Protein AF-A0A8S1J6D2-F1 (afdb_monomer_lite)

Foldseek 3Di:
DDDDDDDDDPPVVVVVVVVVVVVVVVVVVVVVVVVVVVVVVVVVVVVVVVVPPVVPPPDDDDDDPPPPPVPPVQLQQQKEKEKDFDAPQLAEPDCPQPLCVQPL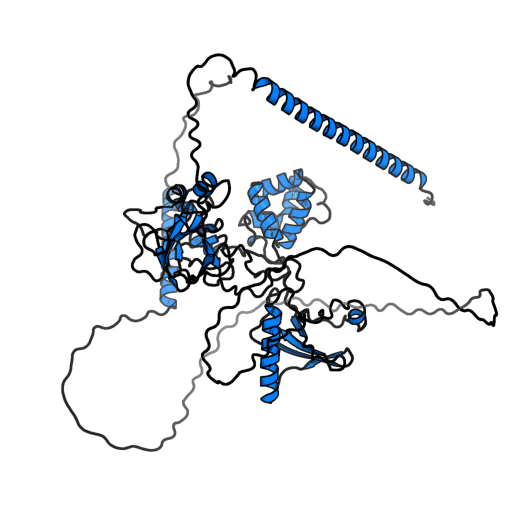RYTCPRQQFDQEDAFFAFTGGPNRTFIKIFIAGPVVRDGQQDKFKKKKFKFQPVQCCVVCVPDARQFDDVSRVVRTPQPLDVPDQAQKDAPPDPCSPSRRIDMDMAHGGMDTDRRIGGRDWPCVRVNDDQRWMKMKMFTDCVTPDHRSNYRIYIHDTHTYHYPVCVVVDADQAAAQFDFLSSFQLDDDPLQVCQQQVLVVCCVVVVDPDDPPQQDNHRTGLNNVQSVVVVCVVPVVVVVVSCVSSVHDPVRSVRRNVSSVSHGHWDFFKKKFWDDDPDPPDWIKIFIFTDGSSRTPLPDTQFIWTQDPNDTDTDGDPDPDPVVVVVRVVVSVVQSVLSVDPSSARMDGDDPDPPDDSVVCVVCVVRVGDPPPPPPPPPPPPDDDDDDDDDDDDDDDDDDDDDDDDDDDDDDDDDDDDDDDDDDDDDDDDDDDDDDDDDDDDDDDDDDDDDDDDDDDDDDDDDDDDDDDDDDDDDDDDDDDDDDDDDDDDDDDDDDDPDPPVVVVVVVVVVVVVVVVVVVVVVVVVVVPDDDDDDDPDDDDDDDPDD

pLDDT: mean 71.76, std 24.39, range [25.31, 97.75]

Organism: NCBI:txid121088

InterPro domains:
  IPR012416 CALMODULIN-BINDING PROTEIN60 [PTHR31713] (44-619)

Structure (mmCIF, N/CA/C/O backbone):
data_AF-A0A8S1J6D2-F1
#
_entry.id   AF-A0A8S1J6D2-F1
#
loop_
_atom_site.group_PDB
_atom_site.id
_atom_site.type_symbol
_atom_site.label_atom_id
_atom_site.label_alt_id
_atom_site.label_comp_id
_atom_site.label_asym_id
_atom_site.label_entity_id
_atom_site.label_seq_id
_atom_site.pdbx_PDB_ins_code
_atom_site.Cartn_x
_atom_site.Cartn_y
_atom_site.Cartn_z
_atom_site.occupancy
_atom_site.B_iso_or_equiv
_atom_site.auth_seq_id
_atom_site.auth_comp_id
_atom_site.auth_asym_id
_atom_site.auth_atom_id
_atom_site.pdbx_PDB_model_num
ATOM 1 N N . MET A 1 1 ? -59.261 -8.607 42.856 1.00 43.88 1 MET A N 1
ATOM 2 C CA . MET A 1 1 ? -59.623 -9.905 42.239 1.00 43.88 1 MET A CA 1
ATOM 3 C C . MET A 1 1 ? -61.067 -9.780 41.762 1.00 43.88 1 MET A C 1
ATOM 5 O O . MET A 1 1 ? -61.829 -9.300 42.595 1.00 43.88 1 MET A O 1
ATOM 9 N N . PRO A 1 2 ? -61.489 -10.176 40.541 1.00 51.34 2 PRO A N 1
ATOM 10 C CA . PRO A 1 2 ? -60.754 -10.839 39.449 1.00 51.34 2 PRO A CA 1
ATOM 11 C C . PRO A 1 2 ? -61.021 -10.285 38.004 1.00 51.34 2 PRO A C 1
ATOM 13 O O . PRO A 1 2 ? -61.931 -9.500 37.785 1.00 51.34 2 PRO A O 1
ATOM 16 N N . ASN A 1 3 ? -60.218 -10.782 37.047 1.00 35.25 3 ASN A N 1
ATOM 17 C CA . ASN A 1 3 ? -60.468 -11.094 35.617 1.00 35.25 3 ASN A CA 1
ATOM 18 C C . ASN A 1 3 ? -60.563 -10.048 34.467 1.00 35.25 3 ASN A C 1
ATOM 20 O O . ASN A 1 3 ? -61.523 -9.298 34.345 1.00 35.25 3 ASN A O 1
ATOM 24 N N . SER A 1 4 ? -59.640 -10.266 33.507 1.00 31.14 4 SER A N 1
ATOM 25 C CA . SER A 1 4 ? -59.713 -10.114 32.033 1.00 31.14 4 SER A CA 1
ATOM 26 C C . SER A 1 4 ? -59.213 -8.815 31.368 1.00 31.14 4 SER A C 1
ATOM 28 O O . SER A 1 4 ? -59.920 -7.810 31.385 1.00 31.14 4 SER A O 1
ATOM 30 N N . PRO A 1 5 ? -58.058 -8.860 30.664 1.00 44.34 5 PRO A N 1
ATOM 31 C CA . PRO A 1 5 ? -57.645 -7.855 29.691 1.00 44.34 5 PRO A CA 1
ATOM 32 C C . PRO A 1 5 ? -57.442 -8.487 28.302 1.00 44.34 5 PRO A C 1
ATOM 34 O O . PRO A 1 5 ? -56.391 -9.053 28.043 1.00 44.34 5 PRO A O 1
ATOM 37 N N . ASP A 1 6 ? -58.419 -8.372 27.406 1.00 45.84 6 ASP A N 1
ATOM 38 C CA . ASP A 1 6 ? -58.191 -8.503 25.960 1.00 45.84 6 ASP A CA 1
ATOM 39 C C . ASP A 1 6 ? -59.289 -7.734 25.220 1.00 45.84 6 ASP A C 1
ATOM 41 O O . ASP A 1 6 ? -60.459 -8.110 25.215 1.00 45.84 6 ASP A O 1
ATOM 45 N N . GLY A 1 7 ? -58.906 -6.587 24.661 1.00 47.25 7 GLY A N 1
ATOM 46 C CA . GLY A 1 7 ? -59.813 -5.655 23.989 1.00 47.25 7 GLY A CA 1
ATOM 47 C C . GLY A 1 7 ? -59.194 -4.271 23.796 1.00 47.25 7 GLY A C 1
ATOM 48 O O . GLY A 1 7 ? -59.834 -3.265 24.079 1.00 47.25 7 GLY A O 1
ATOM 49 N N . GLY A 1 8 ? -57.921 -4.215 23.393 1.00 41.09 8 GLY A N 1
ATOM 50 C CA . GLY A 1 8 ? -57.160 -2.977 23.209 1.00 41.09 8 GLY A CA 1
ATOM 51 C C . GLY A 1 8 ? -57.005 -2.585 21.740 1.00 41.09 8 GLY A C 1
ATOM 52 O O . GLY A 1 8 ? -56.025 -2.940 21.102 1.00 41.09 8 GLY A O 1
ATOM 53 N N . ASP A 1 9 ? -57.994 -1.856 21.234 1.00 54.16 9 ASP A N 1
ATOM 54 C CA . ASP A 1 9 ? -57.834 -0.618 20.457 1.00 54.16 9 ASP A CA 1
ATOM 55 C C . ASP A 1 9 ? -56.859 -0.578 19.248 1.00 54.16 9 ASP A C 1
ATOM 57 O O . ASP A 1 9 ? -55.914 0.211 19.185 1.00 54.16 9 ASP A O 1
ATOM 61 N N . TRP A 1 10 ? -57.145 -1.362 18.202 1.00 47.59 10 TRP A N 1
ATOM 62 C CA . TRP A 1 10 ? -56.501 -1.208 16.882 1.00 47.59 10 TRP A CA 1
ATOM 63 C C . TRP A 1 10 ? -56.843 0.127 16.183 1.00 47.59 10 TRP A C 1
ATOM 65 O O . TRP A 1 10 ? -56.130 0.549 15.269 1.00 47.59 10 TRP A O 1
ATOM 75 N N . ALA A 1 11 ? -57.894 0.830 16.621 1.00 51.34 11 ALA A N 1
ATOM 76 C CA . ALA A 1 11 ? -58.309 2.108 16.042 1.00 51.34 11 ALA A CA 1
ATOM 77 C C . ALA A 1 11 ? -57.354 3.262 16.408 1.00 51.34 11 ALA A C 1
ATOM 79 O O . ALA A 1 11 ? -57.131 4.158 15.590 1.00 51.34 11 ALA A O 1
ATOM 80 N N . GLN A 1 12 ? -56.712 3.214 17.582 1.00 51.47 12 GLN A N 1
ATOM 81 C CA . GLN A 1 12 ? -55.720 4.220 17.984 1.00 51.47 12 GLN A CA 1
ATOM 82 C C . GLN A 1 12 ? -54.410 4.140 17.181 1.00 51.47 12 GLN A C 1
ATOM 84 O O . GLN A 1 12 ? -53.816 5.175 16.867 1.00 51.47 12 GLN A O 1
ATOM 89 N N . MET A 1 13 ? -53.980 2.940 16.773 1.00 48.25 13 MET A N 1
ATOM 90 C CA . MET A 1 13 ? -52.749 2.759 15.987 1.00 48.25 13 MET A CA 1
ATOM 91 C C . MET A 1 13 ? -52.887 3.269 14.544 1.00 48.25 13 MET A C 1
ATOM 93 O O . MET A 1 13 ? -51.962 3.897 14.025 1.00 48.25 13 MET A O 1
ATOM 97 N N . ALA A 1 14 ? -54.060 3.104 13.921 1.00 59.22 14 ALA A N 1
ATOM 98 C CA . ALA A 1 14 ? -54.334 3.657 12.591 1.00 59.22 14 ALA A CA 1
ATOM 99 C C . ALA A 1 14 ? -54.358 5.202 12.589 1.00 59.22 14 ALA A C 1
ATOM 101 O O . ALA A 1 14 ? -53.912 5.842 11.632 1.00 59.22 14 ALA A O 1
ATOM 102 N N . GLY A 1 15 ? -54.826 5.818 13.682 1.00 69.25 15 GLY A N 1
ATOM 103 C CA . GLY A 1 15 ? -54.770 7.271 13.872 1.00 69.25 15 GLY A CA 1
ATOM 104 C C . GLY A 1 15 ? -53.336 7.798 14.001 1.00 69.25 15 GLY A C 1
ATOM 105 O O . GLY A 1 15 ? -52.990 8.817 13.401 1.00 69.25 15 GLY A O 1
ATOM 106 N N . LEU A 1 16 ? -52.480 7.068 14.720 1.00 62.94 16 LEU A N 1
ATOM 107 C CA . LEU A 1 16 ? -51.064 7.398 14.899 1.00 62.94 16 LEU A CA 1
ATOM 108 C C . LEU A 1 16 ? -50.276 7.318 13.588 1.00 62.94 16 LEU A C 1
ATOM 110 O O . LEU A 1 16 ? -49.514 8.236 13.286 1.00 62.94 16 LEU A O 1
ATOM 114 N N . GLU A 1 17 ? -50.505 6.294 12.763 1.00 65.94 17 GLU A N 1
ATOM 115 C CA . GLU A 1 17 ? -49.849 6.184 11.455 1.00 65.94 17 GLU A CA 1
ATOM 116 C C . GLU A 1 17 ? -50.244 7.342 10.521 1.00 65.94 17 GLU A C 1
ATOM 118 O O . GLU A 1 17 ? -49.392 7.936 9.853 1.00 65.94 17 GLU A O 1
ATOM 123 N N . LYS A 1 18 ? -51.523 7.738 10.529 1.00 70.38 18 LYS A N 1
ATOM 124 C CA . LYS A 1 18 ? -52.018 8.872 9.735 1.00 70.38 18 LYS A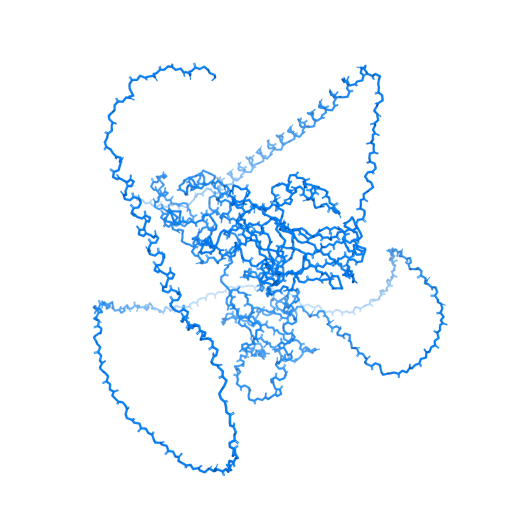 CA 1
ATOM 125 C C . LYS A 1 18 ? -51.421 10.204 10.205 1.00 70.38 18 LYS A C 1
ATOM 127 O O . LYS A 1 18 ? -51.033 11.024 9.373 1.00 70.38 18 LYS A O 1
ATOM 132 N N . CYS A 1 19 ? -51.277 10.399 11.517 1.00 66.06 19 CYS A N 1
ATOM 133 C CA . CYS A 1 19 ? -50.617 11.572 12.095 1.00 66.06 19 CYS A CA 1
ATOM 134 C C . CYS A 1 19 ? -49.117 11.628 11.766 1.00 66.06 19 CYS A C 1
ATOM 136 O O . CYS A 1 19 ? -48.613 12.696 11.421 1.00 66.06 19 CYS A O 1
ATOM 138 N N . VAL A 1 20 ? -48.407 10.496 11.807 1.00 69.50 20 VAL A N 1
ATOM 139 C CA . VAL A 1 20 ? -46.977 10.431 11.457 1.00 69.50 20 VAL A CA 1
ATOM 140 C C . VAL A 1 20 ? -46.761 10.720 9.971 1.00 69.50 20 VAL A C 1
ATOM 142 O O . VAL A 1 20 ? -45.874 11.504 9.634 1.00 69.50 20 VAL A O 1
ATOM 145 N N . ARG A 1 21 ? -47.602 10.180 9.077 1.00 70.25 21 ARG A N 1
ATOM 146 C CA . ARG A 1 21 ? -47.532 10.488 7.637 1.00 70.25 21 ARG A CA 1
ATOM 147 C C . ARG A 1 21 ? -47.815 11.966 7.343 1.00 70.25 21 ARG A C 1
ATOM 149 O O . ARG A 1 21 ? -47.113 12.564 6.533 1.00 70.25 21 ARG A O 1
ATOM 156 N N . LEU A 1 22 ? -48.780 12.579 8.034 1.00 73.38 22 LEU A N 1
ATOM 157 C CA . LEU A 1 22 ? -49.081 14.011 7.893 1.00 73.38 22 LEU A CA 1
ATOM 158 C C . LEU A 1 22 ? -47.950 14.910 8.415 1.00 73.38 22 LEU A C 1
ATOM 160 O O . LEU A 1 22 ? -47.656 15.938 7.803 1.00 73.38 22 LEU A O 1
ATOM 164 N N . LEU A 1 23 ? -47.294 14.523 9.512 1.00 71.25 23 LEU A N 1
ATOM 165 C CA . LEU A 1 23 ? -46.128 15.236 10.041 1.00 71.25 23 LEU A CA 1
ATOM 166 C C . LEU A 1 23 ? -44.922 15.124 9.102 1.00 71.25 23 LEU A C 1
ATOM 168 O O . LEU A 1 23 ? -44.266 16.131 8.845 1.00 71.25 23 LEU A O 1
ATOM 172 N N . PHE A 1 24 ? -44.668 13.940 8.535 1.00 69.00 24 PHE A N 1
ATOM 173 C CA . PHE A 1 24 ? -43.601 13.752 7.549 1.00 69.00 24 PHE A CA 1
ATOM 174 C C . PHE A 1 24 ? -43.855 14.539 6.262 1.00 69.00 24 PHE A C 1
ATOM 176 O O . PHE A 1 24 ? -42.934 15.193 5.780 1.00 69.00 24 PHE A O 1
ATOM 183 N N . SER A 1 25 ? -45.091 14.550 5.752 1.00 75.12 25 SER A N 1
ATOM 184 C CA . SER A 1 25 ? -45.455 15.347 4.573 1.00 75.12 25 SER A CA 1
ATOM 185 C C . SER A 1 25 ? -45.245 16.840 4.828 1.00 75.12 25 SER A C 1
ATOM 187 O O . SER A 1 25 ? -44.551 17.498 4.065 1.00 75.12 25 SER A O 1
ATOM 189 N N . ARG A 1 26 ? -45.732 17.374 5.958 1.00 73.56 26 ARG A N 1
ATOM 190 C CA . ARG A 1 26 ? -45.551 18.798 6.290 1.00 73.56 26 ARG A CA 1
ATOM 191 C C . ARG A 1 26 ? -44.090 19.187 6.516 1.00 73.56 26 ARG A C 1
ATOM 193 O O . ARG A 1 26 ? -43.697 20.289 6.144 1.00 73.56 26 ARG A O 1
ATOM 200 N N . CYS A 1 27 ? -43.282 18.312 7.117 1.00 70.25 27 CYS A N 1
ATOM 201 C CA . CYS A 1 27 ? -41.844 18.549 7.250 1.00 70.25 27 CYS A CA 1
ATOM 202 C C . CYS A 1 27 ? -41.125 18.497 5.899 1.00 70.25 27 CYS A C 1
ATOM 204 O O . CYS A 1 27 ? -40.236 19.315 5.673 1.00 70.25 27 CYS A O 1
ATOM 206 N N . HIS A 1 28 ? -41.508 17.577 5.012 1.00 77.56 28 HIS A N 1
ATOM 207 C CA . HIS A 1 28 ? -40.970 17.499 3.657 1.00 77.56 28 HIS A CA 1
ATOM 208 C C . HIS A 1 28 ? -41.287 18.779 2.876 1.00 77.56 28 HIS A C 1
ATOM 210 O O . HIS A 1 28 ? -40.372 19.414 2.360 1.00 77.56 28 HIS A O 1
ATOM 216 N N . ASP A 1 29 ? -42.546 19.213 2.859 1.00 75.25 29 ASP A N 1
ATOM 217 C CA . ASP A 1 29 ? -42.977 20.404 2.117 1.00 75.25 29 ASP A CA 1
ATOM 218 C C . ASP A 1 29 ? -42.297 21.679 2.642 1.00 75.25 29 ASP A C 1
ATOM 220 O O . ASP A 1 29 ? -41.824 22.509 1.870 1.00 75.25 29 ASP A O 1
ATOM 224 N N . HIS A 1 30 ? -42.139 21.802 3.965 1.00 73.81 30 HIS A N 1
ATOM 225 C CA . HIS A 1 30 ? -41.428 22.928 4.576 1.00 73.81 30 HIS A CA 1
ATOM 226 C C . HIS A 1 30 ? -39.908 22.897 4.305 1.00 73.81 30 HIS A C 1
ATOM 228 O O . HIS A 1 30 ? -39.254 23.945 4.271 1.00 73.81 30 HIS A O 1
ATOM 234 N N . LEU A 1 31 ? -39.304 21.714 4.145 1.00 63.69 31 LEU A N 1
ATOM 235 C CA . LEU A 1 31 ? -37.894 21.590 3.764 1.00 63.69 31 LEU A CA 1
ATOM 236 C C . LEU A 1 31 ? -37.687 21.931 2.288 1.00 63.69 31 LEU A C 1
ATOM 238 O O . LEU A 1 31 ? -36.746 22.661 1.981 1.00 63.69 31 LEU A O 1
ATOM 242 N N . VAL A 1 32 ? -38.578 21.475 1.405 1.00 77.75 32 VAL A N 1
ATOM 243 C CA . VAL A 1 32 ? -38.555 21.814 -0.026 1.00 77.75 32 VAL A CA 1
ATOM 244 C C . VAL A 1 32 ? -38.717 23.322 -0.228 1.00 77.75 32 VAL A C 1
ATOM 246 O O . VAL A 1 32 ? -37.867 23.924 -0.875 1.00 77.75 32 VAL A O 1
ATOM 249 N N . ASP A 1 33 ? -39.688 23.964 0.432 1.00 80.56 33 ASP A N 1
ATOM 250 C CA . ASP A 1 33 ? -39.895 25.421 0.353 1.00 80.56 33 ASP A CA 1
ATOM 251 C C . ASP A 1 33 ? -38.670 26.220 0.850 1.00 80.56 33 ASP A C 1
ATOM 253 O O . ASP A 1 33 ? -38.291 27.241 0.271 1.00 80.56 33 ASP A O 1
ATOM 257 N N . ARG A 1 34 ? -37.968 25.739 1.889 1.00 71.12 34 ARG A N 1
ATOM 258 C CA . ARG A 1 34 ? -36.709 26.365 2.338 1.00 71.12 34 ARG A CA 1
ATOM 259 C C . ARG A 1 34 ? -35.560 26.177 1.350 1.00 71.12 34 ARG A C 1
ATOM 261 O O . ARG A 1 34 ? -34.753 27.096 1.202 1.00 71.12 34 ARG A O 1
ATOM 268 N N . PHE A 1 35 ? -35.469 25.019 0.701 1.00 64.81 35 PHE A N 1
ATOM 269 C CA . PHE A 1 35 ? -34.453 24.759 -0.317 1.00 64.81 35 PHE A CA 1
ATOM 270 C C . PHE A 1 35 ? -34.696 25.589 -1.579 1.00 64.81 35 PHE A C 1
ATOM 272 O O . PHE A 1 35 ? -33.756 26.210 -2.073 1.00 64.81 35 PHE A O 1
ATOM 279 N N . GLU A 1 36 ? -35.939 25.683 -2.048 1.00 77.12 36 GLU A N 1
ATOM 280 C CA . GLU A 1 36 ? -36.301 26.531 -3.186 1.00 77.12 36 GLU A CA 1
ATOM 281 C C . GLU A 1 36 ? -36.001 28.001 -2.892 1.00 77.12 36 GLU A C 1
ATOM 283 O O . GLU A 1 36 ? -35.276 28.636 -3.659 1.00 77.12 36 GLU A O 1
ATOM 288 N N . LYS A 1 37 ? -36.407 28.511 -1.718 1.00 77.69 37 LYS A N 1
ATOM 289 C CA . LYS A 1 37 ? -36.080 29.881 -1.287 1.00 77.69 37 LYS A CA 1
ATOM 290 C C . LYS A 1 37 ? -34.574 30.135 -1.251 1.00 77.69 37 LYS A C 1
ATOM 292 O O . LYS A 1 37 ? -34.125 31.180 -1.730 1.00 77.69 37 LYS A O 1
ATOM 297 N N . ALA A 1 38 ? -33.778 29.190 -0.748 1.00 67.94 38 ALA A N 1
ATOM 298 C CA . ALA A 1 38 ? -32.320 29.308 -0.715 1.00 67.94 38 ALA A CA 1
ATOM 299 C C . ALA A 1 38 ? -31.694 29.343 -2.123 1.00 67.94 38 ALA A C 1
ATOM 301 O O . ALA A 1 38 ? -30.772 30.128 -2.360 1.00 67.94 38 ALA A O 1
ATOM 302 N N . ILE A 1 39 ? -32.217 28.557 -3.070 1.00 71.69 39 ILE A N 1
ATOM 303 C CA . ILE A 1 39 ? -31.763 28.547 -4.469 1.00 71.69 39 ILE A CA 1
ATOM 304 C C . ILE A 1 39 ? -32.097 29.876 -5.154 1.00 71.69 39 ILE A C 1
ATOM 306 O O . ILE A 1 39 ? -31.200 30.488 -5.738 1.00 71.69 39 ILE A O 1
ATOM 310 N N . THR A 1 40 ? -33.323 30.389 -5.005 1.00 77.31 40 THR A N 1
ATOM 311 C CA . THR A 1 40 ? -33.693 31.714 -5.538 1.00 77.31 40 THR A CA 1
ATOM 312 C C . THR A 1 40 ? -32.880 32.842 -4.911 1.00 77.31 40 THR A C 1
ATOM 314 O O . THR A 1 40 ? -32.484 33.767 -5.612 1.00 77.31 40 THR A O 1
ATOM 317 N N . THR A 1 41 ? -32.545 32.755 -3.618 1.00 71.69 41 THR A N 1
ATOM 318 C CA . THR A 1 41 ? -31.707 33.767 -2.947 1.00 71.69 41 THR A CA 1
ATOM 319 C C . THR A 1 41 ? -30.270 33.734 -3.478 1.00 71.69 41 THR A C 1
ATOM 321 O O . THR A 1 41 ? -29.666 34.781 -3.700 1.00 71.69 41 THR A O 1
ATOM 324 N N . LYS A 1 42 ? -29.727 32.540 -3.758 1.00 67.06 42 LYS A N 1
ATOM 325 C CA . LYS A 1 42 ? -28.399 32.372 -4.370 1.00 67.06 42 LYS A CA 1
ATOM 326 C C . LYS A 1 42 ? -28.366 32.865 -5.822 1.00 67.06 42 LYS A C 1
ATOM 328 O O . LYS A 1 42 ? -27.387 33.488 -6.224 1.00 67.06 42 LYS A O 1
ATOM 333 N N . GLN A 1 43 ? -29.427 32.633 -6.594 1.00 67.25 43 GLN A N 1
ATOM 334 C CA . GLN A 1 43 ? -29.560 33.162 -7.956 1.00 67.25 43 GLN A CA 1
ATOM 335 C C . GLN A 1 43 ? -29.725 34.689 -7.955 1.00 67.25 43 GLN A C 1
ATOM 337 O O . GLN A 1 43 ? -29.040 35.367 -8.717 1.00 67.25 43 GLN A O 1
ATOM 342 N N . ALA A 1 44 ? -30.522 35.251 -7.043 1.00 65.50 44 ALA A N 1
ATOM 343 C CA . ALA A 1 44 ? -30.652 36.699 -6.872 1.00 65.50 44 ALA A CA 1
ATOM 344 C C . ALA A 1 44 ? -29.317 37.355 -6.476 1.00 65.50 44 ALA A C 1
ATOM 346 O O . ALA A 1 44 ? -28.925 38.351 -7.080 1.00 65.50 44 ALA A O 1
ATOM 347 N N . LEU A 1 45 ? -28.561 36.753 -5.547 1.00 58.53 45 LEU A N 1
ATOM 348 C CA . LEU A 1 45 ? -27.214 37.208 -5.175 1.00 58.53 45 LEU A CA 1
ATOM 349 C C . LEU A 1 45 ? -26.218 37.104 -6.336 1.00 58.53 45 LEU A C 1
ATOM 351 O O . LEU A 1 45 ? -25.431 38.021 -6.543 1.00 58.53 45 LEU A O 1
ATOM 355 N N . SER A 1 46 ? -26.279 36.036 -7.137 1.00 58.03 46 SER A N 1
ATOM 356 C CA . SER A 1 46 ? -25.445 35.899 -8.338 1.00 58.03 46 SER A CA 1
ATOM 357 C C . SER A 1 46 ? -25.781 36.931 -9.418 1.00 58.03 46 SER A C 1
ATOM 359 O O . SER A 1 46 ? -24.915 37.241 -10.233 1.00 58.03 46 SER A O 1
ATOM 361 N N . THR A 1 47 ? -27.015 37.432 -9.451 1.00 60.78 47 THR A N 1
ATOM 362 C CA . THR A 1 47 ? -27.457 38.438 -10.428 1.00 60.78 47 THR A CA 1
ATOM 363 C C . THR A 1 47 ? -27.096 39.848 -9.947 1.00 60.78 47 THR A C 1
ATOM 365 O O . THR A 1 47 ? -26.593 40.650 -10.727 1.00 60.78 47 THR A O 1
ATOM 368 N N . LEU A 1 48 ? -27.225 40.111 -8.640 1.00 52.94 48 LEU A N 1
ATOM 369 C CA . LEU A 1 48 ? -26.762 41.344 -7.987 1.00 52.94 48 LEU A CA 1
ATOM 370 C C . LEU A 1 48 ? -25.239 41.520 -8.064 1.00 52.94 48 LEU A C 1
ATOM 372 O O . LEU A 1 48 ? -24.772 42.623 -8.323 1.00 52.94 48 LEU A O 1
ATOM 376 N N . LEU A 1 49 ? -24.468 40.440 -7.899 1.00 53.03 49 LEU A N 1
ATOM 377 C CA . LEU A 1 49 ? -23.002 40.483 -7.983 1.00 53.03 49 LEU A CA 1
ATOM 378 C C . LEU A 1 49 ? -22.473 40.612 -9.418 1.00 53.03 49 LEU A C 1
ATOM 380 O O . LEU A 1 49 ? -21.363 41.099 -9.605 1.00 53.03 49 LEU A O 1
ATOM 384 N N . LYS A 1 50 ? -23.251 40.203 -10.430 1.00 50.16 50 LYS A N 1
ATOM 385 C CA . LYS A 1 50 ? -22.895 40.412 -11.843 1.00 50.16 50 LYS A CA 1
ATOM 386 C C . LYS A 1 50 ? -23.256 41.814 -12.335 1.00 50.16 50 LYS A C 1
ATOM 388 O O . LYS A 1 50 ? -22.512 42.373 -13.126 1.00 50.16 50 LYS A O 1
ATOM 393 N N . GLY A 1 51 ? -24.343 42.402 -11.830 1.00 43.03 51 GLY A N 1
ATOM 394 C CA . GLY A 1 51 ? -24.785 43.737 -12.246 1.00 43.03 51 GLY A CA 1
ATOM 395 C C . GLY A 1 51 ? -23.922 44.895 -11.731 1.00 43.03 51 GLY A C 1
ATOM 396 O O . GLY A 1 51 ? -23.889 45.940 -12.363 1.00 43.03 51 GLY A O 1
ATOM 397 N N . SER A 1 52 ? -23.198 44.735 -10.616 1.00 48.03 52 SER A N 1
ATOM 398 C CA . SER A 1 52 ? -22.473 45.853 -9.985 1.00 48.03 52 SER A CA 1
ATOM 399 C C . SER A 1 52 ? -20.984 45.955 -10.335 1.00 48.03 52 SER A C 1
ATOM 401 O O . SER A 1 52 ? -20.313 46.837 -9.803 1.00 48.03 52 SER A O 1
ATOM 403 N N . PHE A 1 53 ? -20.440 45.055 -11.162 1.00 43.12 53 PHE A N 1
ATOM 404 C CA . PHE A 1 53 ? -19.004 45.046 -11.489 1.00 43.12 53 PHE A CA 1
ATOM 405 C C . PHE A 1 53 ? -18.694 45.576 -12.900 1.00 43.12 53 PHE A C 1
ATOM 407 O O . PHE A 1 53 ? -17.610 46.107 -13.116 1.00 43.12 53 PHE A O 1
ATOM 414 N N . GLU A 1 54 ? -19.642 45.515 -13.842 1.00 45.12 54 GLU A N 1
ATOM 415 C CA . GLU A 1 54 ? -19.427 46.003 -15.217 1.00 45.12 54 GLU A CA 1
ATOM 416 C C . GLU A 1 54 ? -19.682 47.514 -15.392 1.00 45.12 54 GLU A C 1
ATOM 418 O O . GLU A 1 54 ? -19.075 48.132 -16.265 1.00 45.12 54 GLU A O 1
ATOM 423 N N . GLU A 1 55 ? -20.490 48.154 -14.538 1.00 44.97 55 GLU A N 1
ATOM 424 C CA . GLU A 1 55 ? -20.827 49.587 -14.680 1.00 44.97 55 GLU A CA 1
ATOM 425 C C . GLU A 1 55 ? -19.845 50.563 -14.000 1.00 44.97 55 GLU A C 1
ATOM 427 O O . GLU A 1 55 ? -19.947 51.771 -14.203 1.00 44.97 55 GLU A O 1
ATOM 432 N N . VAL A 1 56 ? -18.858 50.084 -13.230 1.00 45.94 56 VAL A N 1
ATOM 433 C CA . VAL A 1 56 ? -17.912 50.962 -12.498 1.00 45.94 56 VAL A CA 1
ATOM 434 C C . VAL A 1 56 ? -16.533 51.068 -13.175 1.00 45.94 56 VAL A C 1
ATOM 436 O O . VAL A 1 56 ? -15.735 51.931 -12.817 1.00 45.94 56 VAL A O 1
ATOM 439 N N . CYS A 1 57 ? -16.245 50.273 -14.211 1.00 40.78 57 CYS A N 1
ATOM 440 C CA . CYS A 1 57 ? -14.909 50.229 -14.828 1.00 40.78 57 CYS A CA 1
ATOM 441 C C . CYS A 1 57 ? -14.777 50.906 -16.207 1.00 40.78 57 CYS A C 1
ATOM 443 O O . CYS A 1 57 ? -13.719 50.807 -16.823 1.00 40.78 57 CYS A O 1
ATOM 445 N N . THR A 1 58 ? -15.783 51.638 -16.695 1.00 40.62 58 THR A N 1
ATOM 446 C CA . THR A 1 58 ? -15.776 52.243 -18.049 1.00 40.62 58 THR A CA 1
ATOM 447 C C . THR A 1 58 ? -15.642 53.767 -18.089 1.00 40.62 58 THR A C 1
ATOM 449 O O . THR A 1 58 ? -15.974 54.391 -19.096 1.00 40.62 58 THR A O 1
ATOM 452 N N . ALA A 1 59 ? -15.075 54.393 -17.055 1.00 44.31 59 ALA A N 1
ATOM 453 C CA . ALA A 1 59 ? -14.750 55.817 -17.104 1.00 44.31 59 ALA A CA 1
ATOM 454 C C . ALA A 1 59 ? -13.287 56.101 -16.724 1.00 44.31 59 ALA A C 1
ATOM 456 O O . ALA A 1 59 ? -12.925 56.160 -15.553 1.00 44.31 59 ALA A O 1
ATOM 457 N N . THR A 1 60 ? -12.508 56.456 -17.751 1.00 47.19 60 THR A N 1
ATOM 458 C CA . THR A 1 60 ? -11.314 57.325 -17.689 1.00 47.19 60 THR A CA 1
ATOM 459 C C . THR A 1 60 ? -9.955 56.676 -17.389 1.00 47.19 60 THR A C 1
ATOM 461 O O . THR A 1 60 ? -9.336 56.984 -16.382 1.00 47.19 60 THR A O 1
ATOM 464 N N . PHE A 1 61 ? -9.407 55.905 -18.335 1.00 37.78 61 PHE A N 1
ATOM 465 C CA . PHE A 1 61 ? -7.950 55.808 -18.539 1.00 37.78 61 PHE A CA 1
ATOM 466 C C . PHE A 1 61 ? -7.631 55.582 -20.029 1.00 37.78 61 PHE A C 1
ATOM 468 O O . PHE A 1 61 ? -8.098 54.597 -20.597 1.00 37.78 61 PHE A O 1
ATOM 475 N N . PRO A 1 62 ? -6.839 56.449 -20.689 1.00 48.81 62 PRO A N 1
ATOM 476 C CA . PRO A 1 62 ? -6.268 56.158 -21.993 1.00 48.81 62 PRO A CA 1
ATOM 477 C C . PRO A 1 62 ? -4.850 55.605 -21.803 1.00 48.81 62 PRO A C 1
ATOM 479 O O . PRO A 1 62 ? -3.916 56.372 -21.599 1.00 48.81 62 PRO A O 1
ATOM 482 N N . ALA A 1 63 ? -4.679 54.286 -21.855 1.00 40.56 63 ALA A N 1
ATOM 483 C CA . ALA A 1 63 ? -3.400 53.646 -22.173 1.00 40.56 63 ALA A CA 1
ATOM 484 C C . ALA A 1 63 ? -3.631 52.153 -22.422 1.00 40.56 63 ALA A C 1
ATOM 486 O O . ALA A 1 63 ? -4.282 51.480 -21.629 1.00 40.56 63 ALA A O 1
ATOM 487 N N . SER A 1 64 ? -3.104 51.667 -23.543 1.00 46.22 64 SER A N 1
ATOM 488 C CA . SER A 1 64 ? -3.149 50.284 -24.011 1.00 46.22 64 SER A CA 1
ATOM 489 C C . SER A 1 64 ? -2.988 49.233 -22.909 1.00 46.22 64 SER A C 1
ATOM 491 O O . SER A 1 64 ? -1.990 49.271 -22.186 1.00 46.22 64 SER A O 1
ATOM 493 N N . PRO A 1 65 ? -3.834 48.192 -22.871 1.00 42.12 65 PRO A N 1
ATOM 494 C CA . PRO A 1 65 ? -3.382 46.909 -22.385 1.00 42.12 65 PRO A CA 1
ATOM 495 C C . PRO A 1 65 ? -2.558 46.267 -23.507 1.00 42.12 65 PRO A C 1
ATOM 497 O O . PRO A 1 65 ? -3.092 45.778 -24.498 1.00 42.12 65 PRO A O 1
ATOM 500 N N . MET A 1 66 ? -1.232 46.267 -23.358 1.00 39.50 66 MET A N 1
ATOM 501 C CA . MET A 1 66 ? -0.442 45.148 -23.864 1.00 39.50 66 MET A CA 1
ATOM 502 C C . MET A 1 66 ? -0.895 43.923 -23.063 1.00 39.50 66 MET A C 1
ATOM 504 O O . MET A 1 66 ? -0.319 43.595 -22.029 1.00 39.50 66 MET A O 1
ATOM 508 N N . THR A 1 67 ? -1.967 43.266 -23.498 1.00 38.53 67 THR A N 1
ATOM 509 C CA . THR A 1 67 ? -2.139 41.852 -23.187 1.00 38.53 67 THR A CA 1
ATOM 510 C C . THR A 1 67 ? -1.037 41.144 -23.952 1.00 38.53 67 THR A C 1
ATOM 512 O O . THR A 1 67 ? -1.172 40.847 -25.135 1.00 38.53 67 THR A O 1
ATOM 515 N N . MET A 1 68 ? 0.097 40.935 -23.284 1.00 38.19 68 MET A N 1
ATOM 516 C CA . MET A 1 68 ? 0.923 39.776 -23.577 1.00 38.19 68 MET A CA 1
ATOM 517 C C . MET A 1 68 ? 0.041 38.560 -23.286 1.00 38.19 68 MET A C 1
ATOM 519 O O . MET A 1 68 ? 0.052 38.022 -22.181 1.00 38.19 68 MET A O 1
ATOM 523 N N . GLU A 1 69 ? -0.765 38.162 -24.270 1.00 40.53 69 GLU A N 1
ATOM 524 C CA . GLU A 1 69 ? -1.027 36.749 -24.496 1.00 40.53 69 GLU A CA 1
ATOM 525 C C . GLU A 1 69 ? 0.360 36.145 -24.718 1.00 40.53 69 GLU A C 1
ATOM 527 O O . GLU A 1 69 ? 0.923 36.168 -25.807 1.00 40.53 69 GLU A O 1
ATOM 532 N N . LEU A 1 70 ? 0.998 35.754 -23.614 1.00 41.59 70 LEU A N 1
ATOM 533 C CA . LEU A 1 70 ? 2.033 34.749 -23.672 1.00 41.59 70 LEU A CA 1
ATOM 534 C C . LEU A 1 70 ? 1.301 33.531 -24.206 1.00 41.59 70 LEU A C 1
ATOM 536 O O . LEU A 1 70 ? 0.592 32.861 -23.453 1.00 41.59 70 LEU A O 1
ATOM 540 N N . ASP A 1 71 ? 1.431 33.316 -25.510 1.00 39.41 71 ASP A N 1
ATOM 541 C CA . ASP A 1 71 ? 1.260 32.022 -26.137 1.00 39.41 71 ASP A CA 1
ATOM 542 C C . ASP A 1 71 ? 2.195 31.068 -25.385 1.00 39.41 71 ASP A C 1
ATOM 544 O O . ASP A 1 71 ? 3.349 30.852 -25.751 1.00 39.41 71 ASP A O 1
ATOM 548 N N . TYR A 1 72 ? 1.725 30.555 -24.245 1.00 48.03 72 TYR A N 1
ATOM 549 C CA . TYR A 1 72 ? 2.234 29.333 -23.664 1.00 48.03 72 TYR A CA 1
ATOM 550 C C . TYR A 1 72 ? 1.890 28.277 -24.705 1.00 48.03 72 TYR A C 1
ATOM 552 O O . TYR A 1 72 ? 0.818 27.673 -24.649 1.00 48.03 72 TYR A O 1
ATOM 560 N N . GLU A 1 73 ? 2.764 28.121 -25.703 1.00 53.28 73 GLU A N 1
ATOM 561 C CA . GLU A 1 73 ? 2.815 26.927 -26.530 1.00 53.28 73 GLU A CA 1
ATOM 562 C C . GLU A 1 73 ? 2.824 25.772 -25.538 1.00 53.28 73 GLU A C 1
ATOM 564 O O . GLU A 1 73 ? 3.800 25.555 -24.813 1.00 53.28 73 GLU A O 1
ATOM 569 N N . ALA A 1 74 ? 1.667 25.126 -25.390 1.00 57.75 74 ALA A N 1
ATOM 570 C CA . ALA A 1 74 ? 1.507 24.033 -24.461 1.00 57.75 74 ALA A CA 1
ATOM 571 C C . ALA A 1 74 ? 2.582 23.020 -24.833 1.00 57.75 74 ALA A C 1
ATOM 573 O O . ALA A 1 74 ? 2.599 22.523 -25.956 1.00 57.75 74 ALA A O 1
ATOM 574 N N . CYS A 1 75 ? 3.526 22.788 -23.924 1.00 58.03 75 CYS A N 1
ATOM 575 C CA . CYS A 1 75 ? 4.605 21.854 -24.167 1.00 58.03 75 CYS A CA 1
ATOM 576 C C . CYS A 1 75 ? 3.964 20.472 -24.358 1.00 58.03 75 CYS A C 1
ATOM 578 O O . CYS A 1 75 ? 3.522 19.843 -23.393 1.00 58.03 75 CYS A O 1
ATOM 580 N N . GLU A 1 76 ? 3.809 20.045 -25.612 1.00 74.75 76 GLU A N 1
ATOM 581 C CA . GLU A 1 76 ? 3.233 18.749 -25.948 1.00 74.75 76 GLU A CA 1
ATOM 582 C C . GLU A 1 76 ? 4.291 17.686 -25.657 1.00 74.75 76 GLU A C 1
ATOM 584 O O . GLU A 1 76 ? 5.109 17.317 -26.502 1.00 74.75 76 GLU A O 1
ATOM 589 N N . ALA A 1 77 ? 4.318 17.226 -24.407 1.00 76.50 77 ALA A N 1
ATOM 590 C CA . ALA A 1 77 ? 5.141 16.094 -24.027 1.00 76.50 77 ALA A CA 1
ATOM 591 C C . ALA A 1 77 ? 4.731 14.872 -24.861 1.00 76.50 77 ALA A C 1
ATOM 593 O O . ALA A 1 77 ? 3.576 14.446 -24.861 1.00 76.50 77 ALA A O 1
ATOM 594 N N . ASN A 1 78 ? 5.699 14.302 -25.576 1.00 92.06 78 ASN A N 1
ATOM 595 C CA . ASN A 1 78 ? 5.498 13.108 -26.400 1.00 92.06 78 ASN A CA 1
ATOM 596 C C . ASN A 1 78 ? 5.653 11.820 -25.581 1.00 92.06 78 ASN A C 1
ATOM 598 O O . ASN A 1 78 ? 5.183 10.753 -25.976 1.00 92.06 78 ASN A O 1
ATOM 602 N N . TYR A 1 79 ? 6.315 11.916 -24.429 1.00 95.44 79 TYR A N 1
ATOM 603 C CA . TYR A 1 79 ? 6.600 10.792 -23.552 1.00 95.44 79 TYR A CA 1
ATOM 604 C C . TYR A 1 79 ? 6.232 11.121 -22.110 1.00 95.44 79 TYR A C 1
ATOM 606 O O . TYR A 1 79 ? 6.218 12.280 -21.703 1.00 95.44 79 TYR A O 1
ATOM 614 N N . ARG A 1 80 ? 6.025 10.087 -21.298 1.00 96.19 80 ARG A N 1
ATOM 615 C CA . ARG A 1 80 ? 5.911 10.217 -19.844 1.00 96.19 80 ARG A CA 1
ATOM 616 C C . ARG A 1 80 ? 6.686 9.132 -19.121 1.00 96.19 80 ARG A C 1
ATOM 618 O O . ARG A 1 80 ? 6.777 7.998 -19.590 1.00 96.19 80 ARG A O 1
ATOM 625 N N . LEU A 1 81 ? 7.242 9.472 -17.969 1.00 97.12 81 LEU A N 1
ATOM 626 C CA . LEU A 1 81 ? 7.821 8.502 -17.053 1.00 97.12 81 LEU A CA 1
ATOM 627 C C . LEU A 1 81 ? 6.729 7.969 -16.120 1.00 97.12 81 LEU A C 1
ATOM 629 O O . LEU A 1 81 ? 5.932 8.726 -15.572 1.00 97.12 81 LEU A O 1
ATOM 633 N N . GLU A 1 82 ? 6.723 6.660 -15.893 1.00 96.75 82 GLU A N 1
ATOM 634 C CA . GLU A 1 82 ? 5.797 5.995 -14.980 1.00 96.75 82 GLU A CA 1
ATOM 635 C C . GLU A 1 82 ? 6.531 5.099 -13.989 1.00 96.75 82 GLU A C 1
ATOM 637 O O . GLU A 1 82 ? 7.460 4.361 -14.336 1.00 96.75 82 GLU A O 1
ATOM 642 N N . PHE A 1 83 ? 6.057 5.108 -12.745 1.00 97.62 83 PHE A N 1
ATOM 643 C CA . PHE A 1 83 ? 6.465 4.132 -11.749 1.00 97.62 83 PHE A CA 1
ATOM 644 C C . PHE A 1 83 ? 5.696 2.824 -11.936 1.00 97.62 83 PHE A C 1
ATOM 646 O O . PHE A 1 83 ? 4.470 2.790 -11.872 1.00 97.62 83 PHE A O 1
ATOM 653 N N . THR A 1 84 ? 6.422 1.724 -12.105 1.00 96.56 84 THR A N 1
ATOM 654 C CA . THR A 1 84 ? 5.857 0.379 -12.281 1.00 96.56 84 THR A CA 1
ATOM 655 C C . THR A 1 84 ? 6.542 -0.612 -11.343 1.00 96.56 84 THR A C 1
ATOM 657 O O . THR A 1 84 ? 7.598 -0.329 -10.783 1.00 96.56 84 THR A O 1
ATOM 660 N N . HIS A 1 85 ? 5.941 -1.777 -11.110 1.00 96.50 85 HIS A N 1
ATOM 661 C CA . HIS A 1 85 ? 6.585 -2.861 -10.366 1.00 96.50 85 HIS A CA 1
ATOM 662 C C . HIS A 1 85 ? 5.961 -4.211 -10.726 1.00 96.50 85 HIS A C 1
ATOM 664 O O . HIS A 1 85 ? 4.785 -4.291 -11.088 1.00 96.50 85 HIS A O 1
ATOM 670 N N . ASP A 1 86 ? 6.730 -5.283 -10.548 1.00 94.31 86 ASP A N 1
ATOM 671 C CA . ASP A 1 86 ? 6.214 -6.646 -10.654 1.00 94.31 86 ASP A CA 1
ATOM 672 C C . ASP A 1 86 ? 5.508 -6.998 -9.338 1.00 94.31 86 ASP A C 1
ATOM 674 O O . ASP A 1 86 ? 6.133 -7.409 -8.360 1.00 94.31 86 ASP A O 1
ATOM 678 N N . CYS A 1 87 ? 4.197 -6.751 -9.278 1.00 92.62 87 CYS A N 1
ATOM 679 C CA . CYS A 1 87 ? 3.416 -6.915 -8.054 1.00 92.62 87 CYS A CA 1
ATOM 680 C C . CYS A 1 87 ? 3.497 -8.347 -7.504 1.00 92.62 87 CYS A C 1
ATOM 682 O O . CYS A 1 87 ? 3.070 -9.294 -8.162 1.00 92.62 87 CYS A O 1
ATOM 684 N N . VAL A 1 88 ? 3.988 -8.488 -6.268 1.00 91.88 88 VAL A N 1
ATOM 685 C CA . VAL A 1 88 ? 4.082 -9.781 -5.559 1.00 91.88 88 VAL A CA 1
ATOM 686 C C . VAL A 1 88 ? 2.835 -10.103 -4.730 1.00 91.88 88 VAL A C 1
ATOM 688 O O . VAL A 1 88 ? 2.758 -11.155 -4.101 1.00 91.88 88 VAL A O 1
ATOM 691 N N . ALA A 1 89 ? 1.854 -9.198 -4.703 1.00 90.19 89 ALA A N 1
ATOM 692 C CA . ALA A 1 89 ? 0.588 -9.430 -4.024 1.00 90.19 89 ALA A CA 1
ATOM 693 C C . ALA A 1 89 ? -0.213 -10.528 -4.736 1.00 90.19 89 ALA A C 1
ATOM 695 O O . ALA A 1 89 ? -0.416 -10.491 -5.953 1.00 90.19 89 ALA A O 1
ATOM 696 N N . THR A 1 90 ? -0.697 -11.494 -3.962 1.00 86.81 90 THR A N 1
ATOM 697 C CA . THR A 1 90 ? -1.441 -12.639 -4.489 1.00 86.81 90 THR A CA 1
ATOM 698 C C . THR A 1 90 ? -2.906 -12.304 -4.744 1.00 86.81 90 THR A C 1
ATOM 700 O O . THR A 1 90 ? -3.477 -12.829 -5.694 1.00 86.81 90 THR A O 1
ATOM 703 N N . ALA A 1 91 ? -3.526 -11.419 -3.959 1.00 90.25 91 ALA A N 1
ATOM 704 C CA . ALA A 1 91 ? -4.929 -11.061 -4.156 1.00 90.25 91 ALA A CA 1
ATOM 705 C C . ALA A 1 91 ? -5.153 -10.196 -5.403 1.00 90.25 91 ALA A C 1
ATOM 707 O O . ALA A 1 91 ? -4.329 -9.348 -5.747 1.00 90.25 91 ALA A O 1
ATOM 708 N N . CYS A 1 92 ? -6.296 -10.368 -6.073 1.00 89.69 92 CYS A N 1
ATOM 709 C CA . CYS A 1 92 ? -6.662 -9.499 -7.191 1.00 89.69 92 CYS A CA 1
ATOM 710 C C . CYS A 1 92 ? -6.974 -8.059 -6.738 1.00 89.69 92 CYS A C 1
ATOM 712 O O . CYS A 1 92 ? -7.135 -7.763 -5.551 1.00 89.69 92 CYS A O 1
ATOM 714 N N . ALA A 1 93 ? -7.052 -7.151 -7.714 1.00 86.50 93 ALA A N 1
ATOM 715 C CA . ALA A 1 93 ? -7.389 -5.747 -7.486 1.00 86.50 93 ALA A CA 1
ATOM 716 C C . ALA A 1 93 ? -8.902 -5.499 -7.290 1.00 86.50 93 ALA A C 1
ATOM 718 O O . ALA A 1 93 ? -9.286 -4.402 -6.904 1.00 86.50 93 ALA A O 1
ATOM 719 N N . GLU A 1 94 ? -9.768 -6.487 -7.548 1.00 88.19 94 GLU A N 1
ATOM 720 C CA . GLU A 1 94 ? -11.225 -6.315 -7.463 1.00 88.19 94 GLU A CA 1
ATOM 721 C C . GLU A 1 94 ? -11.684 -6.309 -5.994 1.00 88.19 94 GLU A C 1
ATOM 723 O O . GLU A 1 94 ? -11.505 -7.279 -5.251 1.00 88.19 94 GLU A O 1
ATOM 728 N N . GLU A 1 95 ? -12.278 -5.196 -5.556 1.00 84.19 95 GLU A N 1
ATOM 729 C CA . GLU A 1 95 ? -12.672 -4.983 -4.156 1.00 84.19 95 GLU A CA 1
ATOM 730 C C . GLU A 1 95 ? -13.678 -6.033 -3.670 1.00 84.19 95 GLU A C 1
ATOM 732 O O . GLU A 1 95 ? -13.532 -6.565 -2.568 1.00 84.19 95 GLU A O 1
ATOM 737 N N . LYS A 1 96 ? -14.637 -6.382 -4.538 1.00 89.06 96 LYS A N 1
ATOM 738 C CA . LYS A 1 96 ? -15.750 -7.307 -4.271 1.00 89.06 96 LYS A CA 1
ATOM 739 C C . LYS A 1 96 ? -15.442 -8.774 -4.592 1.00 89.06 96 LYS A C 1
ATOM 741 O O . LYS A 1 96 ? -16.356 -9.592 -4.634 1.00 89.06 96 LYS A O 1
ATOM 746 N N . CYS A 1 97 ? -14.184 -9.125 -4.855 1.00 93.12 97 CYS A N 1
ATOM 747 C CA . CYS A 1 97 ? -13.819 -10.518 -5.090 1.00 93.12 97 CYS A CA 1
ATOM 748 C C . CYS A 1 97 ? -13.978 -11.336 -3.800 1.00 93.12 97 CYS A C 1
ATOM 750 O O . CYS A 1 97 ? -13.211 -11.161 -2.856 1.00 93.12 97 CYS A O 1
ATOM 752 N N . ASN A 1 98 ? -14.927 -12.273 -3.782 1.00 93.00 98 ASN A N 1
ATOM 753 C CA . ASN A 1 98 ? -15.209 -13.163 -2.648 1.00 93.00 98 ASN A CA 1
ATOM 754 C C . ASN A 1 98 ? -14.009 -14.035 -2.221 1.00 93.00 98 ASN A C 1
ATOM 756 O O . ASN A 1 98 ? -13.921 -14.454 -1.070 1.00 93.00 98 ASN A O 1
ATOM 760 N N . LEU A 1 99 ? -13.062 -14.311 -3.122 1.00 94.88 99 LEU A N 1
ATOM 761 C CA . LEU A 1 99 ? -11.857 -15.081 -2.800 1.00 94.88 99 LEU A CA 1
ATOM 762 C C . LEU A 1 99 ? -10.806 -14.241 -2.070 1.00 94.88 99 LEU A C 1
ATOM 764 O O . LEU A 1 99 ? -10.044 -14.795 -1.275 1.00 94.88 99 LEU A O 1
ATOM 768 N N . CYS A 1 100 ? -10.772 -12.931 -2.336 1.00 93.88 100 CYS A N 1
ATOM 769 C CA . CYS A 1 100 ? -9.752 -11.990 -1.868 1.00 93.88 100 CYS A CA 1
ATOM 770 C C . CYS A 1 100 ? -10.278 -10.919 -0.907 1.00 93.88 100 CYS A C 1
ATOM 772 O O . CYS A 1 100 ? -9.480 -10.112 -0.435 1.00 93.88 100 CYS A O 1
ATOM 774 N N . GLU A 1 101 ? -11.581 -10.896 -0.608 1.00 91.88 101 GLU A N 1
ATOM 775 C CA . GLU A 1 101 ? -12.218 -9.868 0.228 1.00 91.88 101 GLU A CA 1
ATOM 776 C C . GLU A 1 101 ? -11.504 -9.676 1.572 1.00 91.88 101 GLU A C 1
ATOM 778 O O . GLU A 1 101 ? -11.296 -8.544 2.008 1.00 91.88 101 GLU A O 1
ATOM 783 N N . ASN A 1 102 ? -11.034 -10.787 2.146 1.00 93.12 102 ASN A N 1
ATOM 784 C CA . ASN A 1 102 ? -10.388 -10.858 3.451 1.00 93.12 102 ASN A CA 1
ATOM 785 C C . ASN A 1 102 ? -8.853 -10.857 3.373 1.00 93.12 102 ASN A C 1
ATOM 787 O O . ASN A 1 102 ? -8.200 -11.015 4.401 1.00 93.12 102 ASN A O 1
ATOM 791 N N . ASN A 1 103 ? -8.267 -10.712 2.178 1.00 9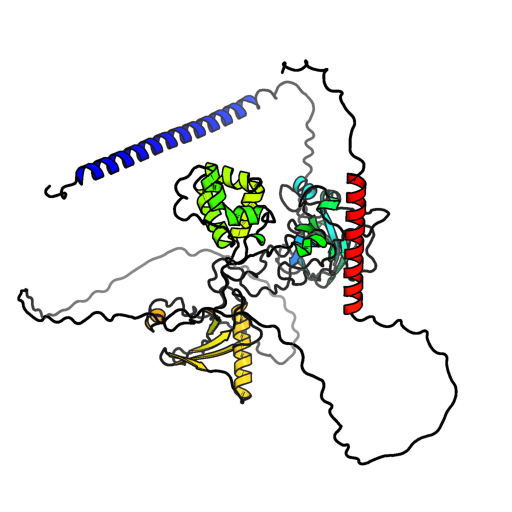2.56 103 ASN A N 1
ATOM 792 C CA . ASN A 1 103 ? -6.818 -10.701 2.007 1.00 92.56 103 ASN A CA 1
ATOM 793 C C . ASN A 1 103 ? -6.256 -9.283 2.213 1.00 92.56 103 ASN A C 1
ATOM 795 O O . ASN A 1 103 ? -6.550 -8.392 1.410 1.00 92.56 103 ASN A O 1
ATOM 799 N N . PRO A 1 104 ? -5.418 -9.050 3.243 1.00 87.88 104 PRO A N 1
ATOM 800 C CA . PRO A 1 104 ? -4.856 -7.728 3.512 1.00 87.88 104 PRO A CA 1
ATOM 801 C C . PRO A 1 104 ? -3.806 -7.294 2.474 1.00 87.88 104 PRO A C 1
ATOM 803 O O . PRO A 1 104 ? -3.525 -6.104 2.341 1.00 87.88 104 PRO A O 1
ATOM 806 N N . LYS A 1 105 ? -3.223 -8.234 1.721 1.00 88.56 105 LYS A N 1
ATOM 807 C CA . LYS A 1 105 ? -2.197 -7.997 0.696 1.00 88.56 105 LYS A CA 1
ATOM 808 C C . LYS A 1 105 ? -2.812 -7.969 -0.701 1.00 88.56 105 LYS A C 1
ATOM 810 O O . LYS A 1 105 ? -2.562 -8.842 -1.533 1.00 88.56 105 LYS A O 1
ATOM 815 N N . ARG A 1 106 ? -3.622 -6.948 -0.967 1.00 88.38 106 ARG A N 1
ATOM 816 C CA . ARG A 1 106 ? -4.180 -6.706 -2.304 1.00 88.38 106 ARG A CA 1
ATOM 817 C C . ARG A 1 106 ? -3.119 -6.187 -3.269 1.00 88.38 106 ARG A C 1
ATOM 819 O O . ARG A 1 106 ? -2.135 -5.567 -2.857 1.00 88.38 106 ARG A O 1
ATOM 826 N N . ARG A 1 107 ? -3.335 -6.423 -4.566 1.00 90.69 107 ARG A N 1
ATOM 827 C CA . ARG A 1 107 ? -2.549 -5.786 -5.632 1.00 90.69 107 ARG A CA 1
ATOM 828 C C . ARG A 1 107 ? -2.539 -4.273 -5.451 1.00 90.69 107 ARG A C 1
ATOM 830 O O . ARG A 1 107 ? -3.565 -3.677 -5.143 1.00 90.69 107 ARG A O 1
ATOM 837 N N . CYS A 1 108 ? -1.373 -3.668 -5.657 1.00 89.94 108 CYS A N 1
ATOM 838 C CA . CYS A 1 108 ? -1.150 -2.254 -5.356 1.00 89.94 108 CYS A CA 1
ATOM 839 C C . CYS A 1 108 ? -1.975 -1.292 -6.236 1.00 89.94 108 CYS A C 1
ATOM 841 O O . CYS A 1 108 ? -2.147 -0.137 -5.863 1.00 89.94 108 CYS A O 1
ATOM 843 N N . GLY A 1 109 ? -2.523 -1.756 -7.367 1.00 86.75 109 GLY A N 1
ATOM 844 C CA . GLY A 1 109 ? -3.259 -0.900 -8.301 1.00 86.75 109 GLY A CA 1
ATOM 845 C C . GLY A 1 109 ? -2.395 0.279 -8.752 1.00 86.75 109 GLY A C 1
ATOM 846 O O . GLY A 1 109 ? -1.196 0.110 -8.969 1.00 86.75 109 GLY A O 1
ATOM 847 N N . ASN A 1 110 ? -2.990 1.470 -8.825 1.00 85.94 110 ASN A N 1
ATOM 848 C CA . ASN A 1 110 ? -2.267 2.701 -9.165 1.00 85.94 110 ASN A CA 1
ATOM 849 C C . ASN A 1 110 ? -1.392 3.209 -8.000 1.00 85.94 110 ASN A C 1
ATOM 851 O O . ASN A 1 110 ? -0.392 3.885 -8.223 1.00 85.94 110 ASN A O 1
ATOM 855 N N . GLN A 1 111 ? -1.714 2.839 -6.756 1.00 88.00 111 GLN A N 1
ATOM 856 C CA . GLN A 1 111 ? -0.974 3.250 -5.558 1.00 88.00 111 GLN A CA 1
ATOM 857 C C . GLN A 1 111 ? 0.166 2.268 -5.270 1.00 88.00 111 GLN A C 1
ATOM 859 O O . GLN A 1 111 ? 0.087 1.395 -4.401 1.00 88.00 111 GLN A O 1
ATOM 864 N N . CYS A 1 112 ? 1.248 2.397 -6.038 1.00 92.50 112 CYS A N 1
ATOM 865 C CA . CYS A 1 112 ? 2.386 1.482 -5.955 1.00 92.50 112 CYS A CA 1
ATOM 866 C C . CYS A 1 112 ? 3.228 1.662 -4.683 1.00 92.50 112 CYS A C 1
ATOM 868 O O . CYS A 1 112 ? 3.825 0.692 -4.219 1.00 92.50 112 CYS A O 1
ATOM 870 N N . PHE A 1 113 ? 3.282 2.863 -4.104 1.00 95.88 113 PHE A N 1
ATOM 871 C CA . PHE A 1 113 ? 4.158 3.195 -2.973 1.00 95.88 113 PHE A CA 1
ATOM 872 C C . PHE A 1 113 ? 3.465 3.032 -1.614 1.00 95.88 113 PHE A C 1
ATOM 874 O O . PHE A 1 113 ? 2.241 3.060 -1.498 1.00 95.88 113 PHE A O 1
ATOM 881 N N . LYS A 1 114 ? 4.262 2.862 -0.553 1.00 94.81 114 LYS A N 1
ATOM 882 C CA . LYS A 1 114 ? 3.762 2.904 0.827 1.00 94.81 114 LYS A CA 1
ATOM 883 C C . LYS A 1 114 ? 3.497 4.357 1.215 1.00 94.81 114 LYS A C 1
ATOM 885 O O . LYS A 1 114 ? 4.318 5.226 0.951 1.00 94.81 114 LYS A O 1
ATOM 890 N N . LYS A 1 115 ? 2.444 4.597 1.996 1.00 93.50 115 LYS A N 1
ATOM 891 C CA . LYS A 1 115 ? 2.204 5.911 2.627 1.00 93.50 115 LYS A CA 1
ATOM 892 C C . LYS A 1 115 ? 3.264 6.285 3.668 1.00 93.50 115 LYS A C 1
ATOM 894 O O . LYS A 1 115 ? 3.361 7.439 4.075 1.00 93.50 115 LYS A O 1
ATOM 899 N N . LYS A 1 116 ? 4.027 5.301 4.157 1.00 95.06 116 LYS A N 1
ATOM 900 C CA . LYS A 1 116 ? 5.035 5.487 5.198 1.00 95.06 116 LYS A CA 1
ATOM 901 C C . LYS A 1 116 ? 6.265 4.619 4.952 1.00 95.06 116 LYS A C 1
ATOM 903 O O . LYS A 1 116 ? 6.142 3.403 4.814 1.00 95.06 116 LYS A O 1
ATOM 908 N N . TYR A 1 117 ? 7.429 5.251 5.009 1.00 96.62 117 TYR A N 1
ATOM 909 C CA . TYR A 1 117 ? 8.746 4.617 5.022 1.00 96.62 117 TYR A CA 1
ATOM 910 C C . TYR A 1 117 ? 9.503 5.012 6.296 1.00 96.62 117 TYR A C 1
ATOM 912 O O . TYR A 1 117 ? 9.146 5.978 6.979 1.00 96.62 117 TYR A O 1
ATOM 920 N N . PHE A 1 118 ? 10.556 4.276 6.637 1.00 96.00 118 PHE A N 1
ATOM 921 C CA . PHE A 1 118 ? 11.478 4.650 7.711 1.00 96.00 118 PHE A CA 1
ATOM 922 C C . PHE A 1 118 ? 12.797 5.185 7.156 1.00 96.00 118 PHE A C 1
ATOM 924 O O . PHE A 1 118 ? 13.224 4.803 6.071 1.00 96.00 118 PHE A O 1
ATOM 931 N N . MET A 1 119 ? 13.472 6.053 7.912 1.00 95.19 119 MET A N 1
ATOM 932 C CA . MET A 1 119 ? 14.792 6.571 7.524 1.00 95.19 119 MET A CA 1
ATOM 933 C C . MET A 1 119 ? 15.744 5.422 7.172 1.00 95.19 119 MET A C 1
ATOM 935 O O . MET A 1 119 ? 15.857 4.484 7.951 1.00 95.19 119 MET A O 1
ATOM 939 N N . GLN A 1 120 ? 16.460 5.497 6.054 1.00 94.56 120 GLN A N 1
ATOM 940 C CA . GLN A 1 120 ? 17.364 4.454 5.544 1.00 94.56 120 GLN A CA 1
ATOM 941 C C . GLN A 1 120 ? 16.677 3.145 5.096 1.00 94.56 120 GLN A C 1
ATOM 943 O O . GLN A 1 120 ? 17.366 2.200 4.698 1.00 94.56 120 GLN A O 1
ATOM 948 N N . GLU A 1 121 ? 15.341 3.062 5.136 1.00 96.19 121 GLU A N 1
ATOM 949 C CA . GLU A 1 121 ? 14.594 1.988 4.477 1.00 96.19 121 GLU A CA 1
ATOM 950 C C . GLU A 1 121 ? 14.678 2.168 2.960 1.00 96.19 121 GLU A C 1
ATOM 952 O O . GLU A 1 121 ? 14.646 3.288 2.451 1.00 96.19 121 GLU A O 1
ATOM 957 N N . ILE A 1 122 ? 14.793 1.051 2.242 1.00 97.12 122 ILE A N 1
ATOM 958 C CA . ILE A 1 122 ? 14.751 1.064 0.783 1.00 97.12 122 ILE A CA 1
ATOM 959 C C . ILE A 1 122 ? 13.317 1.370 0.344 1.00 97.12 122 ILE A C 1
ATOM 961 O O . ILE A 1 122 ? 12.376 0.702 0.780 1.00 97.12 122 ILE A O 1
ATOM 965 N N . ILE A 1 123 ? 13.162 2.345 -0.547 1.00 97.31 123 ILE A N 1
ATOM 966 C CA . ILE A 1 123 ? 11.893 2.650 -1.199 1.00 97.31 123 ILE A CA 1
ATOM 967 C C . ILE A 1 123 ? 11.545 1.481 -2.124 1.00 97.31 123 ILE A C 1
ATOM 969 O O . ILE A 1 123 ? 12.144 1.281 -3.180 1.00 97.31 123 ILE A O 1
ATOM 973 N N . VAL A 1 124 ? 10.574 0.688 -1.688 1.00 97.44 124 VAL A N 1
ATOM 974 C CA . VAL A 1 124 ? 9.983 -0.438 -2.418 1.00 97.44 124 VAL A CA 1
ATOM 975 C C . VAL A 1 124 ? 8.483 -0.223 -2.562 1.00 97.44 124 VAL A C 1
ATOM 977 O O . VAL A 1 124 ? 7.903 0.593 -1.837 1.00 97.44 124 VAL A O 1
ATOM 980 N N . ALA A 1 125 ? 7.845 -0.982 -3.449 1.00 96.88 125 ALA A N 1
ATOM 981 C CA . ALA A 1 125 ? 6.397 -0.981 -3.587 1.00 96.88 125 ALA A CA 1
ATOM 982 C C . ALA A 1 125 ? 5.703 -1.351 -2.262 1.00 96.88 125 ALA A C 1
ATOM 984 O O . ALA A 1 125 ? 6.295 -1.970 -1.370 1.00 96.88 125 ALA A O 1
ATOM 985 N N . ARG A 1 126 ? 4.405 -1.061 -2.146 1.00 94.38 126 ARG A N 1
ATOM 986 C CA . ARG A 1 126 ? 3.570 -1.463 -1.004 1.00 94.38 126 ARG A CA 1
ATOM 987 C C . ARG A 1 126 ? 3.598 -2.975 -0.769 1.00 94.38 126 ARG A C 1
ATOM 989 O O . ARG A 1 126 ? 3.701 -3.413 0.373 1.00 94.38 126 ARG A O 1
ATOM 996 N N . CYS A 1 127 ? 3.593 -3.765 -1.842 1.00 93.31 127 CYS A N 1
ATOM 997 C CA . CYS A 1 127 ? 3.726 -5.222 -1.775 1.00 93.31 127 CYS A CA 1
ATOM 998 C C . CYS A 1 127 ? 5.155 -5.709 -1.451 1.00 93.31 127 CYS A C 1
ATOM 1000 O O . CYS A 1 127 ? 5.353 -6.899 -1.236 1.00 93.31 127 CYS A O 1
ATOM 1002 N N . GLY A 1 128 ? 6.149 -4.815 -1.400 1.00 94.88 128 GLY A N 1
ATOM 1003 C CA . GLY A 1 128 ? 7.558 -5.137 -1.151 1.00 94.88 128 GLY A CA 1
ATOM 1004 C C . GLY A 1 128 ? 8.390 -5.404 -2.408 1.00 94.88 128 GLY A C 1
ATOM 1005 O O . GLY A 1 128 ? 9.600 -5.587 -2.294 1.00 94.88 128 GLY A O 1
ATOM 1006 N N . ALA A 1 129 ? 7.775 -5.400 -3.594 1.00 96.75 129 ALA A N 1
ATOM 1007 C CA . ALA A 1 129 ? 8.487 -5.555 -4.859 1.00 96.75 129 ALA A CA 1
ATOM 1008 C C . ALA A 1 129 ? 9.426 -4.363 -5.148 1.00 96.75 129 ALA A C 1
ATOM 1010 O O . ALA A 1 129 ? 9.115 -3.229 -4.758 1.00 96.75 129 ALA A O 1
ATOM 1011 N N . PRO A 1 130 ? 10.543 -4.581 -5.864 1.00 97.06 130 PRO A N 1
ATOM 1012 C CA . PRO A 1 130 ? 11.361 -3.492 -6.383 1.00 97.06 130 PRO A CA 1
ATOM 1013 C C . PRO A 1 130 ? 10.560 -2.603 -7.339 1.00 97.06 130 PRO A C 1
ATOM 1015 O O . PRO A 1 130 ? 9.816 -3.096 -8.188 1.00 97.06 130 PRO A O 1
ATOM 1018 N N . MET A 1 131 ? 10.725 -1.290 -7.200 1.00 97.44 131 MET A N 1
ATOM 1019 C CA . MET A 1 131 ? 10.115 -0.310 -8.096 1.00 97.44 131 MET A CA 1
ATOM 1020 C C . MET A 1 131 ? 10.962 -0.138 -9.357 1.00 97.44 131 MET A C 1
ATOM 1022 O O . MET A 1 131 ? 12.192 -0.160 -9.302 1.00 97.44 131 MET A O 1
ATOM 1026 N N . ARG A 1 132 ? 10.296 0.086 -10.483 1.00 97.38 132 ARG A N 1
ATOM 1027 C CA . ARG A 1 132 ? 10.882 0.400 -11.783 1.00 97.38 132 ARG A CA 1
ATOM 1028 C C . ARG A 1 132 ? 10.342 1.724 -12.296 1.00 97.38 132 ARG A C 1
ATOM 1030 O O . ARG A 1 132 ? 9.251 2.150 -11.924 1.00 97.38 132 ARG A O 1
ATOM 1037 N N . VAL A 1 133 ? 11.114 2.343 -13.172 1.00 97.62 133 VAL A N 1
ATOM 1038 C CA . VAL A 1 133 ? 10.709 3.495 -13.968 1.00 97.62 133 VAL A CA 1
ATOM 1039 C C . VAL A 1 133 ? 10.652 3.047 -15.416 1.00 97.62 133 VAL A C 1
ATOM 1041 O O . VAL A 1 133 ? 11.584 2.400 -15.901 1.00 97.62 133 VAL A O 1
ATOM 1044 N N . ARG A 1 134 ? 9.547 3.371 -16.080 1.00 97.56 134 ARG A N 1
ATOM 1045 C CA . ARG A 1 134 ? 9.287 3.064 -17.483 1.00 97.56 134 ARG A CA 1
ATOM 1046 C C . ARG A 1 134 ? 9.018 4.360 -18.237 1.00 97.56 134 ARG A C 1
ATOM 1048 O O . ARG A 1 134 ? 8.234 5.179 -17.773 1.00 97.56 134 ARG A O 1
ATOM 1055 N N . LEU A 1 135 ? 9.643 4.520 -19.395 1.00 97.50 135 LEU A N 1
ATOM 1056 C CA . LEU A 1 135 ? 9.335 5.566 -20.361 1.00 97.50 135 LEU A CA 1
ATOM 1057 C C . LEU A 1 135 ? 8.211 5.071 -21.277 1.00 97.50 135 LEU A C 1
ATOM 1059 O O . LEU A 1 135 ? 8.362 4.050 -21.951 1.00 97.50 135 LEU A O 1
ATOM 1063 N N . VAL A 1 136 ? 7.086 5.774 -21.278 1.00 97.44 136 VAL A N 1
ATOM 1064 C CA . VAL A 1 136 ? 5.891 5.454 -22.062 1.00 97.44 136 VAL A CA 1
ATOM 1065 C C . VAL A 1 136 ? 5.718 6.514 -23.139 1.00 97.44 136 VAL A C 1
ATOM 1067 O O . VAL A 1 136 ? 5.753 7.707 -22.846 1.00 97.44 136 VAL A O 1
ATOM 1070 N N . ASP A 1 137 ? 5.547 6.081 -24.381 1.00 96.50 137 ASP A N 1
ATOM 1071 C CA . ASP A 1 137 ? 5.138 6.948 -25.485 1.00 96.50 137 ASP A CA 1
ATOM 1072 C C . ASP A 1 137 ? 3.645 7.265 -25.334 1.00 96.50 137 ASP A C 1
ATOM 1074 O O . ASP A 1 137 ? 2.817 6.361 -25.215 1.00 96.50 137 ASP A O 1
ATOM 1078 N N . MET A 1 138 ? 3.296 8.550 -25.292 1.00 95.06 138 MET A N 1
ATOM 1079 C CA . MET A 1 138 ? 1.923 8.983 -25.032 1.00 95.06 138 MET A CA 1
ATOM 1080 C C . MET A 1 138 ? 0.972 8.713 -26.203 1.00 95.06 138 MET A C 1
ATOM 1082 O O . MET A 1 138 ? -0.231 8.593 -25.970 1.00 95.06 138 MET A O 1
ATOM 1086 N N . GLN A 1 139 ? 1.478 8.568 -27.433 1.00 95.00 139 GLN A N 1
ATOM 1087 C CA . GLN A 1 139 ? 0.654 8.274 -28.609 1.00 95.00 139 GLN A CA 1
ATOM 1088 C C . GLN A 1 139 ? 0.272 6.794 -28.676 1.00 95.00 139 GLN A C 1
ATOM 1090 O O . GLN A 1 139 ? -0.876 6.451 -28.958 1.00 95.00 139 GLN A O 1
ATOM 1095 N N . THR A 1 140 ? 1.234 5.908 -28.411 1.00 96.12 140 THR A N 1
ATOM 1096 C CA . THR A 1 140 ? 1.041 4.450 -28.498 1.00 96.12 140 THR A CA 1
ATOM 1097 C C . THR A 1 140 ? 0.643 3.818 -27.165 1.00 96.12 140 THR A C 1
ATOM 1099 O O . THR A 1 140 ? 0.087 2.721 -27.143 1.00 96.12 140 THR A O 1
ATOM 1102 N N . ASN A 1 141 ? 0.901 4.508 -26.050 1.00 95.94 141 ASN A N 1
ATOM 1103 C CA . ASN A 1 141 ? 0.797 3.990 -24.685 1.00 95.94 141 ASN A CA 1
ATOM 1104 C C . ASN A 1 141 ? 1.637 2.712 -24.464 1.00 95.94 141 ASN A C 1
ATOM 1106 O O . ASN A 1 141 ? 1.330 1.888 -23.598 1.00 95.94 141 ASN A O 1
ATOM 1110 N N . GLU A 1 142 ? 2.702 2.544 -25.253 1.00 96.12 142 GLU A N 1
ATOM 1111 C CA . GLU A 1 142 ? 3.672 1.457 -25.147 1.00 96.12 142 GLU A CA 1
ATOM 1112 C C . GLU A 1 142 ? 5.001 1.955 -24.564 1.00 96.12 142 GLU A C 1
ATOM 1114 O O . GLU A 1 142 ? 5.297 3.150 -24.515 1.00 96.12 142 GLU A O 1
ATOM 1119 N N . THR A 1 143 ? 5.837 1.021 -24.107 1.00 96.69 143 THR A N 1
ATOM 1120 C CA . THR A 1 143 ? 7.179 1.344 -23.616 1.00 96.69 143 THR A CA 1
ATOM 1121 C C . THR A 1 143 ? 8.067 1.840 -24.756 1.00 96.69 143 THR A C 1
ATOM 1123 O O . THR A 1 143 ? 8.428 1.071 -25.653 1.00 96.69 143 THR A O 1
ATOM 1126 N N . ALA A 1 144 ? 8.492 3.099 -24.680 1.00 95.75 144 ALA A N 1
ATOM 1127 C CA . ALA A 1 144 ? 9.426 3.688 -25.628 1.00 95.75 144 ALA A CA 1
ATOM 1128 C C . ALA A 1 144 ? 10.822 3.087 -25.420 1.00 95.75 144 ALA A C 1
ATOM 1130 O O . ALA A 1 144 ? 11.440 3.279 -24.376 1.00 95.75 144 ALA A O 1
ATOM 1131 N N . ARG A 1 145 ? 11.352 2.365 -26.414 1.00 95.00 145 ARG A N 1
ATOM 1132 C CA . ARG A 1 145 ? 12.646 1.657 -26.324 1.00 95.00 145 ARG A CA 1
ATOM 1133 C C . ARG A 1 145 ? 13.853 2.587 -26.494 1.00 95.00 145 ARG A C 1
ATOM 1135 O O . ARG A 1 145 ? 14.714 2.340 -27.335 1.00 95.00 145 ARG A O 1
ATOM 1142 N N . LEU A 1 146 ? 13.907 3.653 -25.704 1.00 93.88 146 LEU A N 1
ATOM 1143 C CA . LEU A 1 146 ? 14.965 4.659 -25.735 1.00 93.88 146 LEU A CA 1
ATOM 1144 C C . LEU A 1 146 ? 15.867 4.536 -24.506 1.00 93.88 146 LEU A C 1
ATOM 1146 O O . LEU A 1 146 ? 15.408 4.359 -23.376 1.00 93.88 146 LEU A O 1
ATOM 1150 N N . ASP A 1 147 ? 17.169 4.648 -24.735 1.00 94.69 147 ASP A N 1
ATOM 1151 C CA . ASP A 1 147 ? 18.155 4.758 -23.670 1.00 94.69 147 ASP A CA 1
ATOM 1152 C C . ASP A 1 147 ? 18.296 6.225 -23.271 1.00 94.69 147 ASP A C 1
ATOM 1154 O O . ASP A 1 147 ? 18.732 7.049 -24.072 1.00 94.69 147 ASP A O 1
ATOM 1158 N N . THR A 1 148 ? 17.986 6.558 -22.022 1.00 95.06 148 THR A N 1
ATOM 1159 C CA . THR A 1 148 ? 18.168 7.920 -21.510 1.00 95.06 148 THR A CA 1
ATOM 1160 C C . THR A 1 148 ? 18.613 7.910 -20.053 1.00 95.06 148 THR A C 1
ATOM 1162 O O . THR A 1 148 ? 18.493 6.901 -19.351 1.00 95.06 148 THR A O 1
ATOM 1165 N N . LYS A 1 149 ? 19.186 9.023 -19.606 1.00 95.25 149 LYS A N 1
ATOM 1166 C CA . LYS A 1 149 ? 19.546 9.240 -18.207 1.00 95.25 149 LYS A CA 1
ATOM 1167 C C . LYS A 1 149 ? 18.393 9.931 -17.496 1.00 95.25 149 LYS A C 1
ATOM 1169 O O . LYS A 1 149 ? 17.801 10.872 -18.018 1.00 95.25 149 LYS A O 1
ATOM 1174 N N . VAL A 1 150 ? 18.100 9.443 -16.305 1.00 95.56 150 VAL A N 1
ATOM 1175 C CA . VAL A 1 150 ? 17.074 9.987 -15.427 1.00 95.56 150 VAL A CA 1
ATOM 1176 C C . VAL A 1 150 ? 17.680 10.293 -14.070 1.00 95.56 150 VAL A C 1
ATOM 1178 O O . VAL A 1 150 ? 18.632 9.642 -13.636 1.00 95.56 150 VAL A O 1
ATOM 1181 N N . GLU A 1 151 ? 17.111 11.278 -13.399 1.00 94.75 151 GLU A N 1
ATOM 1182 C CA . GLU A 1 151 ? 17.468 11.667 -12.045 1.00 94.75 151 GLU A CA 1
ATOM 1183 C C . GLU A 1 151 ? 16.273 11.492 -11.119 1.00 94.75 151 GLU A C 1
ATOM 1185 O O . GLU A 1 151 ? 15.135 11.754 -11.499 1.00 94.75 151 GLU A O 1
ATOM 1190 N N . ALA A 1 152 ? 16.540 11.020 -9.903 1.00 95.31 152 ALA A N 1
ATOM 1191 C CA . ALA A 1 152 ? 15.566 10.948 -8.828 1.00 95.31 152 ALA A CA 1
ATOM 1192 C C . ALA A 1 152 ? 15.891 11.960 -7.730 1.00 95.31 152 ALA A C 1
ATOM 1194 O O . ALA A 1 152 ? 17.052 12.079 -7.326 1.00 95.31 152 ALA A O 1
ATOM 1195 N N . CYS A 1 153 ? 14.864 12.608 -7.185 1.00 94.81 153 CYS A N 1
ATOM 1196 C CA . CYS A 1 153 ? 14.993 13.502 -6.037 1.00 94.81 153 CYS A CA 1
ATOM 1197 C C . CYS A 1 153 ? 13.730 13.502 -5.164 1.00 94.81 153 CYS A C 1
ATOM 1199 O O . CYS A 1 153 ? 12.681 12.974 -5.543 1.00 94.81 153 CYS A O 1
ATOM 1201 N N . ILE A 1 154 ? 13.848 14.054 -3.955 1.00 95.62 154 ILE A N 1
ATOM 1202 C CA . ILE A 1 154 ? 12.724 14.212 -3.028 1.00 95.62 154 ILE A CA 1
ATOM 1203 C C . ILE A 1 154 ? 12.171 15.630 -3.147 1.00 95.62 154 ILE A C 1
ATOM 1205 O O . ILE A 1 154 ? 12.927 16.598 -3.103 1.00 95.62 154 ILE A O 1
ATOM 1209 N N . LEU A 1 155 ? 10.850 15.732 -3.262 1.00 94.88 155 LEU A N 1
ATOM 1210 C CA . LEU A 1 155 ? 10.120 16.993 -3.239 1.00 94.88 155 LEU A CA 1
ATOM 1211 C C . LEU A 1 155 ? 9.480 17.226 -1.869 1.00 94.88 155 LEU A C 1
ATOM 1213 O O . LEU A 1 155 ? 9.010 16.280 -1.220 1.00 94.88 155 LEU A O 1
ATOM 1217 N N . ASN A 1 156 ? 9.400 18.496 -1.478 1.00 94.06 156 ASN A N 1
ATOM 1218 C CA . ASN A 1 156 ? 8.572 18.961 -0.376 1.00 94.06 156 ASN A CA 1
ATOM 1219 C C . ASN A 1 156 ? 7.089 18.888 -0.794 1.00 94.06 156 ASN A C 1
ATOM 1221 O O . ASN A 1 156 ? 6.646 19.606 -1.689 1.00 94.06 156 ASN A O 1
ATOM 1225 N N . GLY A 1 157 ? 6.323 17.980 -0.179 1.00 93.75 157 GLY A N 1
ATOM 1226 C CA . GLY A 1 157 ? 4.922 17.733 -0.533 1.00 93.75 157 GLY A CA 1
ATOM 1227 C C . GLY A 1 157 ? 4.012 18.960 -0.367 1.00 93.75 157 GLY A C 1
ATOM 1228 O O . GLY A 1 157 ? 3.263 19.257 -1.295 1.00 93.75 157 GLY A O 1
ATOM 1229 N N . PRO A 1 158 ? 4.055 19.684 0.769 1.00 92.62 158 PRO A N 1
ATOM 1230 C CA . PRO A 1 158 ? 3.342 20.951 0.946 1.00 92.62 158 PRO A CA 1
ATOM 1231 C C . PRO A 1 158 ? 3.617 21.997 -0.135 1.00 92.62 158 PRO A C 1
ATOM 1233 O O . PRO A 1 158 ? 2.663 22.528 -0.701 1.00 92.62 158 PRO A O 1
ATOM 1236 N N . ASP A 1 159 ? 4.889 22.256 -0.442 1.00 92.50 159 ASP A N 1
ATOM 1237 C CA . ASP A 1 159 ? 5.263 23.241 -1.461 1.00 92.50 159 ASP A CA 1
ATOM 1238 C C . ASP A 1 159 ? 4.742 22.783 -2.825 1.00 92.50 159 ASP A C 1
ATOM 1240 O O . ASP A 1 159 ? 4.065 23.536 -3.523 1.00 92.50 159 ASP A O 1
ATOM 1244 N N . PHE A 1 160 ? 4.932 21.502 -3.155 1.00 93.25 160 PHE A N 1
ATOM 1245 C CA . PHE A 1 160 ? 4.386 20.912 -4.374 1.00 93.25 160 PHE A CA 1
ATOM 1246 C C . PHE A 1 160 ? 2.865 21.091 -4.471 1.00 93.25 160 PHE A C 1
ATOM 1248 O O . PHE A 1 160 ? 2.358 21.512 -5.505 1.00 93.25 160 PHE A O 1
ATOM 1255 N N . ALA A 1 161 ? 2.118 20.818 -3.399 1.00 92.19 161 ALA A N 1
ATOM 1256 C CA . ALA A 1 161 ? 0.667 20.992 -3.381 1.00 92.19 161 ALA A CA 1
ATOM 1257 C C . ALA A 1 161 ? 0.240 22.464 -3.539 1.00 92.19 161 ALA A C 1
ATOM 1259 O O . ALA A 1 161 ? -0.837 22.731 -4.072 1.00 92.19 161 ALA A O 1
ATOM 1260 N N . GLN A 1 162 ? 1.071 23.410 -3.091 1.00 92.06 162 GLN A N 1
ATOM 1261 C CA . GLN A 1 162 ? 0.837 24.841 -3.256 1.00 92.06 162 GLN A CA 1
ATOM 1262 C C . GLN A 1 162 ? 1.071 25.297 -4.702 1.00 92.06 162 GLN A C 1
ATOM 1264 O O . GLN A 1 162 ? 0.249 26.041 -5.237 1.00 92.06 162 GLN A O 1
ATOM 1269 N N . PHE A 1 163 ? 2.158 24.852 -5.336 1.00 90.62 163 PHE A N 1
ATOM 1270 C CA . PHE A 1 163 ? 2.483 25.221 -6.717 1.00 90.62 163 PHE A CA 1
ATOM 1271 C C . PHE A 1 163 ? 1.593 24.505 -7.743 1.00 90.62 163 PHE A C 1
ATOM 1273 O O . PHE A 1 163 ? 1.178 25.104 -8.731 1.00 90.62 163 PHE A O 1
ATOM 1280 N N . PHE A 1 164 ? 1.231 23.247 -7.485 1.00 90.25 164 PHE A N 1
ATOM 1281 C CA . PHE A 1 164 ? 0.587 22.359 -8.455 1.00 90.25 164 PHE A CA 1
ATOM 1282 C C . PHE A 1 164 ? -0.829 21.948 -8.033 1.00 90.25 164 PHE A C 1
ATOM 1284 O O . PHE A 1 164 ? -1.180 20.769 -7.962 1.00 90.25 164 PHE A O 1
ATOM 1291 N N . THR A 1 165 ? -1.684 22.940 -7.778 1.00 87.12 165 THR A N 1
ATOM 1292 C CA . THR A 1 165 ? -3.096 22.716 -7.406 1.00 87.12 165 THR A CA 1
ATOM 1293 C C . THR A 1 165 ? -3.919 22.037 -8.509 1.00 87.12 165 THR A C 1
ATOM 1295 O O . THR A 1 165 ? -4.880 21.329 -8.207 1.00 87.12 165 THR A O 1
ATOM 1298 N N . ASN A 1 166 ? -3.516 22.200 -9.774 1.00 83.69 166 ASN A N 1
ATOM 1299 C CA . ASN A 1 166 ? -4.201 21.654 -10.951 1.00 83.69 166 ASN A CA 1
ATOM 1300 C C . ASN A 1 166 ? -3.663 20.285 -11.413 1.00 83.69 166 ASN A C 1
ATOM 1302 O O . ASN A 1 166 ? -4.092 19.782 -12.449 1.00 83.69 166 ASN A O 1
ATOM 1306 N N . GLY A 1 167 ? -2.755 19.665 -10.652 1.00 81.31 167 GLY A N 1
ATOM 1307 C CA . GLY A 1 167 ? -2.162 18.367 -10.984 1.00 81.31 167 GLY A CA 1
ATOM 1308 C C . GLY A 1 167 ? -0.704 18.452 -11.431 1.00 81.31 167 GLY A C 1
ATOM 1309 O O . GLY A 1 167 ? -0.060 19.489 -11.320 1.00 81.31 167 GLY A O 1
ATOM 1310 N N . ILE A 1 168 ? -0.169 17.316 -11.882 1.00 78.75 168 ILE A N 1
ATOM 1311 C CA . ILE A 1 168 ? 1.241 17.169 -12.271 1.00 78.75 168 ILE A CA 1
ATOM 1312 C C . ILE A 1 168 ? 1.493 17.964 -13.565 1.00 78.75 168 ILE A C 1
ATOM 1314 O O . ILE A 1 168 ? 0.700 17.826 -14.498 1.00 78.75 168 ILE A O 1
ATOM 1318 N N . PRO A 1 169 ? 2.568 18.770 -13.646 1.00 80.62 169 PRO A N 1
ATOM 1319 C CA . PRO A 1 169 ? 2.903 19.490 -14.871 1.00 80.62 169 PRO A CA 1
ATOM 1320 C C . PRO A 1 169 ? 3.220 18.507 -16.004 1.00 80.62 169 PRO A C 1
ATOM 1322 O O . PRO A 1 169 ? 3.833 17.462 -15.782 1.00 80.62 169 PRO A O 1
ATOM 1325 N N . ASN A 1 170 ? 2.815 18.847 -17.229 1.00 77.44 170 ASN A N 1
ATOM 1326 C CA . ASN A 1 170 ? 2.990 17.973 -18.395 1.00 77.44 170 ASN A CA 1
ATOM 1327 C C . ASN A 1 170 ? 4.459 17.821 -18.825 1.00 77.44 170 ASN A C 1
ATOM 1329 O O . ASN A 1 170 ? 4.786 16.866 -19.522 1.00 77.44 170 ASN A O 1
ATOM 1333 N N . CYS A 1 171 ? 5.350 18.713 -18.401 1.00 74.81 171 CYS A N 1
ATOM 1334 C CA . CYS A 1 171 ? 6.772 18.703 -18.736 1.00 74.81 171 CYS A CA 1
ATOM 1335 C C . CYS A 1 171 ? 7.618 19.147 -17.534 1.00 74.81 171 CYS A C 1
ATOM 1337 O O . CYS A 1 171 ? 7.083 19.468 -16.469 1.00 74.81 171 CYS A O 1
ATOM 1339 N N . ALA A 1 172 ? 8.944 19.161 -17.702 1.00 71.88 172 ALA A N 1
ATOM 1340 C CA . ALA A 1 172 ? 9.840 19.816 -16.754 1.00 71.88 172 ALA A CA 1
ATOM 1341 C C . ALA A 1 172 ? 9.409 21.284 -16.552 1.00 71.88 172 ALA A C 1
ATOM 1343 O O . ALA A 1 172 ? 9.302 22.039 -17.515 1.00 71.88 172 ALA A O 1
ATOM 1344 N N . ASP A 1 173 ? 9.128 21.652 -15.304 1.00 79.69 173 ASP A N 1
ATOM 1345 C CA . ASP A 1 173 ? 8.657 22.974 -14.884 1.00 79.69 173 ASP A CA 1
ATOM 1346 C C . ASP A 1 173 ? 9.661 23.528 -13.865 1.00 79.69 173 ASP A C 1
ATOM 1348 O O . ASP A 1 173 ? 10.076 22.805 -12.955 1.00 79.69 173 ASP A O 1
ATOM 1352 N N . GLU A 1 174 ? 10.059 24.793 -14.000 1.00 80.00 174 GLU A N 1
ATOM 1353 C CA . GLU A 1 174 ? 10.997 25.455 -13.081 1.00 80.00 174 GLU A CA 1
ATOM 1354 C C . GLU A 1 174 ? 10.496 25.422 -11.624 1.00 80.00 174 GLU A C 1
ATOM 1356 O O . GLU A 1 174 ? 11.282 25.311 -10.680 1.00 80.00 174 GLU A O 1
ATOM 1361 N N . ASN A 1 175 ? 9.176 25.417 -11.414 1.00 84.94 175 ASN A N 1
ATOM 1362 C CA . ASN A 1 175 ? 8.570 25.301 -10.089 1.00 84.94 175 ASN A CA 1
ATOM 1363 C C . ASN A 1 175 ? 8.831 23.932 -9.440 1.00 84.94 175 ASN A C 1
ATOM 1365 O O . ASN A 1 175 ? 8.819 23.825 -8.211 1.00 84.94 175 ASN A O 1
ATOM 1369 N N . LEU A 1 176 ? 9.113 22.878 -10.223 1.00 86.56 176 LEU A N 1
ATOM 1370 C CA . LEU A 1 176 ? 9.536 21.593 -9.658 1.00 86.56 176 LEU A CA 1
ATOM 1371 C C . LEU A 1 176 ? 10.883 21.730 -8.959 1.00 86.56 176 LEU A C 1
ATOM 1373 O O . LEU A 1 176 ? 11.051 21.145 -7.893 1.00 86.56 176 LEU A O 1
ATOM 1377 N N . GLU A 1 177 ? 11.813 22.518 -9.507 1.00 86.81 177 GLU A N 1
ATOM 1378 C CA . GLU A 1 177 ? 13.109 22.774 -8.872 1.00 86.81 177 GLU A CA 1
ATOM 1379 C C . GLU A 1 177 ? 12.966 23.542 -7.558 1.00 86.81 177 GLU A C 1
ATOM 1381 O O . GLU A 1 177 ? 13.708 23.273 -6.611 1.00 86.81 177 GLU A O 1
ATOM 1386 N N . ALA A 1 178 ? 11.995 24.456 -7.477 1.00 86.81 178 ALA A N 1
ATOM 1387 C CA . ALA A 1 178 ? 11.667 25.169 -6.245 1.00 86.81 178 ALA A CA 1
ATOM 1388 C C . ALA A 1 178 ? 11.106 24.234 -5.160 1.00 86.81 178 ALA A C 1
ATOM 1390 O O . ALA A 1 178 ? 11.348 24.456 -3.977 1.00 86.81 178 ALA A O 1
ATOM 1391 N N . CYS A 1 179 ? 10.412 23.161 -5.556 1.00 87.62 179 CYS A N 1
ATOM 1392 C CA . CYS A 1 179 ? 9.904 22.135 -4.641 1.00 87.62 179 CYS A CA 1
ATOM 1393 C C . CYS A 1 179 ? 10.967 21.112 -4.214 1.00 87.62 179 CYS A C 1
ATOM 1395 O O . CYS A 1 179 ? 10.687 20.273 -3.352 1.00 87.62 179 CYS A O 1
ATOM 1397 N N . GLN A 1 180 ? 12.145 21.095 -4.849 1.00 88.62 180 GLN A N 1
ATOM 1398 C CA . GLN A 1 180 ? 13.179 20.114 -4.531 1.00 88.62 180 GLN A CA 1
ATOM 1399 C C . GLN A 1 180 ? 13.747 20.377 -3.142 1.00 88.62 180 GLN A C 1
ATOM 1401 O O . GLN A 1 180 ? 14.314 21.435 -2.865 1.00 88.62 180 GLN A O 1
ATOM 1406 N N . GLU A 1 181 ? 13.672 19.360 -2.288 1.00 82.88 181 GLU A N 1
ATOM 1407 C CA . GLU A 1 181 ? 14.216 19.440 -0.942 1.00 82.88 181 GLU A CA 1
ATOM 1408 C C . GLU A 1 181 ? 15.741 19.289 -1.003 1.00 82.88 181 GLU A C 1
ATOM 1410 O O . GLU A 1 181 ? 16.305 18.189 -0.948 1.00 82.88 181 GLU A O 1
ATOM 1415 N N . LYS A 1 182 ? 16.429 20.425 -1.139 1.00 72.75 182 LYS A N 1
ATOM 1416 C CA . LYS A 1 182 ? 17.892 20.505 -1.176 1.00 72.75 182 LYS A CA 1
ATOM 1417 C C . LYS A 1 182 ? 18.446 20.447 0.246 1.00 72.75 182 LYS A C 1
ATOM 1419 O O . LYS A 1 182 ? 18.930 21.436 0.789 1.00 72.75 182 LYS A O 1
ATOM 1424 N N . TRP A 1 183 ? 18.429 19.262 0.859 1.00 67.69 183 TRP A N 1
ATOM 1425 C CA . TRP A 1 183 ? 19.186 19.023 2.092 1.00 67.69 183 TRP A CA 1
ATOM 1426 C C . TRP A 1 183 ? 20.674 18.854 1.766 1.00 67.69 183 TRP A C 1
ATOM 1428 O O . TRP A 1 183 ? 21.218 17.748 1.723 1.00 67.69 183 TRP A O 1
ATOM 1438 N N . ALA A 1 184 ? 21.326 19.984 1.527 1.00 58.28 184 ALA A N 1
ATOM 1439 C CA . ALA A 1 184 ? 22.771 20.107 1.442 1.00 58.28 184 ALA A CA 1
ATOM 1440 C C . ALA A 1 184 ? 23.275 20.751 2.738 1.00 58.28 184 ALA A C 1
ATOM 1442 O O . ALA A 1 184 ? 23.835 21.841 2.738 1.00 58.28 184 ALA A O 1
ATOM 1443 N N . GLY A 1 185 ? 23.025 20.109 3.881 1.00 56.47 185 GLY A N 1
ATOM 1444 C CA . GLY A 1 185 ? 23.703 20.532 5.099 1.00 56.47 185 GLY A CA 1
ATOM 1445 C C . GLY A 1 185 ? 25.210 20.341 4.915 1.00 56.47 185 GLY A C 1
ATOM 1446 O O . GLY A 1 185 ? 25.640 19.233 4.597 1.00 56.47 185 GLY A O 1
ATOM 1447 N N . ASP A 1 186 ? 26.018 21.373 5.182 1.00 57.00 186 ASP A N 1
ATOM 1448 C CA . ASP A 1 186 ? 27.495 21.323 5.131 1.00 57.00 186 ASP A CA 1
ATOM 1449 C C . ASP A 1 186 ? 28.121 20.193 5.983 1.00 57.00 186 ASP A C 1
ATOM 1451 O O . ASP A 1 186 ? 29.309 19.895 5.872 1.00 57.00 186 ASP A O 1
ATOM 1455 N N . GLN A 1 187 ? 27.326 19.539 6.837 1.00 61.53 187 GLN A N 1
ATOM 1456 C CA . GLN A 1 187 ? 27.743 18.555 7.837 1.00 61.53 187 GLN A CA 1
ATOM 1457 C C . GLN A 1 187 ? 27.055 17.177 7.684 1.00 61.53 187 GLN A C 1
ATOM 1459 O O . GLN A 1 187 ? 27.282 16.300 8.517 1.00 61.53 187 GLN A O 1
ATOM 1464 N N . GLY A 1 188 ? 26.193 16.962 6.675 1.00 74.38 188 GLY A N 1
ATOM 1465 C CA . GLY A 1 188 ? 25.298 15.793 6.626 1.00 74.38 188 GLY A CA 1
ATOM 1466 C C . GLY A 1 188 ? 25.305 14.984 5.319 1.00 74.38 188 GLY A C 1
ATOM 1467 O O . GLY A 1 188 ? 25.727 15.480 4.275 1.00 74.38 188 GLY A O 1
ATOM 1468 N N . PRO A 1 189 ? 24.834 13.720 5.355 1.00 81.56 189 PRO A N 1
ATOM 1469 C CA . PRO A 1 189 ? 24.549 12.951 4.148 1.00 81.56 189 PRO A CA 1
ATOM 1470 C C . PRO A 1 189 ? 23.401 13.583 3.348 1.00 81.56 189 PRO A C 1
ATOM 1472 O O . PRO A 1 189 ? 22.463 14.126 3.928 1.00 81.56 189 PRO A O 1
ATOM 1475 N N . ALA A 1 190 ? 23.442 13.442 2.022 1.00 88.69 190 ALA A N 1
ATOM 1476 C CA . ALA A 1 190 ? 22.346 13.848 1.143 1.00 88.69 190 ALA A CA 1
ATOM 1477 C C . ALA A 1 190 ? 21.012 13.172 1.531 1.00 88.69 190 ALA A C 1
ATOM 1479 O O . ALA A 1 190 ? 21.016 12.021 1.981 1.00 88.69 190 ALA A O 1
ATOM 1480 N N . LEU A 1 191 ? 19.879 13.866 1.345 1.00 91.69 191 LEU A N 1
ATOM 1481 C CA . LEU A 1 191 ? 18.553 13.370 1.749 1.00 91.69 191 LEU A CA 1
ATOM 1482 C C . LEU A 1 191 ? 18.181 12.049 1.074 1.00 91.69 191 LEU A C 1
ATOM 1484 O O . LEU A 1 191 ? 17.729 11.128 1.753 1.00 91.69 191 LEU A O 1
ATOM 1488 N N . LEU A 1 192 ? 18.374 11.958 -0.239 1.00 93.31 192 LEU A N 1
ATOM 1489 C CA . LEU A 1 192 ? 18.152 10.748 -1.019 1.00 93.31 192 LEU A CA 1
ATOM 1490 C C . LEU A 1 192 ? 19.497 10.100 -1.345 1.00 93.31 192 LEU A C 1
ATOM 1492 O O . LEU A 1 192 ? 20.420 10.764 -1.813 1.00 93.31 192 LEU A O 1
ATOM 1496 N N . GLN A 1 193 ? 19.606 8.798 -1.103 1.00 93.06 193 GLN A N 1
ATOM 1497 C CA . GLN A 1 193 ? 20.808 8.023 -1.402 1.00 93.06 193 GLN A CA 1
ATOM 1498 C C . GLN A 1 193 ? 20.465 6.738 -2.136 1.00 93.06 193 GLN A C 1
ATOM 1500 O O . GLN A 1 193 ? 19.444 6.109 -1.865 1.00 93.06 193 GLN A O 1
ATOM 1505 N N . SER A 1 194 ? 21.358 6.307 -3.020 1.00 92.69 194 SER A N 1
ATOM 1506 C CA . SER A 1 194 ? 21.312 4.969 -3.608 1.00 92.69 194 SER A CA 1
ATOM 1507 C C . SER A 1 194 ? 22.127 4.000 -2.756 1.00 92.69 194 SER A C 1
ATOM 1509 O O . SER A 1 194 ? 23.210 4.333 -2.276 1.00 92.69 194 SER A O 1
ATOM 1511 N N . ALA A 1 195 ? 21.638 2.769 -2.584 1.00 86.81 195 ALA A N 1
ATOM 1512 C CA . ALA A 1 195 ? 22.410 1.732 -1.895 1.00 86.81 195 ALA A CA 1
ATOM 1513 C C . ALA A 1 195 ? 23.642 1.268 -2.695 1.00 86.81 195 ALA A C 1
ATOM 1515 O O . ALA A 1 195 ? 24.522 0.624 -2.128 1.00 86.81 195 ALA A O 1
ATOM 1516 N N . TYR A 1 196 ? 23.679 1.553 -4.001 1.00 81.44 196 TYR A N 1
ATOM 1517 C CA . TYR A 1 196 ? 24.707 1.077 -4.926 1.00 81.44 196 TYR A CA 1
ATOM 1518 C C . TYR A 1 196 ? 25.680 2.165 -5.379 1.00 81.44 196 TYR A C 1
ATOM 1520 O O . TYR A 1 196 ? 26.791 1.846 -5.799 1.00 81.44 196 TYR A O 1
ATOM 1528 N N . ALA A 1 197 ? 25.281 3.436 -5.330 1.00 67.56 197 ALA A N 1
ATOM 1529 C CA . ALA A 1 197 ? 26.123 4.525 -5.799 1.00 67.56 197 ALA A CA 1
ATOM 1530 C C . ALA A 1 197 ? 27.039 5.017 -4.671 1.00 67.56 197 ALA A C 1
ATOM 1532 O O . ALA A 1 197 ? 26.583 5.590 -3.685 1.00 67.56 197 ALA A O 1
ATOM 1533 N N . ALA A 1 198 ? 28.351 4.845 -4.851 1.00 56.78 198 ALA A N 1
ATOM 1534 C CA . ALA A 1 198 ? 29.351 5.573 -4.067 1.00 56.78 198 ALA A CA 1
ATOM 1535 C C . ALA A 1 198 ? 29.305 7.088 -4.364 1.00 56.78 198 ALA A C 1
ATOM 1537 O O . ALA A 1 198 ? 29.646 7.902 -3.510 1.00 56.78 198 ALA A O 1
ATOM 1538 N N . ASN A 1 199 ? 28.808 7.459 -5.551 1.00 52.78 199 ASN A N 1
ATOM 1539 C CA . ASN A 1 199 ? 28.607 8.836 -5.993 1.00 52.78 199 ASN A CA 1
ATOM 1540 C C . ASN A 1 199 ? 27.244 9.369 -5.529 1.00 52.78 199 ASN A C 1
ATOM 1542 O O . ASN A 1 199 ? 26.431 9.801 -6.342 1.00 52.78 199 ASN A O 1
ATOM 1546 N N . ASN A 1 200 ? 26.975 9.321 -4.222 1.00 61.12 200 ASN A N 1
ATOM 1547 C CA . ASN A 1 200 ? 25.888 10.113 -3.655 1.00 61.12 200 ASN A CA 1
ATOM 1548 C C . ASN A 1 200 ? 26.317 11.578 -3.755 1.00 61.12 200 ASN A C 1
ATOM 1550 O O . ASN A 1 200 ? 27.058 12.077 -2.903 1.00 61.12 200 ASN A O 1
ATOM 1554 N N . ALA A 1 201 ? 25.920 12.243 -4.839 1.00 63.59 201 ALA A N 1
ATOM 1555 C CA . ALA A 1 201 ? 26.132 13.669 -4.979 1.00 63.59 201 ALA A CA 1
ATOM 1556 C C . ALA A 1 201 ? 25.523 14.358 -3.749 1.00 63.59 201 ALA A C 1
ATOM 1558 O O . ALA A 1 201 ? 24.400 14.054 -3.340 1.00 63.59 201 ALA A O 1
ATOM 1559 N N . LYS A 1 202 ? 26.270 15.285 -3.136 1.00 68.62 202 LYS A N 1
ATOM 1560 C CA . LYS A 1 202 ? 25.790 16.065 -1.980 1.00 68.62 202 LYS A CA 1
ATOM 1561 C C . LYS A 1 202 ? 24.478 16.813 -2.273 1.00 68.62 202 LYS A C 1
ATOM 1563 O O . LYS A 1 202 ? 23.814 17.237 -1.338 1.00 68.62 202 LYS A O 1
ATOM 1568 N N . SER A 1 203 ? 24.112 16.947 -3.549 1.00 79.31 203 SER A N 1
ATOM 1569 C CA . SER A 1 203 ? 22.872 17.555 -4.026 1.00 79.31 203 SER A CA 1
ATOM 1570 C C . SER A 1 203 ? 21.602 16.790 -3.638 1.00 79.31 203 SER A C 1
ATOM 1572 O O . SER A 1 203 ? 20.533 17.383 -3.670 1.00 79.31 203 SER A O 1
ATOM 1574 N N . GLY A 1 204 ? 21.680 15.497 -3.291 1.00 84.62 204 GLY A N 1
ATOM 1575 C CA . GLY A 1 204 ? 20.478 14.671 -3.085 1.00 84.62 204 GLY A CA 1
ATOM 1576 C C . GLY A 1 204 ? 19.792 14.234 -4.379 1.00 84.62 204 GLY A C 1
ATOM 1577 O O . GLY A 1 204 ? 18.699 13.673 -4.323 1.00 84.62 204 GLY A O 1
ATOM 1578 N N . LEU A 1 205 ? 20.450 14.448 -5.519 1.00 90.88 205 LEU A N 1
ATOM 1579 C CA . LEU A 1 205 ? 20.046 13.919 -6.815 1.00 90.88 205 LEU A CA 1
ATOM 1580 C C . LEU A 1 205 ? 20.707 12.558 -7.033 1.00 90.88 205 LEU A C 1
ATOM 1582 O O . LEU A 1 205 ? 21.916 12.400 -6.837 1.00 90.88 205 LEU A O 1
ATOM 1586 N N . VAL A 1 206 ? 19.915 11.570 -7.439 1.00 92.75 206 VAL A N 1
ATOM 1587 C CA . VAL A 1 206 ? 20.404 10.227 -7.760 1.00 92.75 206 VAL A CA 1
ATOM 1588 C C . VAL A 1 206 ? 20.173 9.950 -9.237 1.00 92.75 206 VAL A C 1
ATOM 1590 O O . VAL A 1 206 ? 19.048 9.690 -9.655 1.00 92.75 206 VAL A O 1
ATOM 1593 N N . GLU A 1 207 ? 21.248 9.962 -10.019 1.00 93.62 207 GLU A N 1
ATOM 1594 C CA . GLU A 1 207 ? 21.204 9.645 -11.446 1.00 93.62 207 GLU A CA 1
ATOM 1595 C C . GLU A 1 207 ? 21.279 8.135 -11.706 1.00 93.62 207 GLU A C 1
ATOM 1597 O O . GLU A 1 207 ? 22.048 7.398 -11.079 1.00 93.62 207 GLU A O 1
ATOM 1602 N N . PHE A 1 208 ? 20.506 7.665 -12.681 1.00 94.50 208 PHE A N 1
ATOM 1603 C CA . PHE A 1 208 ? 20.585 6.311 -13.223 1.00 94.50 208 PHE A CA 1
ATOM 1604 C C . PHE A 1 208 ? 20.127 6.292 -14.687 1.00 94.50 208 PHE A C 1
ATOM 1606 O O . PHE A 1 208 ? 19.655 7.286 -15.232 1.00 94.50 208 PHE A O 1
ATOM 1613 N N . ARG A 1 209 ? 20.335 5.169 -15.379 1.00 95.31 209 ARG A N 1
ATOM 1614 C CA . ARG A 1 209 ? 20.100 5.063 -16.825 1.00 95.31 209 ARG A CA 1
ATOM 1615 C C . ARG A 1 209 ? 18.987 4.072 -17.135 1.00 95.31 209 ARG A C 1
ATOM 1617 O O . ARG A 1 209 ? 19.071 2.921 -16.710 1.00 95.31 209 ARG A O 1
ATOM 1624 N N . LEU A 1 210 ? 18.016 4.512 -17.933 1.00 96.38 210 LEU A N 1
ATOM 1625 C CA . LEU A 1 210 ? 17.033 3.652 -18.584 1.00 96.38 210 LEU A CA 1
ATOM 1626 C C . LEU A 1 210 ? 17.712 2.876 -19.714 1.00 96.38 210 LEU A C 1
ATOM 1628 O O . LEU A 1 210 ? 18.455 3.453 -20.512 1.00 96.38 210 LEU A O 1
ATOM 1632 N N . LYS A 1 211 ? 17.469 1.566 -19.767 1.00 96.31 211 LYS A N 1
ATOM 1633 C CA . LYS A 1 211 ? 17.920 0.682 -20.844 1.00 96.31 211 LYS A CA 1
ATOM 1634 C C . LYS A 1 211 ? 16.698 0.148 -21.571 1.00 96.31 211 LYS A C 1
ATOM 1636 O O . LYS A 1 211 ? 15.871 -0.523 -20.961 1.00 96.31 211 LYS A O 1
ATOM 1641 N N . GLY A 1 212 ? 16.572 0.463 -22.856 1.00 95.31 212 GLY A N 1
ATOM 1642 C CA . GLY A 1 212 ? 15.387 0.114 -23.639 1.00 95.31 212 GLY A CA 1
ATOM 1643 C C . GLY A 1 212 ? 14.089 0.677 -23.049 1.00 95.31 212 GLY A C 1
ATOM 1644 O O . GLY A 1 212 ? 13.063 0.007 -23.117 1.00 95.31 212 GLY A O 1
ATOM 1645 N N . GLY A 1 213 ? 14.143 1.872 -22.454 1.00 96.06 213 GLY A N 1
ATOM 1646 C CA . GLY A 1 213 ? 12.986 2.537 -21.852 1.00 96.06 213 GLY A CA 1
ATOM 1647 C C . GLY A 1 213 ? 12.700 2.197 -20.395 1.00 96.06 213 GLY A C 1
ATOM 1648 O O . GLY A 1 213 ? 11.774 2.768 -19.829 1.00 96.06 213 GLY A O 1
ATOM 1649 N N . GLU A 1 214 ? 13.452 1.294 -19.761 1.00 97.50 214 GLU A N 1
ATOM 1650 C CA . GLU A 1 214 ? 13.160 0.852 -18.392 1.00 97.50 214 GLU A CA 1
ATOM 1651 C C . GLU A 1 214 ? 14.405 0.790 -17.503 1.00 97.50 214 GLU A C 1
ATOM 1653 O O . GLU A 1 214 ? 15.514 0.504 -17.960 1.00 97.50 214 GLU A O 1
ATOM 1658 N N . ALA A 1 215 ? 14.222 1.024 -16.204 1.00 97.19 215 ALA A N 1
ATOM 1659 C CA . ALA A 1 215 ? 15.218 0.715 -15.181 1.00 97.19 215 ALA A CA 1
ATOM 1660 C C . ALA A 1 215 ? 14.566 0.394 -13.836 1.00 97.19 215 ALA A C 1
ATOM 1662 O O . ALA A 1 215 ? 13.542 0.967 -13.472 1.00 97.19 215 ALA A O 1
ATOM 1663 N N . GLU A 1 216 ? 15.194 -0.484 -13.058 1.00 97.00 216 GLU A N 1
ATOM 1664 C CA . GLU A 1 216 ? 14.890 -0.632 -11.632 1.00 97.00 216 GLU A CA 1
ATOM 1665 C C . GLU A 1 216 ? 15.452 0.564 -10.851 1.00 97.00 216 GLU A C 1
ATOM 1667 O O . GLU A 1 216 ? 16.568 1.015 -11.120 1.00 97.00 216 GLU A O 1
ATOM 1672 N N . LEU A 1 217 ? 14.696 1.073 -9.872 1.00 96.06 217 LEU A N 1
ATOM 1673 C CA . LEU A 1 217 ? 15.187 2.124 -8.984 1.00 96.06 217 LEU A CA 1
ATOM 1674 C C . LEU A 1 217 ? 16.432 1.627 -8.233 1.00 96.06 217 LEU A C 1
ATOM 1676 O O . LEU A 1 217 ? 16.432 0.501 -7.728 1.00 96.06 217 LEU A O 1
ATOM 1680 N N . PRO A 1 218 ? 17.481 2.455 -8.070 1.00 95.06 218 PRO A N 1
ATOM 1681 C CA . PRO A 1 218 ? 18.764 2.024 -7.514 1.00 95.06 218 PRO A CA 1
ATOM 1682 C C . PRO A 1 218 ? 18.731 1.902 -5.976 1.00 95.06 218 PRO A C 1
ATOM 1684 O O . PRO A 1 218 ? 19.534 2.508 -5.269 1.00 95.06 218 PRO A O 1
ATOM 1687 N N . LYS A 1 219 ? 17.784 1.118 -5.439 1.00 95.38 219 LYS A N 1
ATOM 1688 C CA . LYS A 1 219 ? 17.535 0.901 -4.002 1.00 95.38 219 LYS A CA 1
ATOM 1689 C C . LYS A 1 219 ? 17.630 2.198 -3.194 1.00 95.38 219 LYS A C 1
ATOM 1691 O O . LYS A 1 219 ? 18.428 2.305 -2.259 1.00 95.38 219 LYS A O 1
ATOM 1696 N N . LEU A 1 220 ? 16.816 3.170 -3.596 1.00 95.94 220 LEU A N 1
ATOM 1697 C CA . LEU A 1 220 ? 16.770 4.504 -3.009 1.00 95.94 220 LEU A CA 1
ATOM 1698 C C . LEU A 1 220 ? 16.415 4.451 -1.519 1.00 95.94 220 LEU A C 1
ATOM 1700 O O . LEU A 1 220 ? 15.566 3.660 -1.115 1.00 95.94 220 LEU A O 1
ATOM 1704 N N . LYS A 1 221 ? 17.047 5.301 -0.713 1.00 95.69 221 LYS A N 1
ATOM 1705 C CA . LYS A 1 221 ? 16.838 5.446 0.732 1.00 95.69 221 LYS A CA 1
ATOM 1706 C C . LYS A 1 221 ? 16.721 6.919 1.091 1.00 95.69 221 LYS A C 1
ATOM 1708 O O . LYS A 1 221 ? 17.526 7.719 0.623 1.00 95.69 221 LYS A O 1
ATOM 1713 N N . VAL A 1 222 ? 15.779 7.255 1.970 1.00 94.81 222 VAL A N 1
ATOM 1714 C CA . VAL A 1 222 ? 15.653 8.616 2.517 1.00 94.81 222 VAL A CA 1
ATOM 1715 C C . VAL A 1 222 ? 16.337 8.681 3.877 1.00 94.81 222 VAL A C 1
ATOM 1717 O O . VAL A 1 222 ? 15.999 7.917 4.779 1.00 94.81 222 VAL A O 1
ATOM 1720 N N . MET A 1 223 ? 17.318 9.560 4.035 1.00 93.56 223 MET A N 1
ATOM 1721 C CA . MET A 1 223 ? 18.212 9.578 5.198 1.00 93.56 223 MET A CA 1
ATOM 1722 C C . MET A 1 223 ? 17.616 10.268 6.422 1.00 93.56 223 MET A C 1
ATOM 1724 O O . MET A 1 223 ? 17.977 9.928 7.550 1.00 93.56 223 MET A O 1
ATOM 1728 N N . HIS A 1 224 ? 16.674 11.185 6.213 1.00 92.38 224 HIS A N 1
ATOM 1729 C CA . HIS A 1 224 ? 16.089 12.003 7.267 1.00 92.38 224 HIS A CA 1
ATOM 1730 C C . HIS A 1 224 ? 14.571 11.853 7.343 1.00 92.38 224 HIS A C 1
ATOM 1732 O O . HIS A 1 224 ? 13.892 11.495 6.382 1.00 92.38 224 HIS A O 1
ATOM 1738 N N . SER A 1 225 ? 14.041 12.093 8.540 1.00 93.25 225 SER A N 1
ATOM 1739 C CA . SER A 1 225 ? 12.606 12.072 8.797 1.00 93.25 225 SER A CA 1
ATOM 1740 C C . SER A 1 225 ? 11.975 13.334 8.228 1.00 93.25 225 SER A C 1
ATOM 1742 O O . SER A 1 225 ? 12.443 14.431 8.509 1.00 93.25 225 SER A O 1
ATOM 1744 N N . SER A 1 226 ? 10.864 13.175 7.524 1.00 91.38 226 SER A N 1
ATOM 1745 C CA . SER A 1 226 ? 10.053 14.283 7.007 1.00 91.38 226 SER A CA 1
ATOM 1746 C C . SER A 1 226 ? 9.642 15.289 8.089 1.00 91.38 226 SER A C 1
ATOM 1748 O O . SER A 1 226 ? 9.851 16.482 7.926 1.00 91.38 226 SER A O 1
ATOM 1750 N N . GLU A 1 227 ? 9.194 14.804 9.253 1.00 89.38 227 GLU A N 1
ATOM 1751 C CA . GLU A 1 227 ? 8.884 15.638 10.431 1.00 89.38 227 GLU A CA 1
ATOM 1752 C C . GLU A 1 227 ? 10.083 16.461 10.931 1.00 89.38 227 GLU A C 1
ATOM 1754 O O . GLU A 1 227 ? 9.904 17.566 11.434 1.00 89.38 227 GLU A O 1
ATOM 1759 N N . ALA A 1 228 ? 11.304 15.932 10.807 1.00 87.19 228 ALA A N 1
ATOM 1760 C CA . ALA A 1 228 ? 12.500 16.633 11.266 1.00 87.19 228 ALA A CA 1
ATOM 1761 C C . ALA A 1 228 ? 12.949 17.723 10.284 1.00 87.19 228 ALA A C 1
ATOM 1763 O O . ALA A 1 228 ? 13.597 18.671 10.713 1.00 87.19 228 ALA A O 1
ATOM 1764 N N . LEU A 1 229 ? 12.630 17.566 8.996 1.00 86.25 229 LEU A N 1
ATOM 1765 C CA . LEU A 1 229 ? 13.061 18.470 7.933 1.00 86.25 229 LEU A CA 1
ATOM 1766 C C . LEU A 1 229 ? 12.030 19.551 7.640 1.00 86.25 229 LEU A C 1
ATOM 1768 O O . LEU A 1 229 ? 12.325 20.733 7.754 1.00 86.25 229 LEU A O 1
ATOM 1772 N N . LEU A 1 230 ? 10.807 19.139 7.326 1.00 83.62 230 LEU A N 1
ATOM 1773 C CA . LEU A 1 230 ? 9.754 20.053 6.892 1.00 83.62 230 LEU A CA 1
ATOM 1774 C C . LEU A 1 230 ? 9.038 20.723 8.074 1.00 83.62 230 LEU A C 1
ATOM 1776 O O . LEU A 1 230 ? 8.228 21.629 7.893 1.00 83.62 230 LEU A O 1
ATOM 1780 N N . GLY A 1 231 ? 9.310 20.260 9.298 1.00 78.62 231 GLY A N 1
ATOM 1781 C CA . GLY A 1 231 ? 8.556 20.640 10.484 1.00 78.62 231 GLY A CA 1
ATOM 1782 C C . GLY A 1 231 ? 7.111 20.139 10.431 1.00 78.62 231 GLY A C 1
ATOM 1783 O O . GLY A 1 231 ? 6.592 19.729 9.396 1.00 78.62 231 GLY A O 1
ATOM 1784 N N . GLY A 1 232 ? 6.436 20.139 11.578 1.00 76.75 232 GLY A N 1
ATOM 1785 C CA . GLY A 1 232 ? 5.058 19.658 11.669 1.00 76.75 232 GLY A CA 1
ATOM 1786 C C . GLY A 1 232 ? 4.923 18.129 11.668 1.00 76.75 232 GLY A C 1
ATOM 1787 O O . GLY A 1 232 ? 5.809 17.362 11.293 1.00 76.75 232 GLY A O 1
ATOM 1788 N N . ARG A 1 233 ? 3.780 17.656 12.170 1.00 73.31 233 ARG A N 1
ATOM 1789 C CA . ARG A 1 233 ? 3.520 16.225 12.346 1.00 73.31 233 ARG A CA 1
ATOM 1790 C C . ARG A 1 233 ? 3.027 15.630 11.023 1.00 73.31 233 ARG A C 1
ATOM 1792 O O . ARG A 1 233 ? 1.957 16.015 10.568 1.00 73.31 233 ARG A O 1
ATOM 1799 N N . ARG A 1 234 ? 3.735 14.617 10.497 1.00 78.75 234 ARG A N 1
ATOM 1800 C CA . ARG A 1 234 ? 3.386 13.857 9.268 1.00 78.75 234 ARG A CA 1
ATOM 1801 C C . ARG A 1 234 ? 3.421 14.670 7.963 1.00 78.75 234 ARG A C 1
ATOM 1803 O O . ARG A 1 234 ? 2.652 14.384 7.051 1.00 78.75 234 ARG A O 1
ATOM 1810 N N . THR A 1 235 ? 4.312 15.642 7.857 1.00 86.19 235 THR A N 1
ATOM 1811 C CA . THR A 1 235 ? 4.486 16.397 6.612 1.00 86.19 235 THR A CA 1
ATOM 1812 C C . THR A 1 235 ? 4.998 15.468 5.502 1.00 86.19 235 THR A C 1
ATOM 1814 O O . THR A 1 235 ? 5.947 14.726 5.753 1.00 86.19 235 THR A O 1
ATOM 1817 N N . PRO A 1 236 ? 4.347 15.401 4.329 1.00 94.06 236 PRO A N 1
ATOM 1818 C CA . PRO A 1 236 ? 4.685 14.406 3.318 1.00 94.06 236 PRO A CA 1
ATOM 1819 C C . PRO A 1 236 ? 5.839 14.838 2.408 1.00 94.06 236 PRO A C 1
ATOM 1821 O O . PRO A 1 236 ? 6.035 16.016 2.123 1.00 94.06 236 PRO A O 1
ATOM 1824 N N . PHE A 1 237 ? 6.561 13.842 1.911 1.00 96.19 237 PHE A N 1
ATOM 1825 C CA . PHE A 1 237 ? 7.456 13.930 0.768 1.00 96.19 237 PHE A CA 1
ATOM 1826 C C . PHE A 1 237 ? 6.787 13.358 -0.480 1.00 96.19 237 PHE A C 1
ATOM 1828 O O . PHE A 1 237 ? 5.862 12.546 -0.385 1.00 96.19 237 PHE A O 1
ATOM 1835 N N . ARG A 1 238 ? 7.335 13.712 -1.643 1.00 96.50 238 ARG A N 1
ATOM 1836 C CA . ARG A 1 238 ? 7.108 13.005 -2.910 1.00 96.50 238 ARG A CA 1
ATOM 1837 C C . ARG A 1 238 ? 8.441 12.620 -3.533 1.00 96.50 238 ARG A C 1
ATOM 1839 O O . ARG A 1 238 ? 9.455 13.265 -3.283 1.00 96.50 238 ARG A O 1
ATOM 1846 N N . LEU A 1 239 ? 8.449 11.559 -4.329 1.00 97.06 239 LEU A N 1
ATOM 1847 C CA . LEU A 1 239 ? 9.605 11.148 -5.117 1.00 97.06 239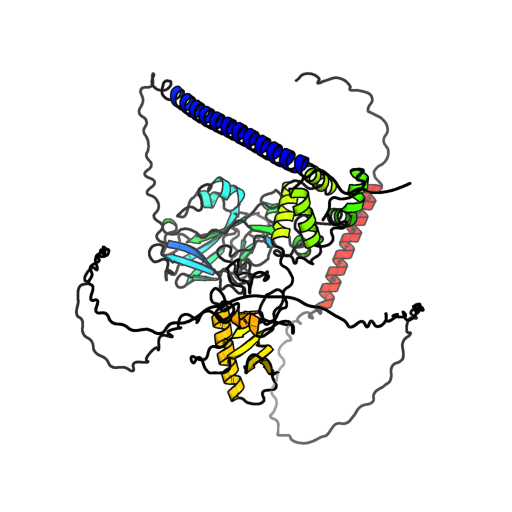 LEU A CA 1
ATOM 1848 C C . LEU A 1 239 ? 9.356 11.565 -6.566 1.00 97.06 239 LEU A C 1
ATOM 1850 O O . LEU A 1 239 ? 8.363 11.155 -7.166 1.00 97.06 239 LEU A O 1
ATOM 1854 N N . LEU A 1 240 ? 10.266 12.372 -7.099 1.00 96.50 240 LEU A N 1
ATOM 1855 C CA . LEU A 1 240 ? 10.305 12.794 -8.493 1.00 96.50 240 LEU A CA 1
ATOM 1856 C C . LEU A 1 240 ? 11.340 11.950 -9.234 1.00 96.50 240 LEU A C 1
ATOM 1858 O O . LEU A 1 240 ? 12.434 11.732 -8.712 1.00 96.50 240 LEU A O 1
ATOM 1862 N N . VAL A 1 241 ? 11.007 11.504 -10.446 1.00 96.56 241 VAL A N 1
ATOM 1863 C CA . VAL A 1 241 ? 11.978 11.037 -11.439 1.00 96.56 241 VAL A CA 1
ATOM 1864 C C . VAL A 1 241 ? 11.772 11.803 -12.740 1.00 96.56 241 VAL A C 1
ATOM 1866 O O . VAL A 1 241 ? 10.698 11.734 -13.338 1.00 96.56 241 VAL A O 1
ATOM 1869 N N . GLY A 1 242 ? 12.809 12.518 -13.171 1.00 95.44 242 GLY A N 1
ATOM 1870 C CA . GLY A 1 242 ? 12.831 13.313 -14.399 1.00 95.44 242 GLY A CA 1
ATOM 1871 C C . GLY A 1 242 ? 13.946 12.872 -15.342 1.00 95.44 242 GLY A C 1
ATOM 1872 O O . GLY A 1 242 ? 14.883 12.184 -14.936 1.00 95.44 242 GLY A O 1
ATOM 1873 N N . VAL A 1 243 ? 13.846 13.243 -16.618 1.00 94.56 243 VAL A N 1
ATOM 1874 C CA . VAL A 1 243 ? 14.943 13.062 -17.579 1.00 94.56 243 VAL A CA 1
ATOM 1875 C C . VAL A 1 243 ? 15.977 14.158 -17.365 1.00 94.56 243 VAL A C 1
ATOM 1877 O O . VAL A 1 243 ? 15.626 15.322 -17.215 1.00 94.56 243 VAL A O 1
ATOM 1880 N N . THR A 1 244 ? 17.256 13.791 -17.370 1.00 90.31 244 THR A N 1
ATOM 1881 C CA . THR A 1 244 ? 18.344 14.774 -17.277 1.00 90.31 244 THR A CA 1
ATOM 1882 C C . THR A 1 244 ? 18.600 15.407 -18.644 1.00 90.31 244 THR A C 1
ATOM 1884 O O . THR A 1 244 ? 18.676 14.677 -19.634 1.00 90.31 244 THR A O 1
ATOM 1887 N N . GLY A 1 245 ? 18.887 16.711 -18.701 1.00 83.12 245 GLY A N 1
ATOM 1888 C CA . GLY A 1 245 ? 19.217 17.429 -19.948 1.00 83.12 245 GLY A CA 1
ATOM 1889 C C . GLY A 1 245 ? 20.522 17.009 -20.649 1.00 83.12 245 GLY A C 1
ATOM 1890 O O . GLY A 1 245 ? 20.944 17.647 -21.602 1.00 83.12 245 GLY A O 1
ATOM 1891 N N . THR A 1 246 ? 21.200 15.951 -20.190 1.00 78.25 246 THR A N 1
ATOM 1892 C CA . THR A 1 246 ? 22.442 15.432 -20.803 1.00 78.25 246 THR A CA 1
ATOM 1893 C C . THR A 1 246 ? 22.220 14.185 -21.673 1.00 78.25 246 THR A C 1
ATOM 1895 O O . THR A 1 246 ? 23.183 13.523 -22.072 1.00 78.25 246 THR A O 1
ATOM 1898 N N . GLY A 1 247 ? 20.960 13.816 -21.925 1.00 81.50 247 GLY A N 1
ATOM 1899 C CA . GLY A 1 247 ? 20.562 12.642 -22.704 1.00 81.50 247 GLY A CA 1
ATOM 1900 C C . GLY A 1 247 ? 20.116 12.961 -24.139 1.00 81.50 247 GLY A C 1
ATOM 1901 O O . GLY A 1 247 ? 20.064 14.119 -24.529 1.00 81.50 247 GLY A O 1
ATOM 1902 N N . PRO A 1 248 ? 19.759 11.934 -24.933 1.00 82.94 248 PRO A N 1
ATOM 1903 C CA . PRO A 1 248 ? 19.190 12.113 -26.275 1.00 82.94 248 PRO A CA 1
ATOM 1904 C C . PRO A 1 248 ? 17.736 12.613 -26.260 1.00 82.94 248 PRO A C 1
ATOM 1906 O O . PRO A 1 248 ? 17.148 12.814 -27.318 1.00 82.94 248 PRO A O 1
ATOM 1909 N N . LEU A 1 249 ? 17.136 12.725 -25.074 1.00 89.50 249 LEU A N 1
ATOM 1910 C CA . LEU A 1 249 ? 15.742 13.080 -24.878 1.00 89.50 249 LEU A CA 1
ATOM 1911 C C . LEU A 1 249 ? 15.695 14.355 -24.039 1.00 89.50 249 LEU A C 1
ATOM 1913 O O . LEU A 1 249 ? 16.203 14.364 -22.918 1.00 89.50 249 LEU A O 1
ATOM 1917 N N . GLU A 1 250 ? 15.106 15.407 -24.597 1.00 90.19 250 GLU A N 1
ATOM 1918 C CA . GLU A 1 250 ? 14.972 16.695 -23.921 1.00 90.19 250 GLU A CA 1
ATOM 1919 C C . GLU A 1 250 ? 13.944 16.607 -22.779 1.00 90.19 250 GLU A C 1
ATOM 1921 O O . GLU A 1 250 ? 12.867 16.037 -22.985 1.00 90.19 250 GLU A O 1
ATOM 1926 N N . PRO A 1 251 ? 14.219 17.184 -21.592 1.00 90.75 251 PRO A N 1
ATOM 1927 C CA . PRO A 1 251 ? 13.291 17.158 -20.457 1.00 90.75 251 PRO A CA 1
ATOM 1928 C C . PRO A 1 251 ? 11.920 17.781 -20.754 1.00 90.75 251 PRO A C 1
ATOM 1930 O O . PRO A 1 251 ? 10.918 17.364 -20.179 1.00 90.75 251 PRO A O 1
ATOM 1933 N N . SER A 1 252 ? 11.854 18.750 -21.672 1.00 90.06 252 SER A N 1
ATOM 1934 C CA . SER A 1 252 ? 10.601 19.386 -22.100 1.00 90.06 252 SER A CA 1
ATOM 1935 C C . SER A 1 252 ? 9.653 18.420 -22.820 1.00 90.06 252 SER A C 1
ATOM 1937 O O . SER A 1 252 ? 8.440 18.567 -22.735 1.00 90.06 252 SER A O 1
ATOM 1939 N N . LEU A 1 253 ? 10.181 17.379 -23.469 1.00 92.62 253 LEU A N 1
ATOM 1940 C CA . LEU A 1 253 ? 9.387 16.396 -24.212 1.00 92.62 253 LEU A CA 1
ATOM 1941 C C . LEU A 1 253 ? 8.848 15.259 -23.334 1.00 92.62 253 LEU A C 1
ATOM 1943 O O . LEU A 1 253 ? 8.208 14.342 -23.860 1.00 92.62 253 LEU A O 1
ATOM 1947 N N . VAL A 1 254 ? 9.147 15.273 -22.031 1.00 93.75 254 VAL A N 1
ATOM 1948 C CA . VAL A 1 254 ? 8.877 14.154 -21.128 1.00 93.75 254 VAL A CA 1
ATOM 1949 C C . VAL A 1 254 ? 8.174 14.620 -19.863 1.00 93.75 254 VAL A C 1
ATOM 1951 O O . VAL A 1 254 ? 8.738 15.357 -19.056 1.00 93.75 254 VAL A O 1
ATOM 1954 N N . THR A 1 255 ? 6.972 14.105 -19.625 1.00 95.12 255 THR A N 1
ATOM 1955 C CA . THR A 1 255 ? 6.293 14.274 -18.340 1.00 95.12 255 THR A CA 1
ATOM 1956 C C . THR A 1 255 ? 7.033 13.485 -17.254 1.00 95.12 255 THR A C 1
ATOM 1958 O O . THR A 1 255 ? 7.238 12.273 -17.416 1.00 95.12 255 THR A O 1
ATOM 1961 N N . PRO A 1 256 ? 7.445 14.115 -16.141 1.00 95.62 256 PRO A N 1
ATOM 1962 C CA . PRO A 1 256 ? 8.151 13.413 -15.078 1.00 95.62 256 PRO A CA 1
ATOM 1963 C C . PRO A 1 256 ? 7.239 12.450 -14.303 1.00 95.62 256 PRO A C 1
ATOM 1965 O O . PRO A 1 256 ? 6.028 12.645 -14.209 1.00 95.62 256 PRO A O 1
ATOM 1968 N N . ALA A 1 257 ? 7.835 11.433 -13.678 1.00 95.94 257 ALA A N 1
ATOM 1969 C CA . ALA A 1 257 ? 7.122 10.539 -12.771 1.00 95.94 257 ALA A CA 1
ATOM 1970 C C . ALA A 1 257 ? 7.140 11.122 -11.357 1.00 95.94 257 ALA A C 1
ATOM 1972 O O . ALA A 1 257 ? 8.213 11.324 -10.786 1.00 95.94 257 ALA A O 1
ATOM 1973 N N . ILE A 1 258 ? 5.967 11.342 -10.761 1.00 96.12 258 ILE A N 1
ATOM 1974 C CA . ILE A 1 258 ? 5.835 11.855 -9.390 1.00 96.12 258 ILE A CA 1
ATOM 1975 C C . ILE A 1 258 ? 4.975 10.896 -8.575 1.00 96.12 258 ILE A C 1
ATOM 1977 O O . ILE A 1 258 ? 3.929 10.442 -9.035 1.00 96.12 258 ILE A O 1
ATOM 1981 N N . THR A 1 259 ? 5.423 10.555 -7.369 1.00 96.19 259 THR A N 1
ATOM 1982 C CA . THR A 1 259 ? 4.642 9.704 -6.464 1.00 96.19 259 THR A CA 1
ATOM 1983 C C . THR A 1 259 ? 3.545 10.478 -5.746 1.00 96.19 259 THR A C 1
ATOM 1985 O O . THR A 1 259 ? 3.625 11.695 -5.570 1.00 96.19 259 THR A O 1
ATOM 1988 N N . ASP A 1 260 ? 2.578 9.735 -5.211 1.00 94.50 260 ASP A N 1
ATOM 1989 C CA . ASP A 1 260 ? 1.717 10.228 -4.140 1.00 94.50 260 ASP A CA 1
ATOM 1990 C C . ASP A 1 260 ? 2.536 10.634 -2.900 1.00 94.50 260 ASP A C 1
ATOM 1992 O O . ASP A 1 260 ? 3.707 10.264 -2.739 1.00 94.50 260 ASP A O 1
ATOM 1996 N N . ASP A 1 261 ? 1.876 11.361 -2.001 1.00 95.19 261 ASP A N 1
ATOM 1997 C CA . ASP A 1 261 ? 2.419 11.765 -0.709 1.00 95.19 261 ASP A CA 1
ATOM 1998 C C . 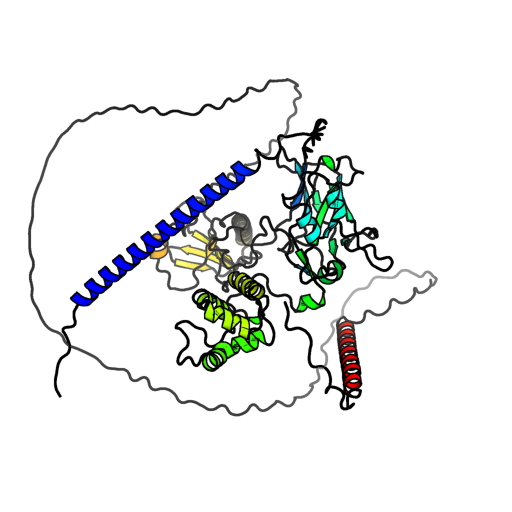ASP A 1 261 ? 2.791 10.556 0.162 1.00 95.19 261 ASP A C 1
ATOM 2000 O O . ASP A 1 261 ? 1.973 9.667 0.428 1.00 95.19 261 ASP A O 1
ATOM 2004 N N . PHE A 1 262 ? 4.017 10.556 0.689 1.00 96.62 262 PHE A N 1
ATOM 2005 C CA . PHE A 1 262 ? 4.454 9.589 1.691 1.00 96.62 262 PHE A CA 1
ATOM 2006 C C . PHE A 1 262 ? 5.262 10.237 2.811 1.00 96.62 262 PHE A C 1
ATOM 2008 O O . PHE A 1 262 ? 5.979 11.214 2.631 1.00 96.62 262 PHE A O 1
ATOM 2015 N N . VAL A 1 263 ? 5.187 9.656 4.004 1.00 95.62 263 VAL A N 1
ATOM 2016 C CA . VAL A 1 263 ? 5.893 10.149 5.190 1.00 95.62 263 VAL A CA 1
ATOM 2017 C C . VAL A 1 263 ? 7.116 9.284 5.455 1.00 95.62 263 VAL A C 1
ATOM 2019 O O . VAL A 1 263 ? 7.015 8.061 5.560 1.00 95.62 263 VAL A O 1
ATOM 2022 N N . VAL A 1 264 ? 8.272 9.911 5.653 1.00 96.06 264 VAL A N 1
ATOM 2023 C CA . VAL A 1 264 ? 9.462 9.219 6.167 1.00 96.06 264 VAL A CA 1
ATOM 2024 C C . VAL A 1 264 ? 9.560 9.472 7.658 1.00 96.06 264 VAL A C 1
ATOM 2026 O O . VAL A 1 264 ? 9.650 10.624 8.080 1.00 96.06 264 VAL A O 1
ATOM 2029 N N . ALA A 1 265 ? 9.527 8.407 8.452 1.00 94.81 265 ALA A N 1
ATOM 2030 C CA . ALA A 1 265 ? 9.572 8.477 9.906 1.00 94.81 265 ALA A CA 1
ATOM 2031 C C . ALA A 1 265 ? 10.881 7.917 10.473 1.00 94.81 265 ALA A C 1
ATOM 2033 O O . ALA A 1 265 ? 11.583 7.120 9.851 1.00 94.81 265 ALA A O 1
ATOM 2034 N N . THR A 1 266 ? 11.201 8.290 11.709 1.00 94.12 266 THR A N 1
ATOM 2035 C CA . THR A 1 266 ? 12.400 7.794 12.396 1.00 94.12 266 THR A CA 1
ATOM 2036 C C . THR A 1 266 ? 12.354 6.280 12.633 1.00 94.12 266 THR A C 1
ATOM 2038 O O . THR A 1 266 ? 11.285 5.706 12.861 1.00 94.12 266 THR A O 1
ATOM 2041 N N . GLN A 1 267 ? 13.522 5.628 12.675 1.00 92.88 267 GLN A N 1
ATOM 2042 C CA . GLN A 1 267 ? 13.642 4.185 12.949 1.00 92.88 267 GLN A CA 1
ATOM 2043 C C . GLN A 1 267 ? 13.022 3.766 14.291 1.00 92.88 267 GLN A C 1
ATOM 2045 O O . GLN A 1 267 ? 12.452 2.685 14.399 1.00 92.88 267 GLN A O 1
ATOM 2050 N N . ARG A 1 268 ? 13.026 4.644 15.306 1.00 90.00 268 ARG A N 1
ATOM 2051 C CA . ARG A 1 268 ? 12.350 4.380 16.590 1.00 90.00 268 ARG A CA 1
ATOM 2052 C C . ARG A 1 268 ? 10.853 4.110 16.404 1.00 90.00 268 ARG A C 1
ATOM 2054 O O . ARG A 1 268 ? 10.289 3.272 17.100 1.00 90.00 268 ARG A O 1
ATOM 2061 N N . SER A 1 269 ? 10.214 4.794 15.455 1.00 89.25 269 SER A N 1
ATOM 2062 C CA . SER A 1 269 ? 8.784 4.626 15.187 1.00 89.25 269 SER A CA 1
ATOM 2063 C C . SER A 1 269 ? 8.443 3.318 14.462 1.00 89.25 269 SER A C 1
ATOM 2065 O O . SER A 1 269 ? 7.265 2.971 14.390 1.00 89.25 269 SER A O 1
ATOM 2067 N N . LYS A 1 270 ? 9.445 2.574 13.968 1.00 89.69 270 LYS A N 1
ATOM 2068 C CA . LYS A 1 270 ? 9.264 1.271 13.312 1.00 89.69 270 LYS A CA 1
ATOM 2069 C C . LYS A 1 270 ? 8.722 0.214 14.268 1.00 89.69 270 LYS A C 1
ATOM 2071 O O . LYS A 1 270 ? 7.849 -0.555 13.895 1.00 89.69 270 LYS A O 1
ATOM 2076 N N . LEU A 1 271 ? 9.163 0.238 15.527 1.00 85.75 271 LEU A N 1
ATOM 2077 C CA . LEU A 1 271 ? 8.651 -0.657 16.574 1.00 85.75 271 LEU A CA 1
ATOM 2078 C C . LEU A 1 271 ? 7.187 -0.368 16.937 1.00 85.75 271 LEU A C 1
ATOM 2080 O O . LEU A 1 271 ? 6.489 -1.240 17.437 1.00 85.75 271 LEU A O 1
ATOM 2084 N N . ALA A 1 272 ? 6.728 0.857 16.677 1.00 86.38 272 ALA A N 1
ATOM 2085 C CA . ALA A 1 272 ? 5.348 1.286 16.872 1.00 86.38 272 ALA A CA 1
ATOM 2086 C C . ALA A 1 272 ? 4.549 1.280 15.557 1.00 86.38 272 ALA A C 1
ATOM 2088 O O . ALA A 1 272 ? 3.481 1.897 15.483 1.00 86.38 272 ALA A O 1
ATOM 2089 N N . GLN A 1 273 ? 5.075 0.649 14.500 1.00 89.44 273 GLN A N 1
ATOM 2090 C CA . GLN A 1 273 ? 4.366 0.549 13.236 1.00 89.44 273 GLN A CA 1
ATOM 2091 C C . GLN A 1 273 ? 3.140 -0.335 13.413 1.00 89.44 273 GLN A C 1
ATOM 2093 O O . GLN A 1 273 ? 3.214 -1.474 13.870 1.00 89.44 273 GLN A O 1
ATOM 2098 N N . LYS A 1 274 ? 2.004 0.223 13.021 1.00 92.12 274 LYS A N 1
ATOM 2099 C CA . LYS A 1 274 ? 0.726 -0.468 13.017 1.00 92.12 274 LYS A CA 1
ATOM 2100 C C . LYS A 1 274 ? 0.544 -1.178 11.687 1.00 92.12 274 LYS A C 1
ATOM 2102 O O . LYS A 1 274 ? 1.071 -0.727 10.667 1.00 92.12 274 LYS A O 1
ATOM 2107 N N . LYS A 1 275 ? -0.161 -2.309 11.717 1.00 91.44 275 LYS A N 1
ATOM 2108 C CA . LYS A 1 275 ? -0.562 -3.014 10.496 1.00 91.44 275 LYS A CA 1
ATOM 2109 C C . LYS A 1 275 ? -1.428 -2.063 9.678 1.00 91.44 275 LYS A C 1
ATOM 2111 O O . LYS A 1 275 ? -2.320 -1.464 10.251 1.00 91.44 275 LYS A O 1
ATOM 2116 N N . GLU A 1 276 ? -1.170 -1.947 8.379 1.00 89.81 276 GLU A N 1
ATOM 2117 C CA . GLU A 1 276 ? -1.960 -1.095 7.473 1.00 89.81 276 GLU A CA 1
ATOM 2118 C C . GLU A 1 276 ? -3.406 -1.593 7.313 1.00 89.81 276 GLU A C 1
ATOM 2120 O O . GLU A 1 276 ? -4.339 -0.811 7.147 1.00 89.81 276 GLU A O 1
ATOM 2125 N N . VAL A 1 277 ? -3.572 -2.915 7.349 1.00 91.56 277 VAL A N 1
ATOM 2126 C CA . VAL A 1 277 ? -4.863 -3.595 7.320 1.00 91.56 277 VAL A CA 1
ATOM 2127 C C . VAL A 1 277 ? -4.916 -4.487 8.562 1.00 91.56 277 VAL A C 1
ATOM 2129 O O . VAL A 1 277 ? -4.290 -5.553 8.570 1.00 91.56 277 VAL A O 1
ATOM 2132 N N . PRO A 1 278 ? -5.553 -4.034 9.654 1.00 95.44 278 PRO A N 1
ATOM 2133 C CA . PRO A 1 278 ? -5.678 -4.825 10.870 1.00 95.44 278 PRO A CA 1
ATOM 2134 C C . PRO A 1 278 ? -6.695 -5.960 10.690 1.00 95.44 278 PRO A C 1
ATOM 2136 O O . PRO A 1 278 ? -7.497 -5.974 9.756 1.00 95.44 278 PRO A O 1
ATOM 2139 N N . LEU A 1 279 ? -6.679 -6.923 11.607 1.00 95.50 279 LEU A N 1
ATOM 2140 C CA . LEU A 1 279 ? -7.706 -7.958 11.682 1.00 95.50 279 LEU A CA 1
ATOM 2141 C C . LEU A 1 279 ? -8.819 -7.526 12.634 1.00 95.50 279 LEU A C 1
ATOM 2143 O O . LEU A 1 279 ? -8.568 -6.853 13.629 1.00 95.50 279 LEU A O 1
ATOM 2147 N N . LYS A 1 280 ? -10.053 -7.967 12.390 1.00 96.19 280 LYS A N 1
ATOM 2148 C CA . LYS A 1 280 ? -11.188 -7.656 13.281 1.00 96.19 280 LYS A CA 1
ATOM 2149 C C . LYS A 1 280 ? -10.970 -8.102 14.734 1.00 96.19 280 LYS A C 1
ATOM 2151 O O . LYS A 1 280 ? -11.416 -7.429 15.657 1.00 96.19 280 LYS A O 1
ATOM 2156 N N . HIS A 1 281 ? -10.257 -9.208 14.933 1.00 96.19 281 HIS A N 1
ATOM 2157 C CA . HIS A 1 281 ? -9.907 -9.739 16.253 1.00 96.19 281 HIS A CA 1
ATOM 2158 C C . HIS A 1 281 ? -8.562 -9.219 16.788 1.00 96.19 281 HIS A C 1
ATOM 2160 O O . HIS A 1 281 ? -8.167 -9.604 17.888 1.00 96.19 281 HIS A O 1
ATOM 2166 N N . ASP A 1 282 ? -7.838 -8.374 16.038 1.00 96.56 282 ASP A N 1
ATOM 2167 C CA . ASP A 1 282 ? -6.649 -7.714 16.577 1.00 96.56 282 ASP A CA 1
ATOM 2168 C C . ASP A 1 282 ? -7.056 -6.801 17.747 1.00 96.56 282 ASP A C 1
ATOM 2170 O O . ASP A 1 282 ? -8.181 -6.296 17.820 1.00 96.56 282 ASP A O 1
ATOM 2174 N N . GLN A 1 283 ? -6.120 -6.556 18.666 1.00 97.12 283 GLN A N 1
ATOM 2175 C CA . GLN A 1 283 ? -6.336 -5.599 19.749 1.00 97.12 283 GLN A CA 1
ATOM 2176 C C . GLN A 1 283 ? -6.527 -4.182 19.199 1.00 97.12 283 GLN A C 1
ATOM 2178 O O . GLN A 1 283 ? -5.848 -3.773 18.254 1.00 97.12 283 GLN A O 1
ATOM 2183 N N . VAL A 1 284 ? -7.362 -3.376 19.854 1.00 97.31 284 VAL A N 1
ATOM 2184 C CA . VAL A 1 284 ? -7.632 -1.977 19.477 1.00 97.31 284 VAL A CA 1
ATOM 2185 C C . VAL A 1 284 ? -6.367 -1.101 19.483 1.00 97.31 284 VAL A C 1
ATOM 2187 O O . VAL A 1 284 ? -6.287 -0.103 18.771 1.00 97.31 284 VAL A O 1
ATOM 2190 N N . SER A 1 285 ? -5.328 -1.501 20.226 1.00 96.12 285 SER A N 1
ATOM 2191 C CA . SER A 1 285 ? -4.000 -0.867 20.235 1.00 96.12 285 SER A CA 1
ATOM 2192 C C . SER A 1 285 ? -3.304 -0.873 18.864 1.00 96.12 285 SER A C 1
ATOM 2194 O O . SER A 1 285 ? -2.440 -0.029 18.607 1.00 96.12 285 SER A O 1
ATOM 2196 N N . THR A 1 286 ? -3.702 -1.781 17.968 1.00 95.88 286 THR A N 1
ATOM 2197 C CA . THR A 1 286 ? -3.197 -1.864 16.592 1.00 95.88 286 THR A CA 1
ATOM 2198 C C . THR A 1 286 ? -3.749 -0.769 15.679 1.00 95.88 286 THR A C 1
ATOM 2200 O O . THR A 1 286 ? -3.166 -0.528 14.626 1.00 95.88 286 THR A O 1
ATOM 2203 N N . LEU A 1 287 ? -4.816 -0.058 16.067 1.00 96.56 287 LEU A N 1
ATOM 2204 C CA . LEU A 1 287 ? -5.423 0.992 15.243 1.00 96.56 287 LEU A CA 1
ATOM 2205 C C . LEU A 1 287 ? -4.661 2.308 15.302 1.00 96.56 287 LEU A C 1
ATOM 2207 O O . LEU A 1 287 ? -4.167 2.681 16.363 1.00 96.56 287 LEU A O 1
ATOM 2211 N N . GLU A 1 288 ? -4.590 3.068 14.207 1.00 94.00 288 GLU A N 1
ATOM 2212 C CA . GLU A 1 288 ? -4.029 4.420 14.217 1.00 94.00 288 GLU A CA 1
ATOM 2213 C C . GLU A 1 288 ? -4.647 5.301 15.315 1.00 94.00 288 GLU A C 1
ATOM 2215 O O . GLU A 1 288 ? -5.790 5.125 15.721 1.00 94.00 288 GLU A O 1
ATOM 2220 N N . GLN A 1 289 ? -3.848 6.216 15.873 1.00 93.81 289 GLN A N 1
ATOM 2221 C CA . GLN A 1 289 ? -4.224 7.081 17.006 1.00 93.81 289 GLN A CA 1
ATOM 2222 C C . GLN A 1 289 ? -4.637 6.366 18.315 1.00 93.81 289 GLN A C 1
ATOM 2224 O O . GLN A 1 289 ? -4.837 7.040 19.326 1.00 93.81 289 GLN A O 1
ATOM 2229 N N . MET A 1 290 ? -4.669 5.032 18.366 1.00 94.31 290 MET A N 1
ATOM 2230 C CA . MET A 1 290 ? -4.933 4.275 19.596 1.00 94.31 290 MET A CA 1
ATOM 2231 C C . MET A 1 290 ? -3.639 3.894 20.316 1.00 94.31 290 MET A C 1
ATOM 2233 O O . MET A 1 290 ? -2.758 3.257 19.749 1.00 94.31 290 MET A O 1
ATOM 2237 N N . GLY A 1 291 ? -3.477 4.290 21.574 1.00 91.25 291 GLY A N 1
ATOM 2238 C CA . GLY A 1 291 ? -2.289 3.930 22.346 1.00 91.25 291 GLY A CA 1
ATOM 2239 C C . GLY A 1 291 ? -2.410 4.267 23.826 1.00 91.25 291 GLY A C 1
ATOM 2240 O O . GLY A 1 291 ? -3.145 5.185 24.198 1.00 91.25 291 GLY A O 1
ATOM 2241 N N . GLY A 1 292 ? -1.679 3.516 24.655 1.00 91.00 292 GLY A N 1
ATOM 2242 C CA . GLY A 1 292 ? -1.543 3.741 26.097 1.00 91.00 292 GLY A CA 1
ATOM 2243 C C . GLY A 1 292 ? -2.881 3.976 26.799 1.00 91.00 292 GLY A C 1
ATOM 2244 O O . GLY A 1 292 ? -3.789 3.150 26.721 1.00 91.00 292 GLY A O 1
ATOM 2245 N N . GLN A 1 293 ? -3.015 5.149 27.421 1.00 93.88 293 GLN A N 1
ATOM 2246 C CA . GLN A 1 293 ? -4.186 5.554 28.203 1.00 93.88 293 GLN A CA 1
ATOM 2247 C C . GLN A 1 293 ? -5.513 5.485 27.425 1.00 93.88 293 GLN A C 1
ATOM 2249 O O . GLN A 1 293 ? -6.559 5.239 28.024 1.00 93.88 293 GLN A O 1
ATOM 2254 N N . ARG A 1 294 ? -5.503 5.677 26.097 1.00 95.69 294 ARG A N 1
ATOM 2255 C CA . ARG A 1 294 ? -6.725 5.587 25.274 1.00 95.69 294 ARG A CA 1
ATOM 2256 C C . ARG A 1 294 ? -7.267 4.163 25.240 1.00 95.69 294 ARG A C 1
ATOM 2258 O O . ARG A 1 294 ? -8.465 3.970 25.399 1.00 95.69 294 ARG A O 1
ATOM 2265 N N . VAL A 1 295 ? -6.377 3.183 25.090 1.00 96.44 295 VAL A N 1
ATOM 2266 C CA . VAL A 1 295 ? -6.730 1.755 25.092 1.00 96.44 295 VAL A CA 1
ATOM 2267 C C . VAL A 1 295 ? -7.246 1.347 26.470 1.00 96.44 295 VAL A C 1
ATOM 2269 O O . VAL A 1 295 ? -8.287 0.712 26.570 1.00 96.44 295 VAL A O 1
ATOM 2272 N N . GLU A 1 296 ? -6.591 1.801 27.541 1.00 95.38 296 GLU A N 1
ATOM 2273 C CA . GLU A 1 296 ? -7.060 1.557 28.910 1.00 95.38 296 GLU A CA 1
ATOM 2274 C C . GLU A 1 296 ? -8.449 2.175 29.156 1.00 95.38 296 GLU A C 1
ATOM 2276 O O . GLU A 1 296 ? -9.340 1.524 29.701 1.00 95.38 296 GLU A O 1
ATOM 2281 N N . THR A 1 297 ? -8.679 3.402 28.683 1.00 94.88 297 THR A N 1
ATOM 2282 C CA . THR A 1 297 ? -9.988 4.068 28.787 1.00 94.88 297 THR A CA 1
ATOM 2283 C C . THR A 1 297 ? -11.066 3.312 28.006 1.00 94.88 297 THR A C 1
ATOM 2285 O O . THR A 1 297 ? -12.174 3.149 28.509 1.00 94.88 297 THR A O 1
ATOM 2288 N N . LEU A 1 298 ? -10.744 2.813 26.806 1.00 95.06 298 LEU A N 1
ATOM 2289 C CA . LEU A 1 298 ? -11.642 1.998 25.981 1.00 95.06 298 LEU A CA 1
ATOM 2290 C C . LEU A 1 298 ? -11.977 0.648 26.631 1.00 95.06 298 LEU A C 1
ATOM 2292 O O . LEU A 1 298 ? -13.139 0.235 26.620 1.00 95.06 298 LEU A O 1
ATOM 2296 N N . SER A 1 299 ? -11.003 0.008 27.283 1.00 95.50 299 SER A N 1
ATOM 2297 C CA . SER A 1 299 ? -11.234 -1.248 28.007 1.00 95.50 299 SER A CA 1
ATOM 2298 C C . SER A 1 299 ? -12.217 -1.085 29.180 1.00 95.50 299 SER A C 1
ATOM 2300 O O . SER A 1 299 ? -12.921 -2.016 29.555 1.00 95.50 299 SER A O 1
ATOM 2302 N N . ARG A 1 300 ? -12.335 0.136 29.726 1.00 93.81 300 ARG A N 1
ATOM 2303 C CA . ARG A 1 300 ? -13.216 0.482 30.858 1.00 93.81 300 ARG A CA 1
ATOM 2304 C C . ARG A 1 300 ? -14.359 1.418 30.453 1.00 93.81 300 ARG A C 1
ATOM 2306 O O . ARG A 1 300 ? -14.970 2.060 31.309 1.00 93.81 300 ARG A O 1
ATOM 2313 N N . LEU A 1 301 ? -14.643 1.529 29.153 1.00 88.94 301 LEU A N 1
ATOM 2314 C CA . LEU A 1 301 ? -15.520 2.564 28.604 1.00 88.94 301 LEU A CA 1
ATOM 2315 C C . LEU A 1 301 ? -16.933 2.511 29.190 1.00 88.94 301 LEU A C 1
ATOM 2317 O O . LEU A 1 301 ? -17.485 3.557 29.534 1.00 88.94 301 LEU A O 1
ATOM 2321 N N . GLY A 1 302 ? -17.506 1.311 29.330 1.00 84.44 302 GLY A N 1
ATOM 2322 C CA . GLY A 1 302 ? -18.835 1.124 29.905 1.00 84.44 302 GLY A CA 1
ATOM 2323 C C . GLY A 1 302 ? -18.929 1.679 31.324 1.00 84.44 302 GLY A C 1
ATOM 2324 O O . GLY A 1 302 ? -19.829 2.465 31.615 1.00 84.44 302 GLY A O 1
ATOM 2325 N N . ASP A 1 303 ? -17.958 1.363 32.180 1.00 86.94 303 ASP A N 1
ATOM 2326 C CA . ASP A 1 303 ? -17.921 1.848 33.564 1.00 86.94 303 ASP A CA 1
ATOM 2327 C C . ASP A 1 303 ? -17.767 3.371 33.633 1.00 86.94 303 ASP A C 1
ATOM 2329 O O . ASP A 1 303 ? -18.420 4.037 34.441 1.00 86.94 303 ASP A O 1
ATOM 2333 N N . VAL A 1 304 ? -16.909 3.938 32.780 1.00 84.75 304 VAL A N 1
ATOM 2334 C CA . VAL A 1 304 ? -16.649 5.384 32.740 1.00 84.75 304 VAL A CA 1
ATOM 2335 C C . VAL A 1 304 ? -17.879 6.147 32.247 1.00 84.75 304 VAL A C 1
ATOM 2337 O O . VAL A 1 304 ? -18.260 7.149 32.855 1.00 84.75 304 VAL A O 1
ATOM 2340 N N . LEU A 1 305 ? -18.537 5.670 31.188 1.00 83.25 305 LEU A N 1
ATOM 2341 C CA . LEU A 1 305 ? -19.735 6.306 30.638 1.00 83.25 305 LEU A CA 1
ATOM 2342 C C . LEU A 1 305 ? -20.914 6.243 31.596 1.00 83.25 305 LEU A C 1
ATOM 2344 O O . LEU A 1 305 ? -21.585 7.256 31.787 1.00 83.25 305 LEU A O 1
ATOM 2348 N N . MET A 1 306 ? -21.144 5.087 32.219 1.00 83.75 306 MET A N 1
ATOM 2349 C CA . MET A 1 306 ? -22.212 4.922 33.204 1.00 83.75 306 MET A CA 1
ATOM 2350 C C . MET A 1 306 ? -22.028 5.898 34.372 1.00 83.75 306 MET A C 1
ATOM 2352 O O . MET A 1 306 ? -22.978 6.578 34.756 1.00 83.75 306 MET A O 1
ATOM 2356 N N . LYS A 1 307 ? -20.790 6.061 34.866 1.00 85.00 307 LYS A N 1
ATOM 2357 C CA . LYS A 1 307 ? -20.461 7.034 35.921 1.00 85.00 307 LYS A CA 1
ATOM 2358 C C . LYS A 1 307 ? -20.602 8.488 35.468 1.00 85.00 307 LYS A C 1
ATOM 2360 O O . LYS A 1 307 ? -21.126 9.304 36.214 1.00 85.00 307 LYS A O 1
ATOM 2365 N N . GLN A 1 308 ? -20.134 8.838 34.269 1.00 83.00 308 GLN A N 1
ATOM 2366 C CA . GLN A 1 308 ? -20.121 10.232 33.811 1.00 83.00 308 GLN A CA 1
ATOM 2367 C C . GLN A 1 308 ? -21.450 10.731 33.237 1.00 83.00 308 GLN A C 1
ATOM 2369 O O . GLN A 1 308 ? -21.637 11.944 33.125 1.00 83.00 308 GLN A O 1
ATOM 2374 N N . LEU A 1 309 ? -22.312 9.851 32.733 1.00 76.44 309 LEU A N 1
ATOM 2375 C CA . LEU A 1 309 ? -23.606 10.230 32.156 1.00 76.44 309 LEU A CA 1
ATOM 2376 C C . LEU A 1 309 ? -24.778 9.952 33.098 1.00 76.44 309 LEU A C 1
ATOM 2378 O O . LEU A 1 309 ? -25.908 10.259 32.727 1.00 76.44 309 LEU A O 1
ATOM 2382 N N . SER A 1 310 ? -24.530 9.363 34.272 1.00 80.62 310 SER A N 1
ATOM 2383 C CA . SER A 1 310 ? -25.582 8.886 35.178 1.00 80.62 310 SER A CA 1
ATOM 2384 C C . SER A 1 310 ? -26.622 8.023 34.450 1.00 80.62 310 SER A C 1
ATOM 2386 O O . SER A 1 310 ? -27.807 8.039 34.784 1.00 80.62 310 SER A O 1
ATOM 2388 N N . LEU A 1 311 ? -26.195 7.296 33.409 1.00 74.75 311 LEU A N 1
ATOM 2389 C CA . LEU A 1 311 ? -27.081 6.422 32.651 1.00 74.75 311 LEU A CA 1
ATOM 2390 C C . LEU A 1 311 ? -27.373 5.186 33.489 1.00 74.75 311 LEU A C 1
ATOM 2392 O O . LEU A 1 311 ? -26.466 4.556 34.023 1.00 74.75 311 LEU A O 1
ATOM 2396 N N . SER A 1 312 ? -28.647 4.813 33.568 1.00 74.50 312 SER A N 1
ATOM 2397 C CA . SER A 1 312 ? -29.067 3.573 34.220 1.00 74.50 312 SER A CA 1
ATOM 2398 C C . SER A 1 312 ? -28.776 2.341 33.358 1.00 74.50 312 SER A C 1
ATOM 2400 O O . SER A 1 312 ? -28.613 1.247 33.898 1.00 74.50 312 SER A O 1
ATOM 2402 N N . LYS A 1 313 ? -28.689 2.503 32.027 1.00 79.31 313 LYS A N 1
ATOM 2403 C CA . LYS A 1 313 ? -28.330 1.457 31.055 1.00 79.31 313 LYS A CA 1
ATOM 2404 C C . LYS A 1 313 ? -27.608 2.061 29.846 1.00 79.31 313 LYS A C 1
ATOM 2406 O O . LYS A 1 313 ? -27.980 3.135 29.377 1.00 79.31 313 LYS A O 1
ATOM 2411 N N . LEU A 1 314 ? -26.617 1.342 29.315 1.00 78.69 314 LEU A N 1
ATOM 2412 C CA . LEU A 1 314 ? -26.019 1.653 28.013 1.00 78.69 314 LEU A CA 1
ATOM 2413 C C . LEU A 1 314 ? -27.043 1.406 26.886 1.00 78.69 314 LEU A C 1
ATOM 2415 O O . LEU A 1 314 ? -27.899 0.522 27.032 1.00 78.69 314 LEU A O 1
ATOM 2419 N N . PRO A 1 315 ? -26.971 2.138 25.759 1.00 79.50 315 PRO A N 1
ATOM 2420 C CA . PRO A 1 315 ? -27.823 1.862 24.606 1.00 79.50 315 PRO A CA 1
ATOM 2421 C C . PRO A 1 315 ? -27.642 0.419 24.101 1.00 79.50 315 PRO A C 1
ATOM 2423 O O . PRO A 1 315 ? -26.568 -0.173 24.231 1.00 79.50 315 PRO A O 1
ATOM 2426 N N . ARG A 1 316 ? -28.694 -0.182 23.525 1.00 80.75 316 ARG A N 1
ATOM 2427 C CA . ARG A 1 316 ? -28.614 -1.565 23.013 1.00 80.75 316 ARG A CA 1
ATOM 2428 C C . ARG A 1 316 ? -27.532 -1.669 21.933 1.00 80.75 316 ARG A C 1
ATOM 2430 O O . ARG A 1 316 ? -27.443 -0.804 21.070 1.00 80.75 316 ARG A O 1
ATOM 2437 N N . GLY A 1 317 ? -26.732 -2.735 21.987 1.00 78.56 317 GLY A N 1
ATOM 2438 C CA . GLY A 1 317 ? -25.629 -2.969 21.048 1.00 78.56 317 GLY A CA 1
ATOM 2439 C C . GLY A 1 317 ? -24.315 -2.271 21.411 1.00 78.56 317 GLY A C 1
ATOM 2440 O O . GLY A 1 317 ? -23.341 -2.418 20.680 1.00 78.56 317 GLY A O 1
ATOM 2441 N N . TRP A 1 318 ? -24.255 -1.545 22.533 1.00 84.38 318 TRP A N 1
ATOM 2442 C CA . TRP A 1 318 ? -23.006 -0.950 23.002 1.00 84.38 318 TRP A CA 1
ATOM 2443 C C . TRP A 1 318 ? -22.062 -1.991 23.608 1.00 84.38 318 TRP A C 1
ATOM 2445 O O . TRP A 1 318 ? -22.471 -2.724 24.517 1.00 84.38 318 TRP A O 1
ATOM 2455 N N . PRO A 1 319 ? -20.789 -2.025 23.178 1.00 86.81 319 PRO A N 1
ATOM 2456 C CA . PRO A 1 319 ? -19.782 -2.821 23.857 1.00 86.81 319 PRO A CA 1
ATOM 2457 C C . PRO A 1 319 ? -19.537 -2.243 25.260 1.00 86.81 319 PRO A C 1
ATOM 2459 O O . PRO A 1 319 ? -19.330 -1.040 25.425 1.00 86.81 319 PRO A O 1
ATOM 2462 N N . LYS A 1 320 ? -19.575 -3.097 26.292 1.00 87.56 320 LYS A N 1
ATOM 2463 C CA . LYS A 1 320 ? -19.223 -2.697 27.671 1.00 87.56 320 LYS A CA 1
ATOM 2464 C C . LYS A 1 320 ? -17.731 -2.378 27.800 1.00 87.56 320 LYS A C 1
ATOM 2466 O O . LYS A 1 320 ? -17.346 -1.500 28.566 1.00 87.56 320 LYS A O 1
ATOM 2471 N N . GLN A 1 321 ? -16.929 -3.098 27.029 1.00 93.69 321 GLN A N 1
ATOM 2472 C CA . GLN A 1 321 ? -15.481 -3.039 26.973 1.00 93.69 321 GLN A CA 1
ATOM 2473 C C . GLN A 1 321 ? -15.074 -3.105 25.501 1.00 93.69 321 GLN A C 1
ATOM 2475 O O . GLN A 1 321 ? -15.697 -3.830 24.725 1.00 93.69 321 GLN A O 1
ATOM 2480 N N . VAL A 1 322 ? -14.082 -2.305 25.115 1.00 96.19 322 VAL A N 1
ATOM 2481 C CA . VAL A 1 322 ? -13.595 -2.216 23.736 1.00 96.19 322 VAL A CA 1
ATOM 2482 C C . VAL A 1 322 ? -12.141 -2.666 23.701 1.00 96.19 322 VAL A C 1
ATOM 2484 O O . VAL A 1 322 ? -11.234 -1.857 23.899 1.00 96.19 322 VAL A O 1
ATOM 2487 N N . ASP A 1 323 ? -11.937 -3.963 23.462 1.00 96.38 323 ASP A N 1
ATOM 2488 C CA . ASP A 1 323 ? -10.604 -4.575 23.420 1.00 96.38 323 ASP A CA 1
ATOM 2489 C C . ASP A 1 323 ? -10.142 -4.872 21.996 1.00 96.38 323 ASP A C 1
ATOM 2491 O O . ASP A 1 323 ? -8.947 -4.785 21.703 1.00 96.38 323 ASP A O 1
ATOM 2495 N N . THR A 1 324 ? -11.076 -5.213 21.107 1.00 97.75 324 THR A N 1
ATOM 2496 C CA . THR A 1 324 ? -10.783 -5.598 19.723 1.00 97.75 324 THR A CA 1
ATOM 2497 C C . THR A 1 324 ? -11.126 -4.492 18.728 1.00 97.75 324 THR A C 1
ATOM 2499 O O . THR A 1 324 ? -11.870 -3.553 19.029 1.00 97.75 324 THR A O 1
ATOM 2502 N N . VAL A 1 325 ? -10.594 -4.605 17.510 1.00 97.69 325 VAL A N 1
ATOM 2503 C CA . VAL A 1 325 ? -10.967 -3.721 16.396 1.00 97.69 325 VAL A CA 1
ATOM 2504 C C . VAL A 1 325 ? -12.463 -3.829 16.073 1.00 97.69 325 VAL A C 1
ATOM 2506 O O . VAL A 1 325 ? -13.103 -2.811 15.820 1.00 97.69 325 VAL A O 1
ATOM 2509 N N . ASP A 1 326 ? -13.048 -5.027 16.142 1.00 96.81 326 ASP A N 1
ATOM 2510 C CA . ASP A 1 326 ? -14.485 -5.237 15.925 1.00 96.81 326 ASP A CA 1
ATOM 2511 C C . ASP A 1 326 ? -15.348 -4.539 16.990 1.00 96.81 326 ASP A C 1
ATOM 2513 O O . ASP A 1 326 ? -16.357 -3.909 16.668 1.00 96.81 326 ASP A O 1
ATOM 2517 N N . ASP A 1 327 ? -14.928 -4.563 18.258 1.00 96.25 327 ASP A N 1
ATOM 2518 C CA . ASP A 1 327 ? -15.613 -3.813 19.318 1.00 96.25 327 ASP A CA 1
ATOM 2519 C C . ASP A 1 327 ? -15.525 -2.304 19.085 1.00 96.25 327 ASP A C 1
ATOM 2521 O O . ASP A 1 327 ? -16.502 -1.576 19.290 1.00 96.25 327 ASP A O 1
ATOM 2525 N N . PHE A 1 328 ? -14.374 -1.825 18.604 1.00 97.31 328 PHE A N 1
ATOM 2526 C CA . PHE A 1 328 ? -14.202 -0.421 18.252 1.00 97.31 328 PHE A CA 1
ATOM 2527 C C . PHE A 1 328 ? -15.095 -0.017 17.073 1.00 97.31 328 PHE A C 1
ATOM 2529 O O . PHE A 1 328 ? -15.700 1.052 17.114 1.00 97.31 328 PHE A O 1
ATOM 2536 N N . LEU A 1 329 ? -15.257 -0.876 16.062 1.00 96.44 329 LEU A N 1
ATOM 2537 C CA . LEU A 1 329 ? -16.187 -0.647 14.952 1.00 96.44 329 LEU A CA 1
ATOM 2538 C C . LEU A 1 329 ? -17.642 -0.555 15.427 1.00 96.44 329 LEU A C 1
ATOM 2540 O O . LEU A 1 329 ? -18.369 0.350 15.009 1.00 96.44 329 LEU A O 1
ATOM 2544 N N . LYS A 1 330 ? -18.064 -1.433 16.347 1.00 94.88 330 LYS A N 1
ATOM 2545 C CA . LYS A 1 330 ? -19.400 -1.363 16.969 1.00 94.88 330 LYS A CA 1
ATOM 2546 C C . LYS A 1 330 ? -19.593 -0.044 17.715 1.00 94.88 330 LYS A C 1
ATOM 2548 O O . LYS A 1 330 ? -20.632 0.599 17.559 1.00 94.88 330 LYS A O 1
ATOM 2553 N N . LEU A 1 331 ? -18.584 0.396 18.475 1.00 95.00 331 LEU A N 1
ATOM 2554 C CA . LEU A 1 331 ? -18.597 1.699 19.144 1.00 95.00 331 LEU A CA 1
ATOM 2555 C C . LEU A 1 331 ? -18.693 2.850 18.132 1.00 95.00 331 LEU A C 1
ATOM 2557 O O . LEU A 1 331 ? -19.541 3.726 18.291 1.00 95.00 331 LEU A O 1
ATOM 2561 N N . ALA A 1 332 ? -17.855 2.845 17.093 1.00 95.44 332 ALA A N 1
ATOM 2562 C CA . ALA A 1 332 ? -17.812 3.875 16.058 1.00 95.44 332 ALA A CA 1
ATOM 2563 C C . ALA A 1 332 ? -19.163 4.018 15.342 1.00 95.44 332 ALA A C 1
ATOM 2565 O O . ALA A 1 332 ? -19.668 5.131 15.176 1.00 95.44 332 ALA A O 1
ATOM 2566 N N . HIS A 1 333 ? -19.792 2.893 14.994 1.00 93.75 333 HIS A N 1
ATOM 2567 C CA . HIS A 1 333 ? -21.137 2.870 14.428 1.00 93.75 333 HIS A CA 1
ATOM 2568 C C . HIS A 1 333 ? -22.172 3.453 15.400 1.00 93.75 333 HIS A C 1
ATOM 2570 O O . HIS A 1 333 ? -23.008 4.267 15.009 1.00 93.75 333 HIS A O 1
ATOM 2576 N N . ALA A 1 334 ? -22.095 3.095 16.682 1.00 90.69 334 ALA A N 1
ATOM 2577 C CA . ALA A 1 334 ? -23.050 3.562 17.675 1.00 90.69 334 ALA A CA 1
ATOM 2578 C C . ALA A 1 334 ? -22.940 5.072 17.957 1.00 90.69 334 ALA A C 1
ATOM 2580 O O . ALA A 1 334 ? -23.962 5.744 18.080 1.00 90.69 334 ALA A O 1
ATOM 2581 N N . VAL A 1 335 ? -21.725 5.636 18.003 1.00 92.81 335 VAL A N 1
ATOM 2582 C CA . VAL A 1 335 ? -21.534 7.090 18.176 1.00 92.81 335 VAL A CA 1
ATOM 2583 C C . VAL A 1 335 ? -21.818 7.888 16.904 1.00 92.81 335 VAL A C 1
ATOM 2585 O O . VAL A 1 335 ? -22.087 9.083 16.987 1.00 92.81 335 VAL A O 1
ATOM 2588 N N . LYS A 1 336 ? -21.795 7.260 15.720 1.00 92.69 336 LYS A N 1
ATOM 2589 C CA . LYS A 1 336 ? -22.196 7.916 14.464 1.00 92.69 336 LYS A CA 1
ATOM 2590 C C . LYS A 1 336 ? -23.671 8.333 14.488 1.00 92.69 336 LYS A C 1
ATOM 2592 O O . LYS A 1 336 ? -24.021 9.340 13.879 1.00 92.69 336 LYS A O 1
ATOM 2597 N N . LEU A 1 337 ? -24.509 7.592 15.215 1.00 91.19 337 LEU A N 1
ATOM 2598 C CA . LEU A 1 337 ? -25.937 7.878 15.379 1.00 91.19 337 LEU A CA 1
ATOM 2599 C C . LEU A 1 337 ? -26.224 8.968 16.432 1.00 91.19 337 LEU A C 1
ATOM 2601 O O . LEU A 1 337 ? -27.310 9.542 16.419 1.00 91.19 337 LEU A O 1
ATOM 2605 N N . ASP A 1 338 ? -25.270 9.284 17.318 1.00 90.44 338 ASP A N 1
ATOM 2606 C CA . ASP A 1 338 ? -25.431 10.277 18.391 1.00 90.44 338 ASP A CA 1
ATOM 2607 C C . ASP A 1 338 ? -24.213 11.216 18.494 1.00 90.44 338 ASP A C 1
ATOM 2609 O O . ASP A 1 338 ? -23.172 10.901 19.082 1.00 90.44 338 ASP A O 1
ATOM 2613 N N . SER A 1 339 ? -24.368 12.433 17.965 1.00 92.31 339 SER A N 1
ATOM 2614 C CA . SER A 1 339 ? -23.314 13.455 17.943 1.00 92.31 339 SER A CA 1
ATOM 2615 C C . SER A 1 339 ? -22.903 13.959 19.332 1.00 92.31 339 SER A C 1
ATOM 2617 O O . SER A 1 339 ? -21.752 14.366 19.517 1.00 92.31 339 SER A O 1
ATOM 2619 N N . ARG A 1 340 ? -23.800 13.925 20.328 1.00 90.81 340 ARG A N 1
ATOM 2620 C CA . ARG A 1 340 ? -23.476 14.323 21.710 1.00 90.81 340 ARG A CA 1
ATOM 2621 C C . ARG A 1 340 ? -22.579 13.278 22.349 1.00 90.81 340 ARG A C 1
ATOM 2623 O O . ARG A 1 340 ? -21.582 13.614 22.991 1.00 90.81 340 ARG A O 1
ATOM 2630 N N . LEU A 1 341 ? -22.912 12.013 22.125 1.00 88.19 341 LEU A N 1
ATOM 2631 C CA . LEU A 1 341 ? -22.144 10.887 22.624 1.00 88.19 341 LEU A CA 1
ATOM 2632 C C . LEU A 1 341 ? -20.773 10.803 21.957 1.00 88.19 341 LEU A C 1
ATOM 2634 O O . LEU A 1 341 ? -19.782 10.618 22.660 1.00 88.19 341 LEU A O 1
ATOM 2638 N N . ARG A 1 342 ? -20.688 11.071 20.647 1.00 92.81 342 ARG A N 1
ATOM 2639 C CA . ARG A 1 342 ? -19.409 11.235 19.940 1.00 92.81 342 ARG A CA 1
ATOM 2640 C C . ARG A 1 342 ? -18.514 12.261 20.631 1.00 92.81 342 ARG A C 1
ATOM 2642 O O . ARG A 1 342 ? -17.397 11.912 20.995 1.00 92.81 342 ARG A O 1
ATOM 2649 N N . LYS A 1 343 ? -19.006 13.485 20.871 1.00 93.56 343 LYS A N 1
ATOM 2650 C CA . LYS A 1 343 ? -18.233 14.544 21.553 1.00 93.56 343 LYS A CA 1
ATOM 2651 C C . LYS A 1 343 ? -17.746 14.110 22.935 1.00 93.56 343 LYS A C 1
ATOM 2653 O O . LYS A 1 343 ? -16.635 14.446 23.334 1.00 93.56 343 LYS A O 1
ATOM 2658 N N . LYS A 1 344 ? -18.563 13.355 23.675 1.00 92.06 344 LYS A N 1
ATOM 2659 C CA . LYS A 1 344 ? -18.174 12.851 24.995 1.00 92.06 344 LYS A CA 1
ATOM 2660 C C . LYS A 1 344 ? -17.109 11.762 24.903 1.00 92.06 344 LYS A C 1
ATOM 2662 O O . LYS A 1 344 ? -16.130 11.823 25.637 1.00 92.06 344 LYS A O 1
ATOM 2667 N N . VAL A 1 345 ? -17.261 10.805 23.989 1.00 93.12 345 VAL A N 1
ATOM 2668 C CA . VAL A 1 345 ? -16.270 9.745 23.756 1.00 93.12 345 VAL A CA 1
ATOM 2669 C C . VAL A 1 345 ? -14.936 10.335 23.302 1.00 93.12 345 VAL A C 1
ATOM 2671 O O . VAL A 1 345 ? -13.909 10.025 23.903 1.00 93.12 345 VAL A O 1
ATOM 2674 N N . THR A 1 346 ? -14.928 11.247 22.327 1.00 95.19 346 THR A N 1
ATOM 2675 C CA . THR A 1 346 ? -13.689 11.896 21.867 1.00 95.19 346 THR A CA 1
ATOM 2676 C C . THR A 1 346 ? -13.045 12.750 22.961 1.00 95.19 346 THR A C 1
ATOM 2678 O O . THR A 1 346 ? -11.825 12.702 23.130 1.00 95.19 346 THR A O 1
ATOM 2681 N N . SER A 1 347 ? -13.850 13.448 23.772 1.00 94.94 347 SER A N 1
ATOM 2682 C CA . SER A 1 347 ? -13.376 14.193 24.945 1.00 94.94 347 SER A CA 1
ATOM 2683 C C . SER A 1 347 ? -12.723 13.281 25.992 1.00 94.94 347 SER A C 1
ATOM 2685 O O . SER A 1 347 ? -11.609 13.566 26.434 1.00 94.94 347 SER A O 1
ATOM 2687 N N . MET A 1 348 ? -13.348 12.149 26.337 1.00 93.00 348 MET A N 1
ATOM 2688 C CA . MET A 1 348 ? -12.784 11.174 27.282 1.00 93.00 348 MET A CA 1
ATOM 2689 C C . MET A 1 348 ? -11.466 10.577 26.781 1.00 93.00 348 MET A C 1
ATOM 2691 O O . MET A 1 348 ? -10.517 10.445 27.550 1.00 93.00 348 MET A O 1
ATOM 2695 N N . LEU A 1 349 ? -11.384 10.259 25.487 1.00 95.00 349 LEU A N 1
ATOM 2696 C CA . LEU A 1 349 ? -10.171 9.720 24.864 1.00 95.00 349 LEU A CA 1
ATOM 2697 C C . LEU A 1 349 ? -9.101 10.788 24.599 1.00 95.00 349 LEU A C 1
ATOM 2699 O O . LEU A 1 349 ? -7.992 10.456 24.166 1.00 95.00 349 LEU A O 1
ATOM 2703 N N . ARG A 1 350 ? -9.411 12.067 24.857 1.00 95.81 350 ARG A N 1
ATOM 2704 C CA . ARG A 1 350 ? -8.541 13.216 24.571 1.00 95.81 350 ARG A CA 1
ATOM 2705 C C . ARG A 1 350 ? -8.065 13.187 23.116 1.00 95.81 350 ARG A C 1
ATOM 2707 O O . ARG A 1 350 ? -6.864 13.225 22.833 1.00 95.81 350 ARG A O 1
ATOM 2714 N N . MET A 1 351 ? -9.013 13.021 22.200 1.00 95.56 351 MET A N 1
ATOM 2715 C CA . MET A 1 351 ? -8.787 12.959 20.756 1.00 95.56 351 MET A CA 1
ATOM 2716 C C . MET A 1 351 ? -9.459 14.142 20.069 1.00 95.56 351 MET A C 1
ATOM 2718 O O . MET A 1 351 ? -10.564 14.532 20.442 1.00 95.56 351 MET A O 1
ATOM 2722 N N . SER A 1 352 ? -8.802 14.692 19.047 1.00 95.25 352 SER A N 1
ATOM 2723 C CA . SER A 1 352 ? -9.469 15.600 18.113 1.00 95.25 352 SER A CA 1
ATOM 2724 C C . SER A 1 352 ? -10.389 14.820 17.171 1.00 95.25 352 SER A C 1
ATOM 2726 O O . SER A 1 352 ? -10.235 13.606 17.005 1.00 95.25 352 SER A O 1
ATOM 2728 N N . ASP A 1 353 ? -11.315 15.516 16.510 1.00 94.44 353 ASP A N 1
ATOM 2729 C CA . ASP A 1 353 ? -12.203 14.887 15.527 1.00 94.44 353 ASP A CA 1
ATOM 2730 C C . ASP A 1 353 ? -11.425 14.241 14.372 1.00 94.44 353 ASP A C 1
ATOM 2732 O O . ASP A 1 353 ? -11.770 13.138 13.956 1.00 94.44 353 ASP A O 1
ATOM 2736 N N . ASN A 1 354 ? -10.324 14.858 13.929 1.00 93.56 354 ASN A N 1
ATOM 2737 C CA . ASN A 1 354 ? -9.454 14.288 12.896 1.00 93.56 354 ASN A CA 1
ATOM 2738 C C . ASN A 1 354 ? -8.811 12.976 13.361 1.00 93.56 354 ASN A C 1
ATOM 2740 O O . ASN A 1 354 ? -8.840 11.992 12.634 1.00 93.56 354 ASN A O 1
ATOM 2744 N N . GLN A 1 355 ? -8.296 12.920 14.596 1.00 94.94 355 GLN A N 1
ATOM 2745 C CA . GLN A 1 355 ? -7.710 11.687 15.136 1.00 94.94 355 GLN A CA 1
ATOM 2746 C C . GLN A 1 355 ? -8.745 10.569 15.281 1.00 94.94 355 GLN A C 1
ATOM 2748 O O . GLN A 1 355 ? -8.420 9.397 15.101 1.00 94.94 355 GLN A O 1
ATOM 2753 N N . TRP A 1 356 ? -9.977 10.922 15.650 1.00 96.19 356 TRP A N 1
ATOM 2754 C CA . TRP A 1 356 ? -11.076 9.967 15.745 1.00 96.19 356 TRP A CA 1
ATOM 2755 C C . TRP A 1 356 ? -11.456 9.413 14.372 1.00 96.19 356 TRP A C 1
ATOM 2757 O O . TRP A 1 356 ? -11.599 8.200 14.230 1.00 96.19 356 TRP A O 1
ATOM 2767 N N . ASN A 1 357 ? -11.585 10.287 13.370 1.00 95.75 357 ASN A N 1
ATOM 2768 C CA . ASN A 1 357 ? -11.883 9.886 11.998 1.00 95.75 357 ASN A CA 1
ATOM 2769 C C . ASN A 1 357 ? -10.769 8.994 11.438 1.00 95.75 357 ASN A C 1
ATOM 2771 O O . ASN A 1 357 ? -11.077 7.908 10.974 1.00 95.75 357 ASN A O 1
ATOM 2775 N N . GLU A 1 358 ? -9.492 9.359 11.609 1.00 94.44 358 GLU A N 1
ATOM 2776 C CA . GLU A 1 358 ? -8.358 8.514 11.194 1.00 94.44 358 GLU A CA 1
ATOM 2777 C C . GLU A 1 358 ? -8.409 7.111 11.823 1.00 94.44 358 GLU A C 1
ATOM 2779 O O . GLU A 1 358 ? -8.172 6.109 11.148 1.00 94.44 358 GLU A O 1
ATOM 2784 N N . ALA A 1 359 ? -8.736 7.016 13.117 1.00 96.62 359 ALA A N 1
ATOM 2785 C CA . ALA A 1 359 ? -8.876 5.727 13.789 1.00 96.62 359 ALA A CA 1
ATOM 2786 C C . ALA A 1 359 ? -10.067 4.916 13.254 1.00 96.62 359 ALA A C 1
ATOM 2788 O O . ALA A 1 359 ? -9.958 3.699 13.111 1.00 96.62 359 ALA A O 1
ATOM 2789 N N . CYS A 1 360 ? -11.191 5.576 12.954 1.00 97.06 360 CYS A N 1
ATOM 2790 C CA . CYS A 1 360 ? -12.357 4.941 12.340 1.00 97.06 360 CYS A CA 1
ATOM 2791 C C . CYS A 1 360 ? -12.040 4.450 10.928 1.00 97.06 360 CYS A C 1
ATOM 2793 O O . CYS A 1 360 ? -12.305 3.292 10.633 1.00 97.06 360 CYS A O 1
ATOM 2795 N N . ASP A 1 361 ? -11.430 5.286 10.092 1.00 96.06 361 ASP A N 1
ATOM 2796 C CA . ASP A 1 361 ? -11.061 4.944 8.719 1.00 96.06 361 ASP A CA 1
ATOM 2797 C C . ASP A 1 361 ? -10.109 3.743 8.702 1.00 96.06 361 ASP A C 1
ATOM 2799 O O . ASP A 1 361 ? -10.314 2.799 7.944 1.00 96.06 361 ASP A O 1
ATOM 2803 N N . HIS A 1 362 ? -9.130 3.710 9.612 1.00 96.25 362 HIS A N 1
ATOM 2804 C CA . HIS A 1 362 ? -8.231 2.569 9.765 1.00 96.25 362 HIS A CA 1
ATOM 2805 C C . HIS A 1 362 ? -8.920 1.314 10.324 1.00 96.25 362 HIS A C 1
ATOM 2807 O O . HIS A 1 362 ? -8.574 0.199 9.954 1.00 96.25 362 HIS A O 1
ATOM 2813 N N . ALA A 1 363 ? -9.907 1.458 11.210 1.00 97.25 363 ALA A N 1
ATOM 2814 C CA . ALA A 1 363 ? -10.699 0.319 11.669 1.00 97.25 363 ALA A CA 1
ATOM 2815 C C . ALA A 1 363 ? -11.601 -0.233 10.556 1.00 97.25 363 ALA A C 1
ATOM 2817 O O . ALA A 1 363 ? -11.822 -1.438 10.489 1.00 97.25 363 ALA A O 1
ATOM 2818 N N . MET A 1 364 ? -12.112 0.625 9.669 1.00 96.00 364 MET A N 1
ATOM 2819 C CA . MET A 1 364 ? -12.977 0.229 8.554 1.00 96.00 364 MET A CA 1
ATOM 2820 C C . MET A 1 364 ? -12.242 -0.591 7.489 1.00 96.00 364 MET A C 1
ATOM 2822 O O . MET A 1 364 ? -12.894 -1.332 6.756 1.00 96.00 364 MET A O 1
ATOM 2826 N N . THR A 1 365 ? -10.908 -0.517 7.419 1.00 93.88 365 THR A N 1
ATOM 2827 C CA . THR A 1 365 ? -10.113 -1.411 6.562 1.00 93.88 365 THR A CA 1
ATOM 2828 C C . THR A 1 365 ? -9.957 -2.813 7.155 1.00 93.88 365 THR A C 1
ATOM 2830 O O . THR A 1 365 ? -9.449 -3.696 6.470 1.00 93.88 365 THR A O 1
ATOM 2833 N N . ALA A 1 366 ? -10.386 -3.047 8.403 1.00 95.50 366 ALA A N 1
ATOM 2834 C CA . ALA A 1 366 ? -10.141 -4.305 9.091 1.00 95.50 366 ALA A CA 1
ATOM 2835 C C . ALA A 1 366 ? -10.865 -5.492 8.447 1.00 95.50 366 ALA A C 1
ATOM 2837 O O . ALA A 1 366 ? -12.086 -5.487 8.261 1.00 95.50 366 ALA A O 1
ATOM 2838 N N . VAL A 1 367 ? -10.115 -6.564 8.203 1.00 94.25 367 VAL A N 1
ATOM 2839 C CA . VAL A 1 367 ? -10.630 -7.801 7.602 1.00 94.25 367 VAL A CA 1
ATOM 2840 C C . VAL A 1 367 ? -10.801 -8.902 8.656 1.00 94.25 367 VAL A C 1
ATOM 2842 O O . VAL A 1 367 ? -10.066 -8.940 9.649 1.00 94.25 367 VAL A O 1
ATOM 2845 N N . PRO A 1 368 ? -11.788 -9.803 8.523 1.00 94.50 368 PRO A N 1
ATOM 2846 C CA . PRO A 1 368 ? -11.838 -11.002 9.352 1.00 94.50 368 PRO A CA 1
ATOM 2847 C C . PRO A 1 368 ? -10.662 -11.937 9.018 1.00 94.50 368 PRO A C 1
ATOM 2849 O O . PRO A 1 368 ? -10.080 -11.870 7.937 1.00 94.50 368 PRO A O 1
ATOM 2852 N N . SER A 1 369 ? -10.313 -12.836 9.939 1.00 93.50 369 SER A N 1
ATOM 2853 C CA . SER A 1 369 ? -9.408 -13.943 9.614 1.00 93.50 369 SER A CA 1
ATOM 2854 C C . SER A 1 369 ? -10.066 -14.876 8.601 1.00 93.50 369 SER A C 1
ATOM 2856 O O . SER A 1 369 ? -11.219 -15.269 8.766 1.00 93.50 369 SER A O 1
ATOM 2858 N N . ASP A 1 370 ? -9.310 -15.280 7.583 1.00 93.94 370 ASP A N 1
ATOM 2859 C CA . ASP A 1 370 ? -9.760 -16.247 6.585 1.00 93.94 370 ASP A CA 1
ATOM 2860 C C . ASP A 1 370 ? -8.684 -17.311 6.362 1.00 93.94 370 ASP A C 1
ATOM 2862 O O . ASP A 1 370 ? -7.691 -17.082 5.675 1.00 93.94 370 ASP A O 1
ATOM 2866 N N . SER A 1 371 ? -8.880 -18.478 6.969 1.00 93.94 371 SER A N 1
ATOM 2867 C CA . SER A 1 371 ? -8.013 -19.651 6.787 1.00 93.94 371 SER A CA 1
ATOM 2868 C C . SER A 1 371 ? -8.715 -20.762 6.001 1.00 93.94 371 SER A C 1
ATOM 2870 O O . SER A 1 371 ? -8.282 -21.912 6.028 1.00 93.94 371 SER A O 1
ATOM 2872 N N . ARG A 1 372 ? -9.837 -20.448 5.336 1.00 94.69 372 ARG A N 1
ATOM 2873 C CA . ARG A 1 372 ? -10.602 -21.434 4.563 1.00 94.69 372 ARG A CA 1
ATOM 2874 C C . ARG A 1 372 ? -9.795 -21.845 3.338 1.00 94.69 372 ARG A C 1
ATOM 2876 O O . ARG A 1 372 ? -9.227 -20.987 2.659 1.00 94.69 372 ARG A O 1
ATOM 2883 N N . LEU A 1 373 ? -9.779 -23.136 3.030 1.00 94.88 373 LEU A N 1
ATOM 2884 C CA . LEU A 1 373 ? -9.042 -23.652 1.881 1.00 94.88 373 LEU A CA 1
ATOM 2885 C C . LEU A 1 373 ? -9.617 -23.088 0.578 1.00 94.88 373 LEU A C 1
ATOM 2887 O O . LEU A 1 373 ? -10.808 -22.777 0.481 1.00 94.88 373 LEU A O 1
ATOM 2891 N N . ARG A 1 374 ? -8.761 -22.929 -0.427 1.00 95.69 374 ARG A N 1
ATOM 2892 C CA . ARG A 1 374 ? -9.180 -22.551 -1.779 1.00 95.69 374 ARG A CA 1
ATOM 2893 C C . ARG A 1 374 ? -8.956 -23.725 -2.698 1.00 95.69 374 ARG A C 1
ATOM 2895 O O . ARG A 1 374 ? -7.956 -24.424 -2.574 1.00 95.69 374 ARG A O 1
ATOM 2902 N N . VAL A 1 375 ? -9.895 -23.940 -3.600 1.00 95.81 375 VAL A N 1
ATOM 2903 C CA . VAL A 1 375 ? -9.831 -25.013 -4.583 1.00 95.81 375 VAL A CA 1
ATOM 2904 C C . VAL A 1 375 ? -9.816 -24.402 -5.971 1.00 95.81 375 VAL A C 1
ATOM 2906 O O . VAL A 1 375 ? -10.590 -23.490 -6.247 1.00 95.81 375 VAL A O 1
ATOM 2909 N N . TRP A 1 376 ? -8.928 -24.882 -6.833 1.00 96.88 376 TRP A N 1
ATOM 2910 C CA . TRP A 1 376 ? -8.973 -24.598 -8.260 1.00 96.88 376 TRP A CA 1
ATOM 2911 C C . TRP A 1 376 ? -9.479 -25.821 -9.002 1.00 96.88 376 TRP A C 1
ATOM 2913 O O . TRP A 1 376 ? -8.858 -26.877 -8.935 1.00 96.88 376 TRP A O 1
ATOM 2923 N N . TRP A 1 377 ? -10.587 -25.682 -9.714 1.00 94.31 377 TRP A N 1
ATOM 2924 C CA . TRP A 1 377 ? -11.202 -26.762 -10.465 1.00 94.31 377 TRP A CA 1
ATOM 2925 C C . TRP A 1 377 ? -10.702 -26.795 -11.904 1.00 94.31 377 TRP A C 1
ATOM 2927 O O . TRP A 1 377 ? -10.884 -25.843 -12.669 1.00 94.31 377 TRP A O 1
ATOM 2937 N N . TYR A 1 378 ? -10.124 -27.927 -12.288 1.00 92.50 378 TYR A N 1
ATOM 2938 C CA . TYR A 1 378 ? -9.731 -28.196 -13.658 1.00 92.50 378 TYR A CA 1
ATOM 2939 C C . TYR A 1 378 ? -10.949 -28.631 -14.475 1.00 92.50 378 TYR A C 1
ATOM 2941 O O . TYR A 1 378 ? -11.605 -29.628 -14.170 1.00 92.50 378 TYR A O 1
ATOM 2949 N N . ARG A 1 379 ? -11.238 -27.901 -15.556 1.00 82.94 379 ARG A N 1
ATOM 2950 C CA . ARG A 1 379 ? -12.212 -28.331 -16.561 1.00 82.94 379 ARG A CA 1
ATOM 2951 C C . ARG A 1 379 ? -11.489 -29.017 -17.703 1.00 82.94 379 ARG A C 1
ATOM 2953 O O . ARG A 1 379 ? -10.938 -28.352 -18.580 1.00 82.94 379 ARG A O 1
ATOM 2960 N N . ASN A 1 380 ? -11.529 -30.343 -17.708 1.00 75.06 380 ASN A N 1
ATOM 2961 C CA . ASN A 1 380 ? -11.222 -31.086 -18.918 1.00 75.06 380 ASN A CA 1
ATOM 2962 C C . ASN A 1 380 ? -12.349 -30.804 -19.924 1.00 75.06 380 ASN A C 1
ATOM 2964 O O . ASN A 1 380 ? -13.508 -30.766 -19.527 1.00 75.06 380 ASN A O 1
ATOM 2968 N N . GLY A 1 381 ? -12.037 -30.535 -21.190 1.00 70.31 381 GLY A N 1
ATOM 2969 C CA . GLY A 1 381 ? -12.969 -29.962 -22.179 1.00 70.31 381 GLY A CA 1
ATOM 2970 C C . GLY A 1 381 ? -14.194 -30.807 -22.579 1.00 70.31 381 GLY A C 1
ATOM 2971 O O . GLY A 1 381 ? -14.751 -30.552 -23.643 1.00 70.31 381 GLY A O 1
ATOM 2972 N N . GLY A 1 382 ? -14.606 -31.795 -21.779 1.00 68.50 382 GLY A N 1
ATOM 2973 C CA . GLY A 1 382 ? -15.816 -32.596 -21.954 1.00 68.50 382 GLY A CA 1
ATOM 2974 C C . GLY A 1 382 ? -16.683 -32.599 -20.689 1.00 68.50 382 GLY A C 1
ATOM 2975 O O . GLY A 1 382 ? -16.172 -32.707 -19.579 1.00 68.50 382 GLY A O 1
ATOM 2976 N N . GLU A 1 383 ? -18.001 -32.508 -20.868 1.00 66.88 383 GLU A N 1
ATOM 2977 C CA . GLU A 1 383 ? -19.004 -32.385 -19.792 1.00 66.88 383 GLU A CA 1
ATOM 2978 C C . GLU A 1 383 ? -19.203 -33.660 -18.944 1.00 66.88 383 GLU A C 1
ATOM 2980 O O . GLU A 1 383 ? -19.936 -33.626 -17.963 1.00 66.88 383 GLU A O 1
ATOM 2985 N N . LEU A 1 384 ? -18.557 -34.780 -19.294 1.00 73.12 384 LEU A N 1
ATOM 2986 C CA . LEU A 1 384 ? -18.855 -36.111 -18.738 1.00 73.12 384 LEU A CA 1
ATOM 2987 C C . LEU A 1 384 ? -17.745 -36.715 -17.853 1.00 73.12 384 LEU A C 1
ATOM 2989 O O . LEU A 1 384 ? -17.879 -37.852 -17.409 1.00 73.12 384 LEU A O 1
ATOM 2993 N N . GLY A 1 385 ? -16.637 -36.006 -17.617 1.00 73.94 385 GLY A N 1
ATOM 2994 C CA . GLY A 1 385 ? -15.535 -36.500 -16.776 1.00 73.94 385 GLY A CA 1
ATOM 2995 C C . GLY A 1 385 ? -15.664 -36.106 -15.296 1.00 73.94 385 GLY A C 1
ATOM 2996 O O . GLY A 1 385 ? -16.318 -35.104 -14.998 1.00 73.94 385 GLY A O 1
ATOM 2997 N N . PRO A 1 386 ? -15.011 -36.835 -14.365 1.00 77.81 386 PRO A N 1
ATOM 2998 C CA . PRO A 1 386 ? -14.941 -36.426 -12.965 1.00 77.81 386 PRO A CA 1
ATOM 2999 C C . PRO A 1 386 ? -14.272 -35.052 -12.838 1.00 77.81 386 PRO A C 1
ATOM 3001 O O . PRO A 1 386 ? -13.295 -34.738 -13.529 1.00 77.81 386 PRO A O 1
ATOM 3004 N N . MET A 1 387 ? -14.818 -34.213 -11.959 1.00 84.69 387 MET A N 1
ATOM 3005 C CA . MET A 1 387 ? -14.301 -32.868 -11.729 1.00 84.69 387 MET A CA 1
ATOM 3006 C C . MET A 1 387 ? -13.120 -32.958 -10.767 1.00 84.69 387 MET A C 1
ATOM 3008 O O . MET A 1 387 ? -13.281 -33.270 -9.588 1.00 84.69 387 MET A O 1
ATOM 3012 N N . VAL A 1 388 ? -11.928 -32.691 -11.293 1.00 89.75 388 VAL A N 1
ATOM 3013 C CA . VAL A 1 388 ? -10.672 -32.727 -10.540 1.00 89.75 388 VAL A CA 1
ATOM 3014 C C . VAL A 1 388 ? -10.304 -31.308 -10.115 1.00 89.75 388 VAL A C 1
ATOM 3016 O O . VAL A 1 388 ? -10.396 -30.372 -10.911 1.00 89.75 388 VAL A O 1
ATOM 3019 N N . GLY A 1 389 ? -9.881 -31.128 -8.869 1.00 92.94 389 GLY A N 1
ATOM 3020 C CA . GLY A 1 389 ? -9.483 -29.842 -8.316 1.00 92.94 389 GLY A CA 1
ATOM 3021 C C . GLY A 1 389 ? -8.216 -29.912 -7.474 1.00 92.94 389 GLY A C 1
ATOM 3022 O O . GLY A 1 389 ? -7.901 -30.932 -6.874 1.00 92.94 389 GLY A O 1
ATOM 3023 N N . LEU A 1 390 ? -7.487 -28.802 -7.421 1.00 94.81 390 LEU A N 1
ATOM 3024 C CA . LEU A 1 390 ? -6.309 -28.625 -6.578 1.00 94.81 390 LEU A CA 1
ATOM 3025 C C . LEU A 1 390 ? -6.664 -27.803 -5.348 1.00 94.81 390 LEU A C 1
ATOM 3027 O O . LEU A 1 390 ? -7.169 -26.688 -5.476 1.00 94.81 390 LEU A O 1
ATOM 3031 N N . LEU A 1 391 ? -6.377 -28.341 -4.168 1.00 94.56 391 LEU A N 1
ATOM 3032 C CA . LEU A 1 391 ? -6.647 -27.697 -2.888 1.00 94.56 391 LEU A CA 1
ATOM 3033 C C . LEU A 1 391 ? -5.420 -26.929 -2.400 1.00 94.56 391 LEU A C 1
ATOM 3035 O O . LEU A 1 391 ? -4.301 -27.426 -2.494 1.00 94.56 391 LEU A O 1
ATOM 3039 N N . TYR A 1 392 ? -5.624 -25.746 -1.834 1.00 95.81 392 TYR A N 1
ATOM 3040 C CA . TYR A 1 392 ? -4.562 -24.873 -1.348 1.00 95.81 392 TYR A CA 1
ATOM 3041 C C . TYR A 1 392 ? -4.891 -24.307 0.032 1.00 95.81 392 TYR A C 1
ATOM 3043 O O . TYR A 1 392 ? -6.023 -23.887 0.300 1.00 95.81 392 TYR A O 1
ATOM 3051 N N . SER A 1 393 ? -3.869 -24.234 0.889 1.00 95.25 393 SER A N 1
ATOM 3052 C CA . SER A 1 393 ? -3.937 -23.513 2.160 1.00 95.25 393 SER A CA 1
ATOM 3053 C C . SER A 1 393 ? -4.182 -22.035 1.928 1.00 95.25 393 SER A C 1
ATOM 3055 O O . SER A 1 393 ? -3.668 -21.452 0.972 1.00 95.25 393 SER A O 1
ATOM 3057 N N . CYS A 1 394 ? -4.871 -21.409 2.877 1.00 94.69 394 CYS A N 1
ATOM 3058 C CA . CYS A 1 394 ? -4.899 -19.960 2.995 1.00 94.69 394 CYS A CA 1
ATOM 3059 C C . CYS A 1 394 ? -4.504 -19.507 4.388 1.00 94.69 394 CYS A C 1
ATOM 3061 O O . CYS A 1 394 ? -4.875 -20.126 5.382 1.00 94.69 394 CYS A O 1
ATOM 3063 N N . THR A 1 395 ? -3.798 -18.382 4.442 1.00 93.50 395 THR A N 1
ATOM 3064 C CA . THR A 1 395 ? -3.555 -17.638 5.678 1.00 93.50 395 THR A CA 1
ATOM 3065 C C . THR A 1 395 ? -4.043 -16.214 5.469 1.00 93.50 395 THR A C 1
ATOM 3067 O O . THR A 1 395 ? -3.488 -15.496 4.648 1.00 93.50 395 THR A O 1
ATOM 3070 N N . LEU A 1 396 ? -5.094 -15.795 6.180 1.00 91.44 396 LEU A N 1
ATOM 3071 C CA . LEU A 1 396 ? -5.712 -14.471 6.000 1.00 91.44 396 LEU A CA 1
ATOM 3072 C C . LEU A 1 396 ? -6.135 -14.211 4.540 1.00 91.44 396 LEU A C 1
ATOM 3074 O O . LEU A 1 396 ? -5.867 -13.151 3.995 1.00 91.44 396 LEU A O 1
ATOM 3078 N N . GLY A 1 397 ? -6.717 -15.204 3.866 1.00 91.81 397 GLY A N 1
ATOM 3079 C CA . GLY A 1 397 ? -7.132 -15.116 2.461 1.00 91.81 397 GLY A CA 1
ATOM 3080 C C . GLY A 1 397 ? -5.983 -15.102 1.442 1.00 91.81 397 GLY A C 1
ATOM 3081 O O . GLY A 1 397 ? -6.239 -15.050 0.239 1.00 91.81 397 GLY A O 1
ATOM 3082 N N . GLU A 1 398 ? -4.722 -15.146 1.883 1.00 93.62 398 GLU A N 1
ATOM 3083 C CA . GLU A 1 398 ? -3.556 -15.338 1.019 1.00 93.62 398 GLU A CA 1
ATOM 3084 C C . GLU A 1 398 ? -3.386 -16.824 0.710 1.00 93.62 398 GLU A C 1
ATOM 3086 O O . GLU A 1 398 ? -3.108 -17.620 1.609 1.00 93.62 398 GLU A O 1
ATOM 3091 N N . VAL A 1 399 ? -3.570 -17.183 -0.564 1.00 94.75 399 VAL A N 1
ATOM 3092 C CA . VAL A 1 399 ? -3.369 -18.547 -1.065 1.00 94.75 399 VAL A CA 1
ATOM 3093 C C . VAL A 1 399 ? -1.884 -18.866 -1.100 1.00 94.75 399 VAL A C 1
ATOM 3095 O O . VAL A 1 399 ? -1.101 -18.155 -1.735 1.00 94.75 399 VAL A O 1
ATOM 3098 N N . ASP A 1 400 ? -1.507 -19.976 -0.472 1.00 95.12 400 ASP A N 1
ATOM 3099 C CA . ASP A 1 400 ? -0.162 -20.523 -0.590 1.00 95.12 400 ASP A CA 1
ATOM 3100 C C . ASP A 1 400 ? -0.004 -21.251 -1.929 1.00 95.12 400 ASP A C 1
ATOM 3102 O O . ASP A 1 400 ? -0.257 -22.445 -2.048 1.00 95.12 400 ASP A O 1
ATOM 3106 N N . LEU A 1 401 ? 0.426 -20.519 -2.956 1.00 94.31 401 LEU A N 1
ATOM 3107 C CA . LEU A 1 401 ? 0.680 -21.076 -4.284 1.00 94.31 401 LEU A CA 1
ATOM 3108 C C . LEU A 1 401 ? 2.014 -21.828 -4.380 1.00 94.31 401 LEU A C 1
ATOM 3110 O O . LEU A 1 401 ? 2.378 -22.245 -5.477 1.00 94.31 401 LEU A O 1
ATOM 3114 N N . THR A 1 402 ? 2.788 -21.988 -3.302 1.00 94.56 402 THR A N 1
ATOM 3115 C CA . THR A 1 402 ? 4.070 -22.706 -3.396 1.00 94.56 402 THR A CA 1
ATOM 3116 C C . THR A 1 402 ? 3.857 -24.190 -3.670 1.00 94.56 402 THR A C 1
ATOM 3118 O O . THR A 1 402 ? 4.568 -24.755 -4.498 1.00 94.56 402 THR A O 1
ATOM 3121 N N . LYS A 1 403 ? 2.837 -24.791 -3.046 1.00 91.44 403 LYS A N 1
ATOM 3122 C CA . LYS A 1 403 ? 2.463 -26.194 -3.228 1.00 91.44 403 LYS A CA 1
ATOM 3123 C C . LYS A 1 403 ? 0.964 -26.414 -2.984 1.00 91.44 403 LYS A C 1
ATOM 3125 O O . LYS A 1 403 ? 0.409 -25.804 -2.069 1.00 91.44 403 LYS A O 1
ATOM 3130 N N . PRO A 1 404 ? 0.298 -27.276 -3.771 1.00 93.94 404 PRO A N 1
ATOM 3131 C CA . PRO A 1 404 ? -1.052 -27.713 -3.439 1.00 93.94 404 PRO A CA 1
ATOM 3132 C C . PRO A 1 404 ? -1.020 -28.597 -2.180 1.00 93.94 404 PRO A C 1
ATOM 3134 O O . PRO A 1 404 ? -0.052 -29.316 -1.935 1.00 93.94 404 PRO A O 1
ATOM 3137 N N . GLN A 1 405 ? -2.078 -28.541 -1.374 1.00 91.62 405 GLN A N 1
ATOM 3138 C CA . GLN A 1 405 ? -2.285 -29.415 -0.216 1.00 91.62 405 GLN A CA 1
ATOM 3139 C C . GLN A 1 405 ? -2.864 -30.780 -0.592 1.00 91.62 405 GLN A C 1
ATOM 3141 O O . GLN A 1 405 ? -2.568 -31.767 0.073 1.00 91.62 405 GLN A O 1
ATOM 3146 N N . GLY A 1 406 ? -3.728 -30.823 -1.609 1.00 89.06 406 GLY A N 1
ATOM 3147 C CA . GLY A 1 406 ? -4.529 -32.005 -1.939 1.00 89.06 406 GLY A CA 1
ATOM 3148 C C . GLY A 1 406 ? -4.990 -32.014 -3.394 1.00 89.06 406 GLY A C 1
ATOM 3149 O O . GLY A 1 406 ? -5.079 -30.952 -4.020 1.00 89.06 406 GLY A O 1
ATOM 3150 N N . LEU A 1 407 ? -5.272 -33.206 -3.919 1.00 89.38 407 LEU A N 1
ATOM 3151 C CA . LEU A 1 407 ? -6.124 -33.392 -5.090 1.00 89.38 407 LEU A CA 1
ATOM 3152 C C . LEU A 1 407 ? -7.532 -33.693 -4.574 1.00 89.38 407 LEU A C 1
ATOM 3154 O O . LEU A 1 407 ? -7.719 -34.509 -3.672 1.00 89.38 407 LEU A O 1
ATOM 3158 N N . VAL A 1 408 ? -8.523 -33.019 -5.133 1.00 89.25 408 VAL A N 1
ATOM 3159 C CA . VAL A 1 408 ? -9.931 -33.250 -4.827 1.00 89.25 408 VAL A CA 1
ATOM 3160 C C . VAL A 1 408 ? -10.580 -33.793 -6.079 1.00 89.25 408 VAL A C 1
ATOM 3162 O O . VAL A 1 408 ? -10.511 -33.160 -7.130 1.00 89.25 408 VAL A O 1
ATOM 3165 N N . GLU A 1 409 ? -11.229 -34.941 -5.967 1.00 87.88 409 GLU A N 1
ATOM 3166 C CA . GLU A 1 409 ? -12.055 -35.479 -7.037 1.00 87.88 409 GLU A CA 1
ATOM 3167 C C . GLU A 1 409 ? -13.512 -35.483 -6.584 1.00 87.88 409 GLU A C 1
ATOM 3169 O O . GLU A 1 409 ? -13.843 -35.942 -5.487 1.00 87.88 409 GLU A O 1
ATOM 3174 N N . VAL A 1 410 ? -14.387 -34.929 -7.420 1.00 83.19 410 VAL A N 1
ATOM 3175 C CA . VAL A 1 410 ? -15.832 -34.997 -7.204 1.00 83.19 410 VAL A CA 1
ATOM 3176 C C . VAL A 1 410 ? -16.369 -36.152 -8.034 1.00 83.19 410 VAL A C 1
ATOM 3178 O O . VAL A 1 410 ? -16.501 -36.040 -9.255 1.00 83.19 410 VAL A O 1
ATOM 3181 N N . VAL A 1 411 ? -16.688 -37.254 -7.356 1.00 79.69 411 VAL A N 1
ATOM 3182 C CA . VAL A 1 411 ? -17.322 -38.441 -7.943 1.00 79.69 411 VAL A CA 1
ATOM 3183 C C . VAL A 1 411 ? -18.758 -38.484 -7.437 1.00 79.69 411 VAL A C 1
ATOM 3185 O O . VAL A 1 411 ? -18.979 -38.466 -6.230 1.00 79.69 411 VAL A O 1
ATOM 3188 N N . GLU A 1 412 ? -19.747 -38.479 -8.335 1.00 75.19 412 GLU A N 1
ATOM 3189 C CA . GLU A 1 412 ? -21.172 -38.617 -7.966 1.00 75.19 412 GLU A CA 1
ATOM 3190 C C . GLU A 1 412 ? -21.643 -37.628 -6.872 1.00 75.19 412 GLU A C 1
ATOM 3192 O O . GLU A 1 412 ? -22.422 -37.965 -5.986 1.00 75.19 412 GLU A O 1
ATOM 3197 N N . HIS A 1 413 ? -21.143 -36.385 -6.909 1.00 70.19 413 HIS A N 1
ATOM 3198 C CA . HIS A 1 413 ? -21.409 -35.334 -5.906 1.00 70.19 413 HIS A CA 1
ATOM 3199 C C . HIS A 1 413 ? -20.876 -35.614 -4.489 1.00 70.19 413 HIS A C 1
ATOM 3201 O O . HIS A 1 413 ? -21.194 -34.872 -3.560 1.00 70.19 413 HIS A O 1
ATOM 3207 N N . THR A 1 414 ? -20.031 -36.629 -4.320 1.00 69.56 414 THR A N 1
ATOM 3208 C CA . THR A 1 414 ? -19.259 -36.852 -3.096 1.00 69.56 414 THR A CA 1
ATOM 3209 C C . THR A 1 414 ? -17.840 -36.310 -3.263 1.00 69.56 414 THR A C 1
ATOM 3211 O O . THR A 1 414 ? -17.199 -36.494 -4.300 1.00 69.56 414 THR A O 1
ATOM 3214 N N . TYR A 1 415 ? -17.365 -35.577 -2.253 1.00 65.94 415 TYR A N 1
ATOM 3215 C CA . TYR A 1 415 ? -16.011 -35.028 -2.227 1.00 65.94 415 TYR A CA 1
ATOM 3216 C C . TYR A 1 415 ? -15.050 -36.085 -1.692 1.00 65.94 415 TYR A C 1
ATOM 3218 O O . TYR A 1 415 ? -14.951 -36.280 -0.480 1.00 65.94 415 TYR A O 1
ATOM 3226 N N . ASN A 1 416 ? -14.313 -36.738 -2.587 1.00 67.69 416 ASN A N 1
ATOM 3227 C CA . ASN A 1 416 ? -13.228 -37.620 -2.190 1.00 67.69 416 ASN A CA 1
ATOM 3228 C C . ASN A 1 416 ? -11.939 -36.795 -2.152 1.00 67.69 416 ASN A C 1
ATOM 3230 O O . ASN A 1 416 ? -11.363 -36.432 -3.179 1.00 67.69 416 ASN A O 1
ATOM 3234 N N . SER A 1 417 ? -11.512 -36.444 -0.937 1.00 62.72 417 SER A N 1
ATOM 3235 C CA . SER A 1 417 ? -10.202 -35.833 -0.712 1.00 62.72 417 SER A CA 1
ATOM 3236 C C . SER A 1 417 ? -9.147 -36.928 -0.795 1.00 62.72 417 SER A C 1
ATOM 3238 O O . SER A 1 417 ? -9.018 -37.730 0.130 1.00 62.72 417 SER A O 1
ATOM 3240 N N . ILE A 1 418 ? -8.374 -36.950 -1.876 1.00 60.94 418 ILE A N 1
ATOM 3241 C CA . ILE A 1 418 ? -7.269 -37.894 -2.018 1.00 60.94 418 ILE A CA 1
ATOM 3242 C C . ILE A 1 418 ? -6.043 -37.249 -1.363 1.00 60.94 418 ILE A C 1
ATOM 3244 O O . ILE A 1 418 ? -5.526 -36.227 -1.819 1.00 60.94 418 ILE A O 1
ATOM 3248 N N . SER A 1 419 ? -5.632 -37.805 -0.219 1.00 56.97 419 SER A N 1
ATOM 3249 C CA . SER A 1 419 ? -4.402 -37.404 0.472 1.00 56.97 419 SER A CA 1
ATOM 3250 C C . SER A 1 419 ? -3.192 -37.923 -0.308 1.00 56.97 419 SER A C 1
ATOM 3252 O O . SER A 1 419 ? -3.172 -39.086 -0.706 1.00 56.97 419 SER A O 1
ATOM 3254 N N . TYR A 1 420 ? -2.208 -37.054 -0.554 1.00 57.97 420 TYR A N 1
ATOM 3255 C CA . TYR A 1 420 ? -1.021 -37.390 -1.338 1.00 57.97 420 TYR A CA 1
ATOM 3256 C C . TYR A 1 420 ? -0.108 -38.369 -0.601 1.00 57.97 420 TYR A C 1
ATOM 3258 O O . TYR A 1 420 ? 0.537 -37.999 0.378 1.00 57.97 420 TYR A O 1
ATOM 3266 N N . ASP A 1 421 ? 0.027 -39.562 -1.168 1.00 51.03 421 ASP A N 1
ATOM 3267 C CA . ASP A 1 421 ? 1.231 -40.383 -1.045 1.00 51.03 421 ASP A CA 1
ATOM 3268 C C . ASP A 1 421 ? 1.549 -40.979 -2.431 1.00 51.03 421 ASP A C 1
ATOM 3270 O O . ASP A 1 421 ? 1.387 -42.167 -2.701 1.00 51.03 421 ASP A O 1
ATOM 3274 N N . THR A 1 422 ? 1.855 -40.109 -3.399 1.00 52.81 422 THR A N 1
ATOM 3275 C CA . THR A 1 422 ? 2.006 -40.501 -4.809 1.00 52.81 422 THR A CA 1
ATOM 3276 C C . THR A 1 422 ? 3.454 -40.881 -5.109 1.00 52.81 422 THR A C 1
ATOM 3278 O O . THR A 1 422 ? 4.298 -40.030 -5.384 1.00 52.81 422 THR A O 1
ATOM 3281 N N . ALA A 1 423 ? 3.740 -42.184 -5.092 1.00 55.38 423 ALA A N 1
ATOM 3282 C CA . ALA A 1 423 ? 5.034 -42.768 -5.460 1.00 55.38 423 ALA A CA 1
ATOM 3283 C C . ALA A 1 423 ? 5.330 -42.767 -6.984 1.00 55.38 423 ALA A C 1
ATOM 3285 O O . ALA A 1 423 ? 6.385 -43.247 -7.403 1.00 55.38 423 ALA A O 1
ATOM 3286 N N . PHE A 1 424 ? 4.429 -42.248 -7.833 1.00 66.44 424 PHE A N 1
ATOM 3287 C CA . PHE A 1 424 ? 4.508 -42.364 -9.297 1.00 66.44 424 PHE A CA 1
ATOM 3288 C C . PHE A 1 424 ? 4.878 -41.044 -9.999 1.00 66.44 424 PHE A C 1
ATOM 3290 O O . PHE A 1 424 ? 4.216 -40.020 -9.856 1.00 66.44 424 PHE A O 1
ATOM 3297 N N . ARG A 1 425 ? 5.932 -41.089 -10.826 1.00 73.75 425 ARG A N 1
ATOM 3298 C CA . ARG A 1 425 ? 6.501 -39.930 -11.542 1.00 73.75 425 ARG A CA 1
ATOM 3299 C C . ARG A 1 425 ? 5.549 -39.282 -12.561 1.00 73.75 425 ARG A C 1
ATOM 3301 O O . ARG A 1 425 ? 5.555 -38.064 -12.692 1.00 73.75 425 ARG A O 1
ATOM 3308 N N . GLU A 1 426 ? 4.744 -40.065 -13.276 1.00 76.56 426 GLU A N 1
ATOM 3309 C CA . GLU A 1 426 ? 3.815 -39.541 -14.297 1.00 76.56 426 GLU A CA 1
ATOM 3310 C C . GLU A 1 426 ? 2.692 -38.691 -13.682 1.00 76.56 426 GLU A C 1
ATOM 3312 O O . GLU A 1 426 ? 2.266 -37.686 -14.252 1.00 76.56 426 GLU A O 1
ATOM 3317 N N . GLU A 1 427 ? 2.248 -39.056 -12.479 1.00 79.31 427 GLU A N 1
ATOM 3318 C CA . GLU A 1 427 ? 1.248 -38.299 -11.730 1.00 79.31 427 GLU A CA 1
ATOM 3319 C C . GLU A 1 427 ? 1.814 -36.955 -11.254 1.00 79.31 427 GLU A C 1
ATOM 3321 O O . GLU A 1 427 ? 1.128 -35.936 -11.338 1.00 79.31 427 GLU A O 1
ATOM 3326 N N . GLN A 1 428 ? 3.098 -36.924 -10.878 1.00 82.50 428 GLN A N 1
ATOM 3327 C CA . GLN A 1 428 ? 3.800 -35.692 -10.519 1.00 82.50 428 GLN A CA 1
ATOM 3328 C C . GLN A 1 428 ? 3.895 -34.707 -11.696 1.00 82.50 428 GLN A C 1
ATOM 3330 O O . GLN A 1 428 ? 3.616 -33.523 -11.525 1.00 82.50 428 GLN A O 1
ATOM 3335 N N . GLU A 1 429 ? 4.230 -35.176 -12.903 1.00 87.50 429 GLU A N 1
ATOM 3336 C CA . GLU A 1 429 ? 4.320 -34.307 -14.089 1.00 87.50 429 GLU A CA 1
ATOM 3337 C C . GLU A 1 429 ? 2.950 -33.703 -14.453 1.00 87.50 429 GLU A C 1
ATOM 3339 O O . GLU A 1 429 ? 2.840 -32.509 -14.753 1.00 87.50 429 GLU A O 1
ATOM 3344 N N . ARG A 1 430 ? 1.876 -34.499 -14.357 1.00 85.25 430 ARG A N 1
ATOM 3345 C CA . ARG A 1 430 ? 0.499 -34.011 -14.537 1.00 85.25 430 ARG A CA 1
ATOM 3346 C C . ARG A 1 430 ? 0.120 -32.981 -13.471 1.00 85.25 430 ARG A C 1
ATOM 3348 O O . ARG A 1 430 ? -0.522 -31.977 -13.782 1.00 85.25 430 ARG A O 1
ATOM 3355 N N . MET A 1 431 ? 0.514 -33.227 -12.228 1.00 86.31 431 MET A N 1
ATOM 3356 C CA . MET A 1 431 ? 0.286 -32.337 -11.096 1.00 86.31 431 MET A CA 1
ATOM 3357 C C . MET A 1 431 ? 0.987 -30.990 -11.256 1.00 86.31 431 MET A C 1
ATOM 3359 O O . MET A 1 431 ? 0.372 -29.951 -11.012 1.00 86.31 431 MET A O 1
ATOM 3363 N N . ASP A 1 432 ? 2.233 -30.993 -11.722 1.00 90.81 432 ASP A N 1
ATOM 3364 C CA . ASP A 1 432 ? 2.997 -29.775 -11.980 1.00 90.81 432 ASP A CA 1
ATOM 3365 C C . ASP A 1 432 ? 2.333 -28.922 -13.074 1.00 90.81 432 ASP A C 1
ATOM 3367 O O . ASP A 1 432 ? 2.239 -27.695 -12.946 1.00 90.81 432 ASP A O 1
ATOM 3371 N N . GLU A 1 433 ? 1.793 -29.559 -14.118 1.00 92.38 433 GLU A N 1
ATOM 3372 C CA . GLU A 1 433 ? 1.062 -28.872 -15.187 1.00 92.38 433 GLU A CA 1
ATOM 3373 C C . GLU A 1 433 ? -0.278 -28.294 -14.696 1.00 92.38 433 GLU A C 1
ATOM 3375 O O . GLU A 1 433 ? -0.575 -27.123 -14.952 1.00 92.38 433 GLU A O 1
ATOM 3380 N N . LEU A 1 434 ? -1.063 -29.050 -13.916 1.00 93.38 434 LEU A N 1
ATOM 3381 C CA . LEU A 1 434 ? -2.289 -28.534 -13.289 1.00 93.38 434 LEU A CA 1
ATOM 3382 C C . LEU A 1 434 ? -1.985 -27.368 -12.341 1.00 93.38 434 LEU A C 1
ATOM 3384 O O . LEU A 1 434 ? -2.669 -26.345 -12.355 1.00 93.38 434 LEU A O 1
ATOM 3388 N N . HIS A 1 435 ? -0.927 -27.487 -11.543 1.00 95.06 435 HIS A N 1
ATOM 3389 C CA . HIS A 1 435 ? -0.507 -26.459 -10.602 1.00 95.06 435 HIS A CA 1
ATOM 3390 C C . HIS A 1 435 ? -0.065 -25.171 -11.314 1.00 95.06 435 HIS A C 1
ATOM 3392 O O . HIS A 1 435 ? -0.391 -24.062 -10.875 1.00 95.06 435 HIS A O 1
ATOM 3398 N N . LYS A 1 436 ? 0.633 -25.296 -12.447 1.00 95.62 436 LYS A N 1
ATOM 3399 C CA . LYS A 1 436 ? 0.992 -24.171 -13.317 1.00 95.62 436 LYS A CA 1
ATOM 3400 C C . LYS A 1 436 ? -0.249 -23.468 -13.875 1.00 95.62 436 LYS A C 1
ATOM 3402 O O . LYS A 1 436 ? -0.317 -22.239 -13.825 1.00 95.62 436 LYS A O 1
ATOM 3407 N N . GLN A 1 437 ? -1.246 -24.222 -14.337 1.00 95.38 437 GLN A N 1
ATOM 3408 C CA . GLN A 1 437 ? -2.510 -23.660 -14.827 1.00 95.38 437 GLN A CA 1
ATOM 3409 C C . GLN A 1 437 ? -3.312 -22.975 -13.714 1.00 95.38 437 GLN A C 1
ATOM 3411 O O . GLN A 1 437 ? -3.843 -21.883 -13.925 1.00 95.38 437 GLN A O 1
ATOM 3416 N N . ALA A 1 438 ? -3.344 -23.554 -12.510 1.00 96.12 438 ALA A N 1
ATOM 3417 C CA . ALA A 1 438 ? -3.976 -22.948 -11.341 1.00 96.12 438 ALA A CA 1
ATOM 3418 C C . ALA A 1 438 ? -3.338 -21.594 -10.993 1.00 96.12 438 ALA A C 1
ATOM 3420 O O . ALA A 1 438 ? -4.053 -20.609 -10.797 1.00 96.12 438 ALA A O 1
ATOM 3421 N N . LYS A 1 439 ? -1.997 -21.517 -10.984 1.00 95.00 439 LYS A N 1
ATOM 3422 C CA . LYS A 1 439 ? -1.233 -20.269 -10.787 1.00 95.00 439 LYS A CA 1
ATOM 3423 C C . LYS A 1 439 ? -1.562 -19.218 -11.842 1.00 95.00 439 LYS A C 1
ATOM 3425 O O . LYS A 1 439 ? -1.803 -18.059 -11.502 1.00 95.00 439 LYS A O 1
ATOM 3430 N N . GLU A 1 440 ? -1.599 -19.615 -13.112 1.00 93.75 440 GLU A N 1
ATOM 3431 C CA . GLU A 1 440 ? -1.964 -18.715 -14.204 1.00 93.75 440 GLU A CA 1
ATOM 3432 C C . GLU A 1 440 ? -3.392 -18.188 -14.021 1.00 93.75 440 GLU A C 1
ATOM 3434 O O . GLU A 1 440 ? -3.617 -16.979 -14.064 1.00 93.75 440 GLU A O 1
ATOM 3439 N N . CYS A 1 441 ? -4.347 -19.071 -13.724 1.00 94.88 441 CYS A N 1
ATOM 3440 C CA . CYS A 1 441 ? -5.729 -18.695 -13.453 1.00 94.88 441 CYS A CA 1
ATOM 3441 C C . CYS A 1 441 ? -5.852 -17.782 -12.228 1.00 94.88 441 CYS A C 1
ATOM 3443 O O . CYS A 1 441 ? -6.605 -16.815 -12.272 1.00 94.88 441 CYS A O 1
ATOM 3445 N N . TRP A 1 442 ? -5.077 -18.020 -11.166 1.00 94.56 442 TRP A N 1
ATOM 3446 C CA . TRP A 1 442 ? -5.066 -17.158 -9.983 1.00 94.56 442 TRP A CA 1
ATOM 3447 C C . TRP A 1 442 ? -4.577 -15.743 -10.306 1.00 94.56 442 TRP A C 1
ATOM 3449 O O . TRP A 1 442 ? -5.051 -14.773 -9.724 1.00 94.56 442 TRP A O 1
ATOM 3459 N N . SER A 1 443 ? -3.649 -15.591 -11.252 1.00 91.25 443 SER A N 1
ATOM 3460 C CA . SER A 1 443 ? -3.138 -14.272 -11.642 1.00 91.25 443 SER A CA 1
ATOM 3461 C C . SER A 1 443 ? -4.141 -13.421 -12.435 1.00 91.25 443 SER A C 1
ATOM 3463 O O . SER A 1 443 ? -3.962 -12.205 -12.536 1.00 91.25 443 SER A O 1
ATOM 3465 N N . ARG A 1 444 ? -5.196 -14.038 -12.982 1.00 90.50 444 ARG A N 1
ATOM 3466 C CA . ARG A 1 444 ? -6.210 -13.374 -13.808 1.00 90.50 444 ARG A CA 1
ATOM 3467 C C . ARG A 1 444 ? -7.321 -12.750 -12.949 1.00 90.50 444 ARG A C 1
ATOM 3469 O O . ARG A 1 444 ? -7.586 -13.226 -11.843 1.00 90.50 444 ARG A O 1
ATOM 3476 N N . PRO A 1 445 ? -8.013 -11.708 -13.451 1.00 88.06 445 PRO A N 1
ATOM 3477 C CA . PRO A 1 445 ? -9.176 -11.136 -12.774 1.00 88.06 445 PRO A CA 1
ATOM 3478 C C . PRO A 1 445 ? -10.215 -12.211 -12.438 1.00 88.06 445 PRO A C 1
ATOM 3480 O O . PRO A 1 445 ? -10.444 -13.114 -13.242 1.00 88.06 445 PRO A O 1
ATOM 3483 N N . ARG A 1 446 ? -10.831 -12.111 -11.252 1.00 89.12 446 ARG A N 1
ATOM 3484 C CA . ARG A 1 446 ? -11.837 -13.056 -10.719 1.00 89.12 446 ARG A CA 1
ATOM 3485 C C . ARG A 1 446 ? -11.371 -14.493 -10.493 1.00 89.12 446 ARG A C 1
ATOM 3487 O O . ARG A 1 446 ? -12.184 -15.310 -10.080 1.00 89.12 446 ARG A O 1
ATOM 3494 N N . HIS A 1 447 ? -10.093 -14.797 -10.713 1.00 94.38 447 HIS A N 1
ATOM 3495 C CA . HIS A 1 447 ? -9.506 -16.115 -10.466 1.00 94.38 447 HIS A CA 1
ATOM 3496 C C . HIS A 1 447 ? -10.326 -17.259 -11.108 1.00 94.38 447 HIS A C 1
ATOM 3498 O O . HIS A 1 447 ? -10.870 -18.103 -10.398 1.00 94.38 447 HIS A O 1
ATOM 3504 N N . PRO A 1 448 ? -10.461 -17.315 -12.446 1.00 93.19 448 PRO A N 1
ATOM 3505 C CA . PRO A 1 448 ? -11.278 -18.325 -13.120 1.00 93.19 448 PRO A CA 1
ATOM 3506 C C . PRO A 1 448 ? -10.953 -19.752 -12.657 1.00 93.19 448 PRO A C 1
ATOM 3508 O O . PRO A 1 448 ? -9.791 -20.148 -12.582 1.00 93.19 448 PRO A O 1
ATOM 3511 N N . GLY A 1 449 ? -11.991 -20.528 -12.348 1.00 93.69 449 GLY A N 1
ATOM 3512 C CA . GLY A 1 449 ? -11.850 -21.893 -11.835 1.00 93.69 449 GLY A CA 1
ATOM 3513 C C . GLY A 1 449 ? -11.595 -21.988 -10.329 1.00 93.69 449 GLY A C 1
ATOM 3514 O O . GLY A 1 449 ? -11.671 -23.087 -9.792 1.00 93.69 449 GLY A O 1
ATOM 3515 N N . TRP A 1 450 ? -11.323 -20.882 -9.633 1.00 96.56 450 TRP A N 1
ATOM 3516 C CA . TRP A 1 450 ? -11.105 -20.891 -8.189 1.00 96.56 450 TRP A CA 1
ATOM 3517 C C . TRP A 1 450 ? -12.401 -20.745 -7.389 1.00 96.56 450 TRP A C 1
ATOM 3519 O O . TRP A 1 450 ? -13.330 -20.045 -7.786 1.00 96.56 450 TRP A O 1
ATOM 3529 N N . GLY A 1 451 ? -12.428 -21.377 -6.220 1.00 95.50 451 GLY A N 1
ATOM 3530 C CA . GLY A 1 451 ? -13.522 -21.332 -5.259 1.00 95.50 451 GLY A CA 1
ATOM 3531 C C . GLY A 1 451 ? -13.022 -21.455 -3.821 1.00 95.50 451 GLY A C 1
ATOM 3532 O O . GLY A 1 451 ? -11.863 -21.797 -3.567 1.00 95.50 451 GLY A O 1
ATOM 3533 N N . ILE A 1 452 ? -13.904 -21.177 -2.862 1.00 95.00 452 ILE A N 1
ATOM 3534 C CA . ILE A 1 452 ? -13.671 -21.507 -1.452 1.00 95.00 452 ILE A CA 1
ATOM 3535 C C . ILE A 1 452 ? -14.097 -22.956 -1.251 1.00 95.00 452 ILE A C 1
ATOM 3537 O O . ILE A 1 452 ? -15.226 -23.314 -1.575 1.00 95.00 452 ILE A O 1
ATOM 3541 N N . TYR A 1 453 ? -13.193 -23.785 -0.741 1.00 92.25 453 TYR A N 1
ATOM 3542 C CA . TYR A 1 453 ? -13.508 -25.174 -0.446 1.00 92.25 453 TYR A CA 1
ATOM 3543 C C . TYR A 1 453 ? -14.380 -25.246 0.821 1.00 92.25 453 TYR A C 1
ATOM 3545 O O . TYR A 1 453 ? -14.015 -24.640 1.836 1.00 92.25 453 TYR A O 1
ATOM 3553 N N . PRO A 1 454 ? -15.526 -25.944 0.789 1.00 88.00 454 PRO A N 1
ATOM 3554 C CA . PRO A 1 454 ? -16.412 -26.060 1.942 1.00 88.00 454 PRO A CA 1
ATOM 3555 C C . PRO A 1 454 ? -15.777 -26.962 3.012 1.00 88.00 454 PRO A C 1
ATOM 3557 O O . PRO A 1 454 ? -15.482 -28.127 2.763 1.00 88.00 454 PRO A O 1
ATOM 3560 N N . THR A 1 455 ? -15.544 -26.429 4.215 1.00 73.44 455 THR A N 1
ATOM 3561 C CA . THR A 1 455 ? -14.842 -27.153 5.294 1.00 73.44 455 THR A CA 1
ATOM 3562 C C . THR A 1 455 ? -15.769 -27.965 6.214 1.00 73.44 455 THR A C 1
ATOM 3564 O O . THR A 1 455 ? -15.278 -28.613 7.134 1.00 73.44 455 THR A O 1
ATOM 3567 N N . THR A 1 456 ? -17.090 -27.959 6.011 1.00 59.06 456 THR A N 1
ATOM 3568 C CA . THR A 1 456 ? -18.052 -28.633 6.904 1.00 59.06 456 THR A CA 1
ATOM 3569 C C . THR A 1 456 ? -19.173 -29.350 6.150 1.00 59.06 456 THR A C 1
ATOM 3571 O O . THR A 1 456 ? -19.629 -28.897 5.104 1.00 59.06 456 THR A O 1
ATOM 3574 N N . GLN A 1 457 ? -19.618 -30.470 6.733 1.00 49.16 457 GLN A N 1
ATOM 3575 C CA . GLN A 1 457 ? -20.663 -31.421 6.309 1.00 49.16 457 GLN A CA 1
ATOM 3576 C C . GLN A 1 457 ? -22.069 -30.827 6.050 1.00 49.16 457 GLN A C 1
ATOM 3578 O O . GLN A 1 457 ? -23.002 -31.584 5.805 1.00 49.16 457 GLN A O 1
ATOM 3583 N N . ASP A 1 458 ? -22.242 -29.504 6.081 1.00 43.44 458 ASP A N 1
ATOM 3584 C CA . ASP A 1 458 ? -23.542 -28.835 5.916 1.00 43.44 458 ASP A CA 1
ATOM 3585 C C . ASP A 1 458 ? -23.932 -28.601 4.447 1.00 43.44 458 ASP A C 1
ATOM 3587 O O . ASP A 1 458 ? -25.009 -28.082 4.161 1.00 43.44 458 ASP A O 1
ATOM 3591 N N . PHE A 1 459 ? -23.079 -28.990 3.496 1.00 47.50 459 PHE A N 1
ATOM 3592 C CA . PHE A 1 459 ? -23.413 -28.940 2.076 1.00 47.50 459 PHE A CA 1
ATOM 3593 C C . PHE A 1 459 ? -24.201 -30.189 1.673 1.00 47.50 459 PHE A C 1
ATOM 3595 O O . PHE A 1 459 ? -23.647 -31.276 1.508 1.00 47.50 459 PHE A O 1
ATOM 3602 N N . THR A 1 460 ? -25.509 -30.024 1.479 1.00 48.72 460 THR A N 1
ATOM 3603 C CA . THR A 1 460 ? -26.313 -31.006 0.741 1.00 48.72 460 THR A CA 1
ATOM 3604 C C . THR A 1 460 ? -26.116 -30.782 -0.759 1.00 48.72 460 THR A C 1
ATOM 3606 O O . THR A 1 460 ? -25.932 -29.649 -1.204 1.00 48.72 460 THR A O 1
ATOM 3609 N N . SER A 1 461 ? -26.190 -31.839 -1.573 1.00 50.47 461 SER A N 1
ATOM 3610 C CA . SER A 1 461 ? -26.004 -31.784 -3.036 1.00 50.47 461 SER A CA 1
ATOM 3611 C C . SER A 1 461 ? -26.902 -30.756 -3.764 1.00 50.47 461 SER A C 1
ATOM 3613 O O . SER A 1 461 ? -26.669 -30.454 -4.933 1.00 50.47 461 SER A O 1
ATOM 3615 N N . GLN A 1 462 ? -27.911 -30.187 -3.089 1.00 46.00 462 GLN A N 1
ATOM 3616 C CA . GLN A 1 462 ? -28.804 -29.151 -3.616 1.00 46.00 462 GLN A CA 1
ATOM 3617 C C . GLN A 1 462 ? -28.150 -27.771 -3.794 1.00 46.00 462 GLN A C 1
ATOM 3619 O O . GLN A 1 462 ? -28.571 -27.030 -4.682 1.00 46.00 462 GLN A O 1
ATOM 3624 N N . ASP A 1 463 ? -27.125 -27.407 -3.020 1.00 51.31 463 ASP A N 1
ATOM 3625 C CA . ASP A 1 463 ? -26.522 -26.066 -3.125 1.00 51.31 463 ASP A CA 1
ATOM 3626 C C . ASP A 1 463 ? -25.710 -25.883 -4.419 1.00 51.31 463 ASP A C 1
ATOM 3628 O O . ASP A 1 463 ? -25.633 -24.779 -4.961 1.00 51.31 463 ASP A O 1
ATOM 3632 N N . PHE A 1 464 ? -25.208 -26.983 -4.994 1.00 46.78 464 PHE A N 1
ATOM 3633 C CA . PHE A 1 464 ? -24.586 -26.999 -6.324 1.00 46.78 464 PHE A CA 1
ATOM 3634 C C . PHE A 1 464 ? -25.603 -26.764 -7.453 1.00 46.78 464 PHE A C 1
ATOM 3636 O O . PHE A 1 464 ? -25.263 -26.177 -8.478 1.00 46.78 464 PHE A O 1
ATOM 3643 N N . GLN A 1 465 ? -26.858 -27.191 -7.264 1.00 48.19 465 GLN A N 1
ATOM 3644 C CA . GLN A 1 465 ? -27.939 -26.974 -8.232 1.00 48.19 465 GLN A CA 1
ATOM 3645 C C . GLN A 1 465 ? -28.560 -25.577 -8.111 1.00 48.19 465 GLN A C 1
ATOM 3647 O O . GLN A 1 465 ? -28.995 -25.013 -9.113 1.00 48.19 465 GLN A O 1
ATOM 3652 N N . ARG A 1 466 ? -28.603 -25.001 -6.901 1.00 43.31 466 ARG A N 1
ATOM 3653 C CA . ARG A 1 466 ? -29.210 -23.681 -6.658 1.00 43.31 466 ARG A CA 1
ATOM 3654 C C . ARG A 1 466 ? -28.309 -22.507 -7.010 1.00 43.31 466 ARG A C 1
ATOM 3656 O O . ARG A 1 466 ? -28.830 -21.418 -7.231 1.00 43.31 466 ARG A O 1
ATOM 3663 N N . ASN A 1 467 ? -26.992 -22.708 -7.065 1.00 44.28 467 ASN A N 1
ATOM 3664 C CA . ASN A 1 467 ? -26.052 -21.634 -7.362 1.00 44.28 467 ASN A CA 1
ATOM 3665 C C . ASN A 1 467 ? -25.094 -22.003 -8.513 1.00 44.28 467 ASN A C 1
ATOM 3667 O O . ASN A 1 467 ? -23.898 -22.204 -8.287 1.00 44.28 467 ASN A O 1
ATOM 3671 N N . PRO A 1 468 ? -25.591 -22.081 -9.766 1.00 45.47 468 PRO A N 1
ATOM 3672 C CA . PRO A 1 468 ? -24.766 -22.352 -10.945 1.00 45.47 468 PRO A CA 1
ATOM 3673 C C . PRO A 1 468 ? -23.706 -21.267 -11.220 1.00 45.47 468 PRO A C 1
ATOM 3675 O O . PRO A 1 468 ? -22.865 -21.458 -12.089 1.00 45.47 468 PRO A O 1
ATOM 3678 N N . GLU A 1 469 ? -23.693 -20.158 -10.470 1.00 43.59 469 GLU A N 1
ATOM 3679 C CA . GLU A 1 469 ? -22.601 -19.174 -10.468 1.00 43.59 469 GLU A CA 1
ATOM 3680 C C . GLU A 1 469 ? -21.378 -19.607 -9.632 1.00 43.59 469 GLU A C 1
ATOM 3682 O O . GLU A 1 469 ? -20.286 -19.077 -9.835 1.00 43.59 469 GLU A O 1
ATOM 3687 N N . MET A 1 470 ? -21.518 -20.576 -8.711 1.00 41.88 470 MET A N 1
ATOM 3688 C CA . MET A 1 470 ? -20.369 -21.203 -8.030 1.00 41.88 470 MET A CA 1
ATOM 3689 C C . MET A 1 470 ? -19.666 -22.238 -8.909 1.00 41.88 470 MET A C 1
ATOM 3691 O O . MET A 1 470 ? -18.488 -22.536 -8.697 1.00 41.88 470 MET A O 1
ATOM 3695 N N . LEU A 1 471 ? -20.361 -22.761 -9.923 1.00 47.44 471 LEU A N 1
ATOM 3696 C CA . LEU A 1 471 ? -19.690 -23.383 -11.050 1.00 47.44 471 LEU A CA 1
ATOM 3697 C C . LEU A 1 471 ? -18.965 -22.252 -11.784 1.00 47.44 471 LEU A C 1
ATOM 3699 O O . LEU A 1 471 ? -19.619 -21.311 -12.231 1.00 47.44 471 LEU A O 1
ATOM 3703 N N . PRO A 1 472 ? -17.629 -22.307 -11.922 1.00 44.62 472 PRO A N 1
ATOM 3704 C CA . PRO A 1 472 ? -16.906 -21.260 -12.625 1.00 44.62 472 PRO A CA 1
ATOM 3705 C C . PRO A 1 472 ? -17.565 -21.050 -13.990 1.00 44.62 472 PRO A C 1
ATOM 3707 O O . PRO A 1 472 ? -17.873 -22.018 -14.691 1.00 44.62 472 PRO A O 1
ATOM 3710 N N . SER A 1 473 ? -17.820 -19.808 -14.394 1.00 40.12 473 SER A N 1
ATOM 3711 C CA . SER A 1 473 ? -18.162 -19.552 -15.795 1.00 40.12 473 SER A CA 1
ATOM 3712 C C . SER A 1 473 ? -17.062 -20.193 -16.653 1.00 40.12 473 SER A C 1
ATOM 3714 O O . SER A 1 473 ? -15.894 -20.181 -16.240 1.00 40.12 473 SER A O 1
ATOM 3716 N N . PRO A 1 474 ? -17.399 -20.870 -17.770 1.00 40.22 474 PRO A N 1
ATOM 3717 C CA . PRO A 1 474 ? -16.379 -21.468 -18.622 1.00 40.22 474 PRO A CA 1
ATOM 3718 C C . PRO A 1 474 ? -15.308 -20.412 -18.884 1.00 40.22 474 PRO A C 1
ATOM 3720 O O . PRO A 1 474 ? -15.668 -19.284 -19.239 1.00 40.22 474 PRO A O 1
ATOM 3723 N N . PRO A 1 475 ? -14.017 -20.721 -18.641 1.00 39.66 475 PRO A N 1
ATOM 3724 C CA . PRO A 1 475 ? -12.979 -19.760 -18.951 1.00 39.66 475 PRO A CA 1
ATOM 3725 C C . PRO A 1 475 ? -13.181 -19.366 -20.417 1.00 39.66 475 PRO A C 1
ATOM 3727 O O . PRO A 1 475 ? -13.435 -20.260 -21.238 1.00 39.66 475 PRO A O 1
ATOM 3730 N N . PRO A 1 476 ? -13.120 -18.068 -20.774 1.00 39.97 476 PRO A N 1
ATOM 3731 C CA . PRO A 1 476 ? -13.078 -17.698 -22.180 1.00 39.97 476 PRO A CA 1
ATOM 3732 C C . PRO A 1 476 ? -11.973 -18.546 -22.796 1.00 39.97 476 PRO A C 1
ATOM 3734 O O . PRO A 1 476 ? -10.861 -18.558 -22.260 1.00 39.97 476 PRO A O 1
ATOM 3737 N N . ARG A 1 477 ? -12.318 -19.357 -23.811 1.00 40.59 477 ARG A N 1
ATOM 3738 C CA . ARG A 1 477 ? -11.407 -20.349 -24.393 1.00 40.59 477 ARG A CA 1
ATOM 3739 C C . ARG A 1 477 ? -10.062 -19.669 -24.596 1.00 40.59 477 ARG A C 1
ATOM 3741 O O . ARG A 1 477 ? -9.949 -18.764 -25.420 1.00 40.59 477 ARG A O 1
ATOM 3748 N N . CYS A 1 478 ? -9.061 -20.077 -23.820 1.00 35.25 478 CYS A N 1
ATOM 3749 C CA . CYS A 1 478 ? -7.701 -19.644 -24.054 1.00 35.25 478 CYS A CA 1
ATOM 3750 C C . CYS A 1 478 ? -7.281 -20.263 -25.371 1.00 35.25 478 CYS A C 1
ATOM 3752 O O . CYS A 1 478 ? -6.843 -21.409 -25.424 1.00 35.25 478 CYS A O 1
ATOM 3754 N N . VAL A 1 479 ? -7.450 -19.501 -26.445 1.00 33.81 479 VAL A N 1
ATOM 3755 C CA . VAL A 1 479 ? -6.750 -19.759 -27.687 1.00 33.81 479 VAL A CA 1
ATOM 3756 C C . VAL A 1 479 ? -5.290 -19.477 -27.368 1.00 33.81 479 VAL A C 1
ATOM 3758 O O . VAL A 1 479 ? -4.824 -18.347 -27.459 1.00 33.81 479 VAL A O 1
ATOM 3761 N N . THR A 1 480 ? -4.566 -20.494 -26.911 1.00 34.00 480 THR A N 1
ATOM 3762 C CA . THR A 1 480 ? -3.113 -20.476 -26.995 1.00 34.00 480 THR A CA 1
ATOM 3763 C C . THR A 1 480 ? -2.794 -20.371 -28.485 1.00 34.00 480 THR A C 1
ATOM 3765 O O . THR A 1 480 ? -3.186 -21.255 -29.253 1.00 34.00 480 THR A O 1
ATOM 3768 N N . PRO A 1 481 ? -2.154 -19.287 -28.965 1.00 30.06 481 PRO A N 1
ATOM 3769 C CA . PRO A 1 481 ? -1.732 -19.244 -30.351 1.00 30.06 481 PRO A CA 1
ATOM 3770 C C . PRO A 1 481 ? -0.719 -20.372 -30.533 1.00 30.06 481 PRO A C 1
ATOM 3772 O O . PRO A 1 481 ? 0.400 -20.320 -30.019 1.00 30.06 481 PRO A O 1
ATOM 3775 N N . VAL A 1 482 ? -1.130 -21.426 -31.239 1.00 28.83 482 VAL A N 1
ATOM 3776 C CA . VAL A 1 482 ? -0.238 -22.500 -31.665 1.00 28.83 482 VAL A CA 1
ATOM 3777 C C . VAL A 1 482 ? 0.787 -21.859 -32.589 1.00 28.83 482 VAL A C 1
ATOM 3779 O O . VAL A 1 482 ? 0.543 -21.630 -33.774 1.00 28.83 482 VAL A O 1
ATOM 3782 N N . ARG A 1 483 ? 1.948 -21.522 -32.025 1.00 31.66 483 ARG A N 1
ATOM 3783 C CA . ARG A 1 483 ? 3.092 -20.990 -32.756 1.00 31.66 483 ARG A CA 1
ATOM 3784 C C . ARG A 1 483 ? 3.638 -22.126 -33.620 1.00 31.66 483 ARG A C 1
ATOM 3786 O O . ARG A 1 483 ? 4.522 -22.873 -33.207 1.00 31.66 483 ARG A O 1
ATOM 3793 N N . ARG A 1 484 ? 3.066 -22.302 -34.816 1.00 32.38 484 ARG A N 1
ATOM 3794 C CA . ARG A 1 484 ? 3.596 -23.211 -35.838 1.00 32.38 484 ARG A CA 1
ATOM 3795 C C . ARG A 1 484 ? 5.032 -22.777 -36.141 1.00 32.38 484 ARG A C 1
ATOM 3797 O O . ARG A 1 484 ? 5.249 -21.740 -36.761 1.00 32.38 484 ARG A O 1
ATOM 3804 N N . LYS A 1 485 ? 6.013 -23.571 -35.699 1.00 33.78 485 LYS A N 1
ATOM 3805 C CA . LYS A 1 485 ? 7.402 -23.487 -36.167 1.00 33.78 485 LYS A CA 1
ATOM 3806 C C . LYS A 1 485 ? 7.401 -23.733 -37.680 1.00 33.78 485 LYS A C 1
ATOM 3808 O O . LYS A 1 485 ? 7.347 -24.880 -38.113 1.00 33.78 485 LYS A O 1
ATOM 3813 N N . ARG A 1 486 ? 7.443 -22.668 -38.485 1.00 34.16 486 ARG A N 1
ATOM 3814 C CA . ARG A 1 486 ? 7.826 -22.768 -39.898 1.00 34.16 486 ARG A CA 1
ATOM 3815 C C . ARG A 1 486 ? 9.349 -22.877 -39.962 1.00 34.16 486 ARG A C 1
ATOM 3817 O O . ARG A 1 486 ? 10.050 -21.993 -39.480 1.00 34.16 486 ARG A O 1
ATOM 3824 N N . LYS A 1 487 ? 9.836 -23.996 -40.504 1.00 37.28 487 LYS A N 1
ATOM 3825 C CA . LYS A 1 487 ? 11.212 -24.146 -40.990 1.00 37.28 487 LYS A CA 1
ATOM 3826 C C . LYS A 1 487 ? 11.362 -23.372 -42.310 1.00 37.28 487 LYS A C 1
ATOM 3828 O O . LYS A 1 487 ? 10.405 -23.285 -43.072 1.00 37.28 487 LYS A O 1
ATOM 3833 N N . ASN A 1 488 ? 12.563 -22.829 -42.494 1.00 37.78 488 ASN A N 1
ATOM 3834 C CA . ASN A 1 488 ? 13.104 -22.030 -43.598 1.00 37.78 488 ASN A CA 1
ATOM 3835 C C . ASN A 1 488 ? 12.586 -22.325 -45.014 1.00 37.78 488 ASN A C 1
ATOM 3837 O O . ASN A 1 488 ? 12.503 -23.486 -45.403 1.00 37.78 488 ASN A O 1
ATOM 3841 N N . SER A 1 489 ? 12.479 -21.261 -45.817 1.00 32.75 489 SER A N 1
ATOM 3842 C CA . SER A 1 489 ? 13.259 -21.119 -47.058 1.00 32.75 489 SER A CA 1
ATOM 3843 C C . SER A 1 489 ? 13.211 -19.672 -47.561 1.00 32.75 489 SER A C 1
ATOM 3845 O O . SER A 1 489 ? 12.168 -19.023 -47.494 1.00 32.75 489 SER A O 1
ATOM 3847 N N . ASP A 1 490 ? 14.357 -19.205 -48.043 1.00 39.75 490 ASP A N 1
ATOM 3848 C CA . ASP A 1 490 ? 14.625 -17.898 -48.639 1.00 39.75 490 ASP A CA 1
ATOM 3849 C C . ASP A 1 490 ? 13.690 -17.554 -49.805 1.00 39.75 490 ASP A C 1
ATOM 3851 O O . ASP A 1 490 ? 13.353 -18.436 -50.585 1.00 39.75 490 ASP A O 1
ATOM 3855 N N . PHE A 1 491 ? 13.338 -16.272 -49.959 1.00 29.84 491 PHE A N 1
ATOM 3856 C CA . PHE A 1 491 ? 13.279 -15.585 -51.257 1.00 29.84 491 PHE A CA 1
ATOM 3857 C C . PHE A 1 491 ? 13.176 -14.066 -51.044 1.00 29.84 491 PHE A C 1
ATOM 3859 O O . PHE A 1 491 ? 12.316 -13.570 -50.317 1.00 29.84 491 PHE A O 1
ATOM 3866 N N . VAL A 1 492 ? 14.082 -13.336 -51.694 1.00 37.25 492 VAL A N 1
ATOM 3867 C CA . VAL A 1 492 ? 14.078 -11.877 -51.837 1.00 37.25 492 VAL A CA 1
ATOM 3868 C C . VAL A 1 492 ? 13.068 -11.497 -52.920 1.00 37.25 492 VAL A C 1
ATOM 3870 O O . VAL A 1 492 ? 13.178 -11.988 -54.040 1.00 37.25 492 VAL A O 1
ATOM 3873 N N . ALA A 1 493 ? 12.142 -10.585 -52.618 1.00 29.39 493 ALA A N 1
ATOM 3874 C CA . ALA A 1 493 ? 11.504 -9.724 -53.614 1.00 29.39 493 ALA A CA 1
ATOM 3875 C C . ALA A 1 493 ? 10.954 -8.452 -52.952 1.00 29.39 493 ALA A C 1
ATOM 3877 O O . ALA A 1 493 ? 10.105 -8.496 -52.064 1.00 29.39 493 ALA A O 1
ATOM 3878 N N . VAL A 1 494 ? 11.471 -7.315 -53.410 1.00 36.94 494 VAL A N 1
ATOM 3879 C CA . VAL A 1 494 ? 10.952 -5.968 -53.173 1.00 36.94 494 VAL A CA 1
ATOM 3880 C C . VAL A 1 494 ? 9.689 -5.791 -54.011 1.00 36.94 494 VAL A C 1
ATOM 3882 O O . VAL A 1 494 ? 9.768 -5.932 -55.226 1.00 36.94 494 VAL A O 1
ATOM 3885 N N . THR A 1 495 ? 8.563 -5.417 -53.394 1.00 29.84 495 THR A N 1
ATOM 3886 C CA . THR A 1 495 ? 7.522 -4.628 -54.079 1.00 29.84 495 THR A CA 1
ATOM 3887 C C . THR A 1 495 ? 6.626 -3.899 -53.079 1.00 29.84 495 THR A C 1
ATOM 3889 O O . THR A 1 495 ? 6.046 -4.493 -52.175 1.00 29.84 495 THR A O 1
ATOM 3892 N N . THR A 1 496 ? 6.532 -2.591 -53.286 1.00 37.88 496 THR A N 1
ATOM 3893 C CA . THR A 1 496 ? 5.541 -1.640 -52.773 1.00 37.88 496 THR A CA 1
ATOM 3894 C C . THR A 1 496 ? 4.105 -2.085 -53.054 1.00 37.88 496 THR A C 1
ATOM 3896 O O . THR A 1 496 ? 3.787 -2.337 -54.214 1.00 37.88 496 THR A O 1
ATOM 3899 N N . VAL A 1 497 ? 3.223 -2.066 -52.046 1.00 29.81 497 VAL A N 1
ATOM 3900 C CA . VAL A 1 497 ? 1.768 -1.946 -52.249 1.00 29.81 497 VAL A CA 1
ATOM 3901 C C . VAL A 1 497 ? 1.159 -1.065 -51.155 1.00 29.81 497 VAL A C 1
ATOM 3903 O O . VAL A 1 497 ? 1.422 -1.221 -49.966 1.00 29.81 497 VAL A O 1
ATOM 3906 N N . THR A 1 498 ? 0.369 -0.116 -51.634 1.00 30.98 498 THR A N 1
ATOM 3907 C CA . THR A 1 498 ? -0.453 0.897 -50.979 1.00 30.98 498 THR A CA 1
ATOM 3908 C C . THR A 1 498 ? -1.567 0.319 -50.096 1.00 30.98 498 THR A C 1
ATOM 3910 O O . THR A 1 498 ? -2.249 -0.634 -50.470 1.00 30.98 498 THR A O 1
ATOM 3913 N N . SER A 1 499 ? -1.788 0.944 -48.935 1.00 32.78 499 SER A N 1
ATOM 3914 C CA . SER A 1 499 ? -2.913 0.682 -48.024 1.00 32.78 499 SER A CA 1
ATOM 3915 C C . SER A 1 499 ? -4.256 1.143 -48.604 1.00 32.78 499 SER A C 1
ATOM 3917 O O . SER A 1 499 ? -4.314 2.246 -49.150 1.00 32.78 499 SER A O 1
ATOM 3919 N N . PRO A 1 500 ? -5.364 0.414 -48.378 1.00 38.06 500 PRO A N 1
ATOM 3920 C CA . PRO A 1 500 ? -6.691 1.004 -48.417 1.00 38.06 500 PRO A CA 1
ATOM 3921 C C . PRO A 1 500 ? -7.189 1.339 -47.003 1.00 38.06 500 PRO A C 1
ATOM 3923 O O . PRO A 1 500 ? -7.135 0.524 -46.080 1.00 38.06 500 PRO A O 1
ATOM 3926 N N . MET A 1 501 ? -7.685 2.570 -46.867 1.00 31.72 501 MET A N 1
ATOM 3927 C CA . MET A 1 501 ? -8.469 3.062 -45.736 1.00 31.72 501 MET A CA 1
ATOM 3928 C C . MET A 1 501 ? -9.729 2.209 -45.541 1.00 31.72 501 MET A C 1
ATOM 3930 O O . MET A 1 501 ? -10.459 1.952 -46.498 1.00 31.72 501 MET A O 1
ATOM 3934 N N . VAL A 1 502 ? -10.023 1.835 -44.295 1.00 30.03 502 VAL A N 1
ATOM 3935 C CA . VAL A 1 502 ? -11.325 1.288 -43.896 1.00 30.03 502 VAL A CA 1
ATOM 3936 C C . VAL A 1 502 ? -12.131 2.418 -43.264 1.00 30.03 502 VAL A C 1
ATOM 3938 O O . VAL A 1 502 ? -11.802 2.904 -42.184 1.00 30.03 502 VAL A O 1
ATOM 3941 N N . VAL A 1 503 ? -13.174 2.841 -43.973 1.00 28.91 503 VAL A N 1
ATOM 3942 C CA . VAL A 1 503 ? -14.203 3.771 -43.502 1.00 28.91 503 VAL A CA 1
ATOM 3943 C C . VAL A 1 503 ? -15.241 2.973 -42.712 1.00 28.91 503 VAL A C 1
ATOM 3945 O O . VAL A 1 503 ? -15.804 2.007 -43.222 1.00 28.91 503 VAL A O 1
ATOM 3948 N N . TYR A 1 504 ? -15.492 3.380 -41.469 1.00 29.78 504 TYR A N 1
ATOM 3949 C CA . TYR A 1 504 ? -16.614 2.905 -40.658 1.00 29.78 504 TYR A CA 1
ATOM 3950 C C . TYR A 1 504 ? -17.896 3.650 -41.061 1.00 29.78 504 TYR A C 1
ATOM 3952 O O . TYR A 1 504 ? -17.916 4.880 -41.065 1.00 29.78 504 TYR A O 1
ATOM 3960 N N . GLN A 1 505 ? -18.980 2.917 -41.328 1.00 29.86 505 GLN A N 1
ATOM 3961 C CA . GLN A 1 505 ? -20.350 3.443 -41.287 1.00 29.86 505 GLN A CA 1
ATOM 3962 C C . GLN A 1 505 ? -21.258 2.508 -40.467 1.00 29.86 505 GLN A C 1
ATOM 3964 O O . GLN A 1 505 ? -21.044 1.293 -40.486 1.00 29.86 505 GLN A O 1
ATOM 3969 N N . PRO A 1 506 ? -22.235 3.057 -39.717 1.00 38.12 506 PRO A N 1
ATOM 3970 C CA . PRO A 1 506 ? -23.057 2.306 -38.774 1.00 38.12 506 PRO A CA 1
ATOM 3971 C C . PRO A 1 506 ? -24.276 1.666 -39.452 1.00 38.12 506 PRO A C 1
ATOM 3973 O O . PRO A 1 506 ? -24.849 2.221 -40.387 1.00 38.12 506 PRO A O 1
ATOM 3976 N N . ALA A 1 507 ? -24.683 0.500 -38.948 1.00 30.45 507 ALA A N 1
ATOM 3977 C CA . ALA A 1 507 ? -25.859 -0.227 -39.409 1.00 30.45 507 ALA A CA 1
ATOM 3978 C C . ALA A 1 507 ? -27.156 0.393 -38.862 1.00 30.45 507 ALA A C 1
ATOM 3980 O O . ALA A 1 507 ? -27.292 0.602 -37.656 1.00 30.45 507 ALA A O 1
ATOM 3981 N N . THR A 1 508 ? -28.099 0.647 -39.766 1.00 31.16 508 THR A N 1
ATOM 3982 C CA . THR A 1 508 ? -29.501 0.972 -39.497 1.00 31.16 508 THR A CA 1
ATOM 3983 C C . THR A 1 508 ? -30.385 -0.272 -39.580 1.00 31.16 508 THR A C 1
ATOM 3985 O O . THR A 1 508 ? -30.108 -1.207 -40.333 1.00 31.16 508 THR A O 1
ATOM 3988 N N . ASP A 1 509 ? -31.463 -0.232 -38.797 1.00 35.81 509 ASP A N 1
ATOM 3989 C CA . ASP A 1 509 ? -32.618 -1.129 -38.792 1.00 35.81 509 ASP A CA 1
ATOM 3990 C C . ASP A 1 509 ? -33.168 -1.438 -40.189 1.00 35.81 509 ASP A C 1
ATOM 3992 O O . ASP A 1 509 ? -33.261 -0.532 -41.010 1.00 35.81 509 ASP A O 1
ATOM 3996 N N . PHE A 1 510 ? -33.649 -2.667 -40.409 1.00 29.28 510 PHE A N 1
ATOM 3997 C CA . PHE A 1 510 ? -34.873 -2.918 -41.182 1.00 29.28 510 PHE A CA 1
ATOM 3998 C C . PHE A 1 510 ? -35.445 -4.317 -40.891 1.00 29.28 510 PHE A C 1
ATOM 4000 O O . PHE A 1 510 ? -34.774 -5.344 -40.987 1.00 29.28 510 PHE A O 1
ATOM 4007 N N . SER A 1 511 ? -36.721 -4.307 -40.523 1.00 36.00 511 SER A N 1
ATOM 4008 C CA . SER A 1 511 ? -37.683 -5.404 -40.430 1.00 36.00 511 SER A CA 1
ATOM 4009 C C . SER A 1 511 ? -38.169 -5.851 -41.816 1.00 36.00 511 SER A C 1
ATOM 4011 O O . SER A 1 511 ? -38.039 -5.075 -42.755 1.00 36.00 511 SER A O 1
ATOM 4013 N N . PHE A 1 512 ? -38.749 -7.062 -41.934 1.00 31.03 512 PHE A N 1
ATOM 4014 C CA . PHE A 1 512 ? -39.935 -7.418 -42.758 1.00 31.03 512 PHE A CA 1
ATOM 4015 C C . PHE A 1 512 ? -40.257 -8.942 -42.694 1.00 31.03 512 PHE A C 1
ATOM 4017 O O . PHE A 1 512 ? -39.465 -9.689 -42.121 1.00 31.03 512 PHE A O 1
ATOM 4024 N N . PRO A 1 513 ? -41.445 -9.413 -43.155 1.00 53.84 513 PRO A N 1
ATOM 4025 C CA . PRO A 1 513 ? -42.254 -10.430 -42.467 1.00 53.84 513 PRO A CA 1
ATOM 4026 C C . PRO A 1 513 ? -42.517 -11.697 -43.319 1.00 53.84 513 PRO A C 1
ATOM 4028 O O . PRO A 1 513 ? -42.050 -11.792 -44.450 1.00 53.84 513 PRO A O 1
ATOM 4031 N N . THR A 1 514 ? -43.325 -12.647 -42.814 1.00 29.64 514 THR A N 1
ATOM 4032 C CA . THR A 1 514 ? -44.590 -13.144 -43.437 1.00 29.64 514 THR A CA 1
ATOM 4033 C C . THR A 1 514 ? -44.987 -14.558 -42.962 1.00 29.64 514 THR A C 1
ATOM 4035 O O . THR A 1 514 ? -44.279 -15.539 -43.147 1.00 29.64 514 THR A O 1
ATOM 4038 N N . VAL A 1 515 ? -46.175 -14.583 -42.353 1.00 30.22 515 VAL A N 1
ATOM 4039 C CA . VAL A 1 515 ? -47.270 -15.574 -42.282 1.00 30.22 515 VAL A CA 1
ATOM 4040 C C . VAL A 1 515 ? -47.212 -16.811 -43.205 1.00 30.22 515 VAL A C 1
ATOM 4042 O O . VAL A 1 515 ? -47.084 -16.671 -44.415 1.00 30.22 515 VAL A O 1
ATOM 4045 N N . CYS A 1 516 ? -47.527 -17.990 -42.646 1.00 25.31 516 CYS A N 1
ATOM 4046 C CA . CYS A 1 516 ? -48.466 -18.968 -43.229 1.00 25.31 516 CYS A CA 1
ATOM 4047 C C . CYS A 1 516 ? -49.101 -19.846 -42.130 1.00 25.31 516 CYS A C 1
ATOM 4049 O O . CYS A 1 516 ? -48.410 -20.508 -41.360 1.00 25.31 516 CYS A O 1
ATOM 4051 N N . THR A 1 517 ? -50.431 -19.827 -42.081 1.00 30.67 517 THR A N 1
ATOM 4052 C CA . THR A 1 517 ? -51.357 -20.668 -41.306 1.00 30.67 517 THR A CA 1
ATOM 4053 C C . THR A 1 517 ? -51.868 -21.829 -42.163 1.00 30.67 517 THR A C 1
ATOM 4055 O O . THR A 1 517 ? -52.241 -21.566 -43.299 1.00 30.67 517 THR A O 1
ATOM 4058 N N . VAL A 1 518 ? -52.023 -23.043 -41.605 1.00 27.05 518 VAL A N 1
ATOM 4059 C CA . VAL A 1 518 ? -53.111 -24.002 -41.936 1.00 27.05 518 VAL A CA 1
ATOM 4060 C C . VAL A 1 518 ? -53.447 -24.856 -40.696 1.00 27.05 518 VAL A C 1
ATOM 4062 O O . VAL A 1 518 ? -52.560 -25.249 -39.945 1.00 27.05 518 VAL A O 1
ATOM 4065 N N . GLN A 1 519 ? -54.751 -25.073 -40.498 1.00 29.12 519 GLN A N 1
ATOM 4066 C CA . GLN A 1 519 ? -55.473 -25.726 -39.395 1.00 29.12 519 GLN A CA 1
ATOM 4067 C C . GLN A 1 519 ? -55.655 -27.250 -39.569 1.00 29.12 519 GLN A C 1
ATOM 4069 O O . GLN A 1 519 ? -55.689 -27.722 -40.701 1.00 29.12 519 GLN A O 1
ATOM 4074 N N . HIS A 1 520 ? -55.879 -27.964 -38.451 1.00 27.27 520 HIS A N 1
ATOM 4075 C CA . HIS A 1 520 ? -57.041 -28.830 -38.090 1.00 27.27 520 HIS A CA 1
ATOM 4076 C C . HIS A 1 520 ? -56.614 -29.808 -36.963 1.00 27.27 520 HIS A C 1
ATOM 4078 O O . HIS A 1 520 ? -55.550 -30.406 -37.075 1.00 27.27 520 HIS A O 1
ATOM 4084 N N . ALA A 1 521 ? -57.219 -29.752 -35.760 1.00 28.89 521 ALA A N 1
ATOM 4085 C CA . ALA A 1 521 ? -58.431 -30.474 -35.280 1.00 28.89 521 ALA A CA 1
ATOM 4086 C C . ALA A 1 521 ? -58.115 -31.974 -35.009 1.00 28.89 521 ALA A C 1
ATOM 4088 O O . ALA A 1 521 ? -57.377 -32.557 -35.788 1.00 28.89 521 ALA A O 1
ATOM 4089 N N . GLU A 1 522 ? -58.502 -32.680 -33.937 1.00 29.48 522 GLU A N 1
ATOM 4090 C CA . GLU A 1 522 ? -59.690 -32.751 -33.054 1.00 29.48 522 GLU A CA 1
ATOM 4091 C C . GLU A 1 522 ? -59.238 -33.451 -31.726 1.00 29.48 522 GLU A C 1
ATOM 4093 O O . GLU A 1 522 ? -58.299 -34.244 -31.756 1.00 29.48 522 GLU A O 1
ATOM 4098 N N . ASP A 1 523 ? -59.632 -33.014 -30.523 1.00 27.91 523 ASP A N 1
ATOM 4099 C CA . ASP A 1 523 ? -60.762 -33.452 -29.658 1.00 27.91 523 ASP A CA 1
ATOM 4100 C C . ASP A 1 523 ? -60.481 -34.576 -28.630 1.00 27.91 523 ASP A C 1
ATOM 4102 O O . ASP A 1 523 ? -59.562 -35.377 -28.769 1.00 27.91 523 ASP A O 1
ATOM 4106 N N . VAL A 1 524 ? -61.360 -34.600 -27.608 1.00 31.12 524 VAL A N 1
ATOM 4107 C CA . VAL A 1 524 ? -61.485 -35.429 -26.380 1.00 31.12 524 VAL A CA 1
ATOM 4108 C C . VAL A 1 524 ? -60.795 -34.794 -25.152 1.00 31.12 524 VAL A C 1
ATOM 4110 O O . VAL A 1 524 ? -59.603 -34.973 -24.940 1.00 31.12 524 VAL A O 1
ATOM 4113 N N . ALA A 1 525 ? -61.410 -33.906 -24.352 1.00 31.94 525 ALA A N 1
ATOM 4114 C CA . ALA A 1 525 ? -62.696 -33.924 -23.619 1.00 31.94 525 ALA A CA 1
ATOM 4115 C C . ALA A 1 525 ? -62.751 -35.008 -22.517 1.00 31.94 525 ALA A C 1
ATOM 4117 O O . ALA A 1 525 ? -62.810 -36.193 -22.819 1.00 31.94 525 ALA A O 1
ATOM 4118 N N . MET A 1 526 ? -62.633 -34.632 -21.235 1.00 31.00 526 MET A N 1
ATOM 4119 C CA . MET A 1 526 ? -63.672 -34.669 -20.165 1.00 31.00 526 MET A CA 1
ATOM 4120 C C . MET A 1 526 ? -62.993 -35.291 -18.920 1.00 31.00 526 MET A C 1
ATOM 4122 O O . MET A 1 526 ? -62.137 -36.150 -19.089 1.00 31.00 526 MET A O 1
ATOM 4126 N N . ALA A 1 527 ? -63.288 -35.005 -17.655 1.00 30.31 527 ALA A N 1
ATOM 4127 C CA . ALA A 1 527 ? -64.105 -34.006 -16.983 1.00 30.31 527 ALA A CA 1
ATOM 4128 C C . ALA A 1 527 ? -63.734 -34.032 -15.479 1.00 30.31 527 ALA A C 1
ATOM 4130 O O . ALA A 1 527 ? -63.252 -35.042 -14.966 1.00 30.31 527 ALA A O 1
ATOM 4131 N N . ASP A 1 528 ? -63.923 -32.871 -14.858 1.00 30.66 528 ASP A N 1
ATOM 4132 C CA . ASP A 1 528 ? -64.402 -32.547 -13.507 1.00 30.66 528 ASP A CA 1
ATOM 4133 C C . ASP A 1 528 ? -64.518 -33.619 -12.393 1.00 30.66 528 ASP A C 1
ATOM 4135 O O . ASP A 1 528 ? -65.029 -34.721 -12.574 1.00 30.66 528 ASP A O 1
ATOM 4139 N N . ASP A 1 529 ? -64.151 -33.198 -11.174 1.00 31.34 529 ASP A N 1
ATOM 4140 C CA . ASP A 1 529 ? -65.088 -32.757 -10.114 1.00 31.34 529 ASP A CA 1
ATOM 4141 C C . ASP A 1 529 ? -64.724 -33.195 -8.670 1.00 31.34 529 ASP A C 1
ATOM 4143 O O . ASP A 1 529 ? -64.650 -34.368 -8.319 1.00 31.34 529 ASP A O 1
ATOM 4147 N N . GLN A 1 530 ? -64.587 -32.161 -7.834 1.00 30.22 530 GLN A N 1
ATOM 4148 C CA . GLN A 1 530 ? -65.159 -31.985 -6.492 1.00 30.22 530 GLN A CA 1
ATOM 4149 C C . GLN A 1 530 ? -64.754 -32.787 -5.229 1.00 30.22 530 GLN A C 1
ATOM 4151 O O . GLN A 1 530 ? -64.934 -33.987 -5.085 1.00 30.22 530 GLN A O 1
ATOM 4156 N N . ALA A 1 531 ? -64.430 -31.955 -4.223 1.00 29.25 531 ALA A N 1
ATOM 4157 C CA . ALA A 1 531 ? -64.973 -31.917 -2.856 1.00 29.25 531 ALA A CA 1
ATOM 4158 C C . ALA A 1 531 ? -64.462 -32.888 -1.759 1.00 29.25 531 ALA A C 1
ATOM 4160 O O . ALA A 1 531 ? -64.668 -34.094 -1.767 1.00 29.25 531 ALA A O 1
ATOM 4161 N N . SER A 1 532 ? -63.894 -32.252 -0.721 1.00 33.62 532 SER A N 1
ATOM 4162 C CA . SER A 1 532 ? -63.849 -32.579 0.726 1.00 33.62 532 SER A CA 1
ATOM 4163 C C . SER A 1 532 ? -65.139 -33.255 1.267 1.00 33.62 532 SER A C 1
ATOM 4165 O O . SER A 1 532 ? -66.167 -33.046 0.624 1.00 33.62 532 SER A O 1
ATOM 4167 N N . PRO A 1 533 ? -65.216 -33.902 2.474 1.00 48.03 533 PRO A N 1
ATOM 4168 C CA . PRO A 1 533 ? -64.577 -33.479 3.743 1.00 48.03 533 PRO A CA 1
ATOM 4169 C C . PRO A 1 533 ? -64.280 -34.564 4.836 1.00 48.03 533 PRO A C 1
ATOM 4171 O O . PRO A 1 533 ? -64.549 -35.745 4.674 1.00 48.03 533 PRO A O 1
ATOM 4174 N N . THR A 1 534 ? -63.701 -34.094 5.961 1.00 31.83 534 THR A N 1
ATOM 4175 C CA . THR A 1 534 ? -63.797 -34.545 7.384 1.00 31.83 534 THR A CA 1
ATOM 4176 C C . THR A 1 534 ? -63.803 -36.044 7.771 1.00 31.83 534 THR A C 1
ATOM 4178 O O . THR A 1 534 ? -64.663 -36.800 7.347 1.00 31.83 534 THR A O 1
ATOM 4181 N N . ARG A 1 535 ? -62.971 -36.435 8.770 1.00 27.67 535 ARG A N 1
ATOM 4182 C CA . ARG A 1 535 ? -63.357 -36.781 10.179 1.00 27.67 535 ARG A CA 1
ATOM 4183 C C . ARG A 1 535 ? -62.312 -37.673 10.921 1.00 27.67 535 ARG A C 1
ATOM 4185 O O . ARG A 1 535 ? -62.148 -38.841 10.618 1.00 27.67 535 ARG A O 1
ATOM 4192 N N . SER A 1 536 ? -61.690 -37.090 11.954 1.00 30.05 536 SER A N 1
ATOM 4193 C CA . SER A 1 536 ? -61.477 -37.569 13.346 1.00 30.05 536 SER A CA 1
ATOM 4194 C C . SER A 1 536 ? -60.775 -38.896 13.759 1.00 30.05 536 SER A C 1
ATOM 4196 O O . SER A 1 536 ? -61.205 -39.979 13.386 1.00 30.05 536 SER A O 1
ATOM 4198 N N . MET A 1 537 ? -59.929 -38.733 14.798 1.00 29.00 537 MET A N 1
ATOM 4199 C CA . MET A 1 537 ? -59.770 -39.505 16.061 1.00 29.00 537 MET A CA 1
ATOM 4200 C C . MET A 1 537 ? -58.542 -40.416 16.298 1.00 29.00 537 MET A C 1
ATOM 4202 O O . MET A 1 537 ? -58.370 -41.463 15.687 1.00 29.00 537 MET A O 1
ATOM 4206 N N . SER A 1 538 ? -57.879 -40.067 17.414 1.00 30.03 538 SER A N 1
ATOM 4207 C CA . SER A 1 538 ? -57.250 -40.904 18.456 1.00 30.03 538 SER A CA 1
ATOM 4208 C C . SER A 1 538 ? -55.759 -41.255 18.359 1.00 30.03 538 SER A C 1
ATOM 4210 O O . SER A 1 538 ? -55.264 -41.692 17.328 1.00 30.03 538 SER A O 1
ATOM 4212 N N . GLY A 1 539 ? -55.068 -41.109 19.501 1.00 27.64 539 GLY A N 1
ATOM 4213 C CA . GLY A 1 539 ? -53.799 -41.790 19.769 1.00 27.64 539 GLY A CA 1
ATOM 4214 C C . GLY A 1 539 ? -52.785 -41.006 20.600 1.00 27.64 539 GLY A C 1
ATOM 4215 O O . GLY A 1 539 ? -51.780 -40.551 20.070 1.00 27.64 539 GLY A O 1
ATOM 4216 N N . GLU A 1 540 ? -53.027 -40.876 21.904 1.00 31.53 540 GLU A N 1
ATOM 4217 C CA . GLU A 1 540 ? -52.034 -40.479 22.912 1.00 31.53 540 GLU A CA 1
ATOM 4218 C C . GLU A 1 540 ? -50.766 -41.354 22.863 1.00 31.53 540 GLU A C 1
ATOM 4220 O O . GLU A 1 540 ? -50.871 -42.568 22.683 1.00 31.53 540 GLU A O 1
ATOM 4225 N N . ARG A 1 541 ? -49.592 -40.767 23.153 1.00 30.56 541 ARG A N 1
ATOM 4226 C CA . ARG A 1 541 ? -48.618 -41.261 24.157 1.00 30.56 541 ARG A CA 1
ATOM 4227 C C . ARG A 1 541 ? -47.353 -40.394 24.205 1.00 30.56 541 ARG A C 1
ATOM 4229 O O . ARG A 1 541 ? -46.575 -40.339 23.259 1.00 30.56 541 ARG A O 1
ATOM 4236 N N . SER A 1 542 ? -47.127 -39.785 25.367 1.00 34.16 542 SER A N 1
ATOM 4237 C CA . SER A 1 542 ? -45.827 -39.284 25.835 1.00 34.16 542 SER A CA 1
ATOM 4238 C C . SER A 1 542 ? -44.783 -40.411 25.899 1.00 34.16 542 SER A C 1
ATOM 4240 O O . SER A 1 542 ? -45.152 -41.574 26.089 1.00 34.16 542 SER A O 1
ATOM 4242 N N . PRO A 1 543 ? -43.477 -40.080 25.909 1.00 43.56 543 PRO A N 1
ATOM 4243 C CA . PRO A 1 543 ? -42.800 -40.215 27.200 1.00 43.56 543 PRO A CA 1
ATOM 4244 C C . PRO A 1 543 ? -41.703 -39.175 27.513 1.00 43.56 543 PRO A C 1
ATOM 4246 O O . PRO A 1 543 ? -40.877 -38.815 26.687 1.00 43.56 543 PRO A O 1
ATOM 4249 N N . LYS A 1 544 ? -41.699 -38.816 28.803 1.00 30.62 544 LYS A N 1
ATOM 4250 C CA . LYS A 1 544 ? -40.574 -38.751 29.755 1.00 30.62 544 LYS A CA 1
ATOM 4251 C C . LYS A 1 544 ? -39.353 -37.869 29.449 1.00 30.62 544 LYS A C 1
ATOM 4253 O O . LYS A 1 544 ? -38.486 -38.181 28.643 1.00 30.62 544 LYS A O 1
ATOM 4258 N N . ALA A 1 545 ? -39.249 -36.848 30.300 1.00 31.59 545 ALA A N 1
ATOM 4259 C CA . ALA A 1 545 ? -38.050 -36.105 30.647 1.00 31.59 545 ALA A CA 1
ATOM 4260 C C . ALA A 1 545 ? -36.877 -37.021 31.046 1.00 31.59 545 ALA A C 1
ATOM 4262 O O . ALA A 1 545 ? -37.037 -37.930 31.863 1.00 31.59 545 ALA A O 1
ATOM 4263 N N . VAL A 1 546 ? -35.693 -36.715 30.512 1.00 29.44 546 VAL A N 1
ATOM 4264 C CA . VAL A 1 546 ? -34.407 -37.230 30.987 1.00 29.44 546 VAL A CA 1
ATOM 4265 C C . VAL A 1 546 ? -33.743 -36.135 31.816 1.00 29.44 546 VAL A C 1
ATOM 4267 O O . VAL A 1 546 ? -33.463 -35.039 31.336 1.00 29.44 546 VAL A O 1
ATOM 4270 N N . ILE A 1 547 ? -33.534 -36.456 33.088 1.00 32.88 547 ILE A N 1
ATOM 4271 C CA . ILE A 1 547 ? -32.755 -35.693 34.058 1.00 32.88 547 ILE A CA 1
ATOM 4272 C C . ILE A 1 547 ? -31.278 -35.891 33.704 1.00 32.88 547 ILE A C 1
ATOM 4274 O O . ILE A 1 547 ? -30.786 -37.016 33.745 1.00 32.88 547 ILE A O 1
ATOM 4278 N N . VAL A 1 548 ? -30.568 -34.812 33.369 1.00 32.22 548 VAL A N 1
ATOM 4279 C CA . VAL A 1 548 ? -29.105 -34.823 33.235 1.00 32.22 548 VAL A CA 1
ATOM 4280 C C . VAL A 1 548 ? -28.507 -34.358 34.560 1.00 32.22 548 VAL A C 1
ATOM 4282 O O . VAL A 1 548 ? -28.535 -33.177 34.899 1.00 32.22 548 VAL A O 1
ATOM 4285 N N . THR A 1 549 ? -27.997 -35.313 35.332 1.00 31.36 549 THR A N 1
ATOM 4286 C CA . THR A 1 549 ? -27.157 -35.090 36.512 1.00 31.36 549 THR A CA 1
ATOM 4287 C C . THR A 1 549 ? -25.778 -34.570 36.101 1.00 31.36 549 THR A C 1
ATOM 4289 O O . THR A 1 549 ? -25.104 -35.175 35.269 1.00 31.36 549 THR A O 1
ATOM 4292 N N . GLN A 1 550 ? -25.356 -33.458 36.708 1.00 37.12 550 GLN A N 1
ATOM 4293 C CA . GLN A 1 550 ? -23.996 -32.915 36.627 1.00 37.12 550 GLN A CA 1
ATOM 4294 C C . GLN A 1 550 ? -22.992 -33.825 37.365 1.00 37.12 550 GLN A C 1
ATOM 4296 O O . GLN A 1 550 ? -23.331 -34.321 38.442 1.00 37.12 550 GLN A O 1
ATOM 4301 N N . PRO A 1 551 ? -21.751 -34.000 36.871 1.00 42.22 551 PRO A N 1
ATOM 4302 C CA . PRO A 1 551 ? -20.655 -34.522 37.680 1.00 42.22 551 PRO A CA 1
ATOM 4303 C C . PRO A 1 551 ? -19.957 -33.397 38.479 1.00 42.22 551 PRO A C 1
ATOM 4305 O O . PRO A 1 551 ? -20.009 -32.229 38.081 1.00 42.22 551 PRO A O 1
ATOM 4308 N N . PRO A 1 552 ? -19.321 -33.729 39.619 1.00 40.47 552 PRO A N 1
ATOM 4309 C CA . PRO A 1 552 ? -18.863 -32.754 40.599 1.00 40.47 552 PRO A CA 1
ATOM 4310 C C . PRO A 1 552 ? -17.554 -32.058 40.211 1.00 40.47 552 PRO A C 1
ATOM 4312 O O . PRO A 1 552 ? -16.681 -32.607 39.543 1.00 40.47 552 PRO A O 1
ATOM 4315 N N . ILE A 1 553 ? -17.443 -30.830 40.714 1.00 39.12 553 ILE A N 1
ATOM 4316 C CA . ILE A 1 553 ? -16.297 -29.926 40.648 1.00 39.12 553 ILE A CA 1
ATOM 4317 C C . ILE A 1 553 ? -15.176 -30.457 41.552 1.00 39.12 553 ILE A C 1
ATOM 4319 O O . ILE A 1 553 ? -15.344 -30.527 42.770 1.00 39.12 553 ILE A O 1
ATOM 4323 N N . THR A 1 554 ? -14.016 -30.766 40.971 1.00 35.78 554 THR A N 1
ATOM 4324 C CA . THR A 1 554 ? -12.777 -31.063 41.706 1.00 35.78 554 THR A CA 1
ATOM 4325 C C . THR A 1 554 ? -11.896 -29.813 41.753 1.00 35.78 554 THR A C 1
ATOM 4327 O O . THR A 1 554 ? -11.608 -29.200 40.726 1.00 35.78 554 THR A O 1
ATOM 4330 N N . GLN A 1 555 ? -11.494 -29.411 42.960 1.00 39.72 555 GLN A N 1
ATOM 4331 C CA . GLN A 1 555 ? -10.614 -28.267 43.226 1.00 39.72 555 GLN A CA 1
ATOM 4332 C C . GLN A 1 555 ? -9.169 -28.524 42.746 1.00 39.72 555 GLN A C 1
ATOM 4334 O O . GLN A 1 555 ? -8.705 -29.661 42.843 1.00 39.72 555 GLN A O 1
ATOM 4339 N N . PRO A 1 556 ? -8.415 -27.498 42.300 1.00 38.91 556 PRO A N 1
ATOM 4340 C CA . PRO A 1 556 ? -7.003 -27.650 41.968 1.00 38.91 556 PRO A CA 1
ATOM 4341 C C . PRO A 1 556 ? -6.103 -27.467 43.204 1.00 38.91 556 PRO A C 1
ATOM 4343 O O . PRO A 1 556 ? -6.176 -26.459 43.908 1.00 38.91 556 PRO A O 1
ATOM 4346 N N . SER A 1 557 ? -5.226 -28.444 43.443 1.00 39.22 557 SER A N 1
ATOM 4347 C CA . SER A 1 557 ? -4.111 -28.389 44.403 1.00 39.22 557 SER A CA 1
ATOM 4348 C C . SER A 1 557 ? -2.849 -27.758 43.773 1.00 39.22 557 SER A C 1
ATOM 4350 O O . SER A 1 557 ? -2.759 -27.671 42.547 1.00 39.22 557 SER A O 1
ATOM 4352 N N . PRO A 1 558 ? -1.885 -27.273 44.584 1.00 43.69 558 PRO A N 1
ATOM 4353 C CA . PRO A 1 558 ? -0.870 -26.318 44.148 1.00 43.69 558 PRO A CA 1
ATOM 4354 C C . PRO A 1 558 ? 0.327 -26.973 43.444 1.00 43.69 558 PRO A C 1
ATOM 4356 O O . PRO A 1 558 ? 0.780 -28.058 43.801 1.00 43.69 558 PRO A O 1
ATOM 4359 N N . ILE A 1 559 ? 0.865 -26.251 42.461 1.00 42.53 559 ILE A N 1
ATOM 4360 C CA . ILE A 1 559 ? 2.032 -26.613 41.651 1.00 42.53 559 ILE A CA 1
ATOM 4361 C C . ILE A 1 559 ? 3.305 -26.538 42.511 1.00 42.53 559 ILE A C 1
ATOM 4363 O O . ILE A 1 559 ? 3.722 -25.452 42.920 1.00 42.53 559 ILE A O 1
ATOM 4367 N N . MET A 1 560 ? 3.935 -27.690 42.761 1.00 38.62 560 MET A N 1
ATOM 4368 C CA . MET A 1 560 ? 5.310 -27.785 43.263 1.00 38.62 560 MET A CA 1
ATOM 4369 C C . MET A 1 560 ? 6.315 -27.653 42.109 1.00 38.62 560 MET A C 1
ATOM 4371 O O . MET A 1 560 ? 6.105 -28.170 41.014 1.00 38.62 560 MET A O 1
ATOM 4375 N N . LYS A 1 561 ? 7.409 -26.934 42.379 1.00 40.97 561 LYS A N 1
ATOM 4376 C CA . LYS A 1 561 ? 8.580 -26.778 41.504 1.00 40.97 561 LYS A CA 1
ATOM 4377 C C . LYS A 1 561 ? 9.369 -28.096 41.416 1.00 40.97 561 LYS A C 1
ATOM 4379 O O . LYS A 1 561 ? 9.464 -28.768 42.441 1.00 40.97 561 LYS A O 1
ATOM 4384 N N . PRO A 1 562 ? 9.989 -28.429 40.271 1.00 42.47 562 PRO A N 1
ATOM 4385 C CA . PRO A 1 562 ? 10.949 -29.522 40.201 1.00 42.47 562 PRO A CA 1
ATOM 4386 C C . PRO A 1 562 ? 12.375 -29.023 40.486 1.00 42.47 562 PRO A C 1
ATOM 4388 O O . PRO A 1 562 ? 12.812 -28.016 39.923 1.00 42.47 562 PRO A O 1
ATOM 4391 N N . ASP A 1 563 ? 13.079 -29.753 41.348 1.00 37.78 563 ASP A N 1
ATOM 4392 C CA . ASP A 1 563 ? 14.538 -29.716 41.503 1.00 37.78 563 ASP A CA 1
ATOM 4393 C C . ASP A 1 563 ? 15.215 -30.670 40.489 1.00 37.78 563 ASP A C 1
ATOM 4395 O O . ASP A 1 563 ? 14.542 -31.538 39.924 1.00 37.78 563 ASP A O 1
ATOM 4399 N N . PRO A 1 564 ? 16.520 -30.494 40.200 1.00 50.16 564 PRO A N 1
ATOM 4400 C CA . PRO A 1 564 ? 17.180 -31.076 39.034 1.00 50.16 564 PRO A CA 1
ATOM 4401 C C . PRO A 1 564 ? 17.804 -32.451 39.318 1.00 50.16 564 PRO A C 1
ATOM 4403 O O . PRO A 1 564 ? 18.415 -32.662 40.364 1.00 50.16 564 PRO A O 1
ATOM 4406 N N . GLU A 1 565 ? 17.720 -33.359 38.343 1.00 39.16 565 GLU A N 1
ATOM 4407 C CA . GLU A 1 565 ? 18.426 -34.650 38.344 1.00 39.16 565 GLU A CA 1
ATOM 4408 C C . GLU A 1 565 ? 19.738 -34.627 37.524 1.00 39.16 565 GLU A C 1
ATOM 4410 O O . GLU A 1 565 ? 19.941 -33.725 36.701 1.00 39.16 565 GLU A O 1
ATOM 4415 N N . PRO A 1 566 ? 20.662 -35.577 37.785 1.00 49.03 566 PRO A N 1
ATOM 4416 C CA . PRO A 1 566 ? 22.095 -35.401 37.575 1.00 49.03 566 PRO A CA 1
ATOM 4417 C C . PRO A 1 566 ? 22.638 -35.970 36.253 1.00 49.03 566 PRO A C 1
ATOM 4419 O O . PRO A 1 566 ? 22.028 -36.785 35.568 1.00 49.03 566 PRO A O 1
ATOM 4422 N N . LEU A 1 567 ? 23.855 -35.521 35.939 1.00 44.66 567 LEU A N 1
ATOM 4423 C CA . LEU A 1 567 ? 24.726 -35.963 34.849 1.00 44.66 567 LEU A CA 1
ATOM 4424 C C . LEU A 1 567 ? 25.074 -37.458 34.941 1.00 44.66 567 LEU A C 1
ATOM 4426 O O . LEU A 1 567 ? 25.730 -37.871 35.896 1.00 44.66 567 LEU A O 1
ATOM 4430 N N . GLU A 1 568 ? 24.775 -38.218 33.883 1.00 36.88 568 GLU A N 1
ATOM 4431 C CA . GLU A 1 568 ? 25.391 -39.523 33.622 1.00 36.88 568 GLU A CA 1
ATOM 4432 C C . GLU A 1 568 ? 26.267 -39.519 32.363 1.00 36.88 568 GLU A C 1
ATOM 4434 O O . GLU A 1 568 ? 25.963 -38.940 31.318 1.00 36.88 568 GLU A O 1
ATOM 4439 N N . GLN A 1 569 ? 27.404 -40.184 32.538 1.00 41.69 569 GLN A N 1
ATOM 4440 C CA . GLN A 1 569 ? 28.540 -40.342 31.646 1.00 41.69 569 GLN A CA 1
ATOM 4441 C C . GLN A 1 569 ? 28.211 -41.293 30.485 1.00 41.69 569 GLN A C 1
ATOM 4443 O O . GLN A 1 569 ? 27.607 -42.344 30.683 1.00 41.69 569 GLN A O 1
ATOM 4448 N N . ARG A 1 570 ? 28.690 -40.984 29.272 1.00 33.06 570 ARG A N 1
ATOM 4449 C CA . ARG A 1 570 ? 28.759 -41.949 28.162 1.00 33.06 570 ARG A CA 1
ATOM 4450 C C . ARG A 1 570 ? 30.194 -42.111 27.669 1.00 33.06 570 ARG A C 1
ATOM 4452 O O . ARG A 1 570 ? 30.819 -41.158 27.212 1.00 33.06 570 ARG A O 1
ATOM 4459 N N . SER A 1 571 ? 30.676 -43.346 27.766 1.00 36.09 571 SER A N 1
ATOM 4460 C CA . SER A 1 571 ? 31.905 -43.873 27.166 1.00 36.09 571 SER A CA 1
ATOM 4461 C C . SER A 1 571 ? 31.716 -44.197 25.666 1.00 36.09 571 SER A C 1
ATOM 4463 O O . SER A 1 571 ? 30.575 -44.268 25.200 1.00 36.09 571 SER A O 1
ATOM 4465 N N . PRO A 1 572 ? 32.809 -44.373 24.894 1.00 47.69 572 PRO A N 1
ATOM 4466 C CA . PRO A 1 572 ? 32.799 -44.312 23.433 1.00 47.69 572 PRO A CA 1
ATOM 4467 C C . PRO A 1 572 ? 32.639 -45.686 22.761 1.00 47.69 572 PRO A C 1
ATOM 4469 O O . PRO A 1 572 ? 32.900 -46.728 23.356 1.00 47.69 572 PRO A O 1
ATOM 4472 N N . SER A 1 573 ? 32.238 -45.674 21.489 1.00 35.50 573 SER A N 1
ATOM 4473 C CA . SER A 1 573 ? 32.168 -46.842 20.595 1.00 35.50 573 SER A CA 1
ATOM 4474 C C . SER A 1 573 ? 33.126 -46.689 19.398 1.00 35.50 573 SER A C 1
ATOM 4476 O O . SER A 1 573 ? 33.583 -45.574 19.137 1.00 35.50 573 SER A O 1
ATOM 4478 N N . PRO A 1 574 ? 33.486 -47.797 18.717 1.00 51.09 574 PRO A N 1
ATOM 4479 C CA . PRO A 1 574 ? 34.807 -47.979 18.121 1.00 51.09 574 PRO A CA 1
ATOM 4480 C C . PRO A 1 574 ? 34.897 -47.680 16.617 1.00 51.09 574 PRO A C 1
ATOM 4482 O O . PRO A 1 574 ? 33.911 -47.651 15.884 1.00 51.09 574 PRO A O 1
ATOM 4485 N N . VAL A 1 575 ? 36.147 -47.501 16.191 1.00 43.81 575 VAL A N 1
ATOM 4486 C CA . VAL A 1 575 ? 36.649 -47.337 14.819 1.00 43.81 575 VAL A CA 1
ATOM 4487 C C . VAL A 1 575 ? 36.731 -48.690 14.096 1.00 43.81 575 VAL A C 1
ATOM 4489 O O . VAL A 1 575 ? 37.119 -49.672 14.731 1.00 43.81 575 VAL A O 1
ATOM 4492 N N . PRO A 1 576 ? 36.526 -48.733 12.767 1.00 50.00 576 PRO A N 1
ATOM 4493 C CA . PRO A 1 576 ? 37.168 -49.719 11.905 1.00 50.00 576 PRO A CA 1
ATOM 4494 C C . PRO A 1 576 ? 38.185 -49.081 10.938 1.00 50.00 576 PRO A C 1
ATOM 4496 O O . PRO A 1 576 ? 37.938 -48.039 10.330 1.00 50.00 576 PRO A O 1
ATOM 4499 N N . GLN A 1 577 ? 39.337 -49.744 10.824 1.00 41.41 577 GLN A N 1
ATOM 4500 C CA . GLN A 1 577 ? 40.400 -49.531 9.837 1.00 41.41 577 GLN A CA 1
ATOM 4501 C C . GLN A 1 577 ? 40.029 -50.222 8.509 1.00 41.41 577 GLN A C 1
ATOM 4503 O O . GLN A 1 577 ? 39.440 -51.297 8.551 1.00 41.41 577 GLN A O 1
ATOM 4508 N N . ASP A 1 578 ? 40.366 -49.636 7.351 1.00 38.69 578 ASP A N 1
ATOM 4509 C CA . ASP A 1 578 ? 41.452 -50.144 6.488 1.00 38.69 578 ASP A CA 1
ATOM 4510 C C . ASP A 1 578 ? 41.574 -49.454 5.110 1.00 38.69 578 ASP A C 1
ATOM 4512 O O . ASP A 1 578 ? 40.595 -49.060 4.483 1.00 38.69 578 ASP A O 1
ATOM 4516 N N . ALA A 1 579 ? 42.837 -49.432 4.658 1.00 34.62 579 ALA A N 1
ATOM 4517 C CA . ALA A 1 579 ? 43.362 -49.431 3.285 1.00 34.62 579 ALA A CA 1
ATOM 4518 C C . ALA A 1 579 ? 43.280 -48.167 2.392 1.00 34.62 579 ALA A C 1
ATOM 4520 O O . ALA A 1 579 ? 42.269 -47.874 1.763 1.00 34.62 579 ALA A O 1
ATOM 4521 N N . ALA A 1 580 ? 44.442 -47.519 2.197 1.00 35.03 580 ALA A N 1
ATOM 4522 C CA . ALA A 1 580 ? 45.272 -47.614 0.973 1.00 35.03 580 ALA A CA 1
ATOM 4523 C C . ALA A 1 580 ? 46.039 -46.302 0.678 1.00 35.03 580 ALA A C 1
ATOM 4525 O O . ALA A 1 580 ? 45.450 -45.260 0.399 1.00 35.03 580 ALA A O 1
ATOM 4526 N N . SER A 1 581 ? 47.374 -46.368 0.702 1.00 44.25 581 SER A N 1
ATOM 4527 C CA . SER A 1 581 ? 48.299 -45.318 0.229 1.00 44.25 581 SER A CA 1
ATOM 4528 C C . SER A 1 581 ? 48.599 -45.460 -1.270 1.00 44.25 581 SER A C 1
ATOM 4530 O O . SER A 1 581 ? 48.529 -46.576 -1.789 1.00 44.25 581 SER A O 1
ATOM 4532 N N . PRO A 1 582 ? 49.010 -44.370 -1.954 1.00 50.53 582 PRO A N 1
ATOM 4533 C CA . PRO A 1 582 ? 50.299 -44.393 -2.680 1.00 50.53 582 PRO A CA 1
ATOM 4534 C C . PRO A 1 582 ? 51.052 -43.014 -2.581 1.00 50.53 582 PRO A C 1
ATOM 4536 O O . PRO A 1 582 ? 50.650 -42.195 -1.756 1.00 50.53 582 PRO A O 1
ATOM 4539 N N . PRO A 1 583 ? 52.208 -42.758 -3.251 1.00 54.25 583 PRO A N 1
ATOM 4540 C CA . PRO A 1 583 ? 53.469 -42.303 -2.635 1.00 54.25 583 PRO A CA 1
ATOM 4541 C C . PRO A 1 583 ? 53.774 -40.788 -2.812 1.00 54.25 583 PRO A C 1
ATOM 4543 O O . PRO A 1 583 ? 53.039 -40.094 -3.516 1.00 54.25 583 PRO A O 1
ATOM 4546 N N . PRO A 1 584 ? 54.863 -40.245 -2.212 1.00 52.03 584 PRO A N 1
ATOM 4547 C CA . PRO A 1 584 ? 55.147 -38.807 -2.218 1.00 52.03 584 PRO A CA 1
ATOM 4548 C C . PRO A 1 584 ? 56.161 -38.383 -3.298 1.00 52.03 584 PRO A C 1
ATOM 4550 O O . PRO A 1 584 ? 57.021 -39.179 -3.684 1.00 52.03 584 PRO A O 1
ATOM 4553 N N . PRO A 1 585 ? 56.184 -37.086 -3.660 1.00 53.47 585 PRO A N 1
ATOM 4554 C CA . PRO A 1 585 ? 57.415 -36.439 -4.090 1.00 53.47 585 PRO A CA 1
ATOM 4555 C C . PRO A 1 585 ? 57.794 -35.235 -3.204 1.00 53.47 585 PRO A C 1
ATOM 4557 O O . PRO A 1 585 ? 57.026 -34.305 -2.991 1.00 53.47 585 PRO A O 1
ATOM 4560 N N . GLN A 1 586 ? 59.007 -35.345 -2.663 1.00 40.91 586 GLN A N 1
ATOM 4561 C CA . GLN A 1 586 ? 60.120 -34.384 -2.630 1.00 40.91 586 GLN A CA 1
ATOM 4562 C C . GLN A 1 586 ? 59.877 -32.859 -2.482 1.00 40.91 586 GLN A C 1
ATOM 4564 O O . GLN A 1 586 ? 59.292 -32.197 -3.330 1.00 40.91 586 GLN A O 1
ATOM 4569 N N . ASN A 1 587 ? 60.490 -32.347 -1.402 1.00 43.84 587 ASN A N 1
ATOM 4570 C CA . ASN A 1 587 ? 61.020 -31.009 -1.087 1.00 43.84 587 ASN A CA 1
ATOM 4571 C C . ASN A 1 587 ? 61.136 -29.950 -2.200 1.00 43.84 587 ASN A C 1
ATOM 4573 O O . ASN A 1 587 ? 61.803 -30.206 -3.195 1.00 43.84 587 ASN A O 1
ATOM 4577 N N . THR A 1 588 ? 60.740 -28.709 -1.863 1.00 37.81 588 THR A N 1
ATOM 4578 C CA . THR A 1 588 ? 61.546 -27.474 -2.046 1.00 37.81 588 THR A CA 1
ATOM 4579 C C . THR A 1 588 ? 61.036 -26.317 -1.160 1.00 37.81 588 THR A C 1
ATOM 4581 O O . THR A 1 588 ? 59.885 -25.910 -1.271 1.00 37.81 588 THR A O 1
ATOM 4584 N N . ASP A 1 589 ? 61.923 -25.842 -0.281 1.00 34.59 589 ASP A N 1
ATOM 4585 C CA . ASP A 1 589 ? 62.323 -24.461 0.057 1.00 34.59 589 ASP A CA 1
ATOM 4586 C C . ASP A 1 589 ? 61.362 -23.259 0.282 1.00 34.59 589 ASP A C 1
ATOM 4588 O O . ASP A 1 589 ? 60.557 -22.868 -0.556 1.00 34.59 589 ASP A O 1
ATOM 4592 N N . MET A 1 590 ? 61.708 -22.560 1.383 1.00 41.41 590 MET A N 1
ATOM 4593 C CA . MET A 1 590 ? 61.598 -21.125 1.740 1.00 41.41 590 MET A CA 1
ATOM 4594 C C . MET A 1 590 ? 60.274 -20.533 2.293 1.00 41.41 590 MET A C 1
ATOM 4596 O O . MET A 1 590 ? 59.218 -20.647 1.676 1.00 41.41 590 MET A O 1
ATOM 4600 N N . PRO A 1 591 ? 60.322 -19.808 3.444 1.00 44.84 591 PRO A N 1
ATOM 4601 C CA . PRO A 1 591 ? 59.160 -19.162 4.048 1.00 44.84 591 PRO A CA 1
ATOM 4602 C C . PRO A 1 591 ? 58.966 -17.718 3.551 1.00 44.84 591 PRO A C 1
ATOM 4604 O O . PRO A 1 591 ? 59.891 -16.907 3.557 1.00 44.84 591 PRO A O 1
ATOM 4607 N N . ALA A 1 592 ? 57.724 -17.381 3.201 1.00 40.97 592 ALA A N 1
ATOM 4608 C CA . ALA A 1 592 ? 57.248 -16.020 2.947 1.00 40.97 592 ALA A CA 1
ATOM 4609 C C . ALA A 1 592 ? 56.380 -15.516 4.131 1.00 40.97 592 ALA A C 1
ATOM 4611 O O . ALA A 1 592 ? 55.872 -16.327 4.913 1.00 40.97 592 ALA A O 1
ATOM 4612 N N . PRO A 1 593 ? 56.235 -14.189 4.322 1.00 46.72 593 PRO A N 1
ATOM 4613 C CA . PRO A 1 593 ? 55.817 -13.588 5.587 1.00 46.72 593 PRO A CA 1
ATOM 4614 C C . PRO A 1 593 ? 54.308 -13.700 5.849 1.00 46.72 593 PRO A C 1
ATOM 4616 O O . PRO A 1 593 ? 53.482 -13.633 4.940 1.00 46.72 593 PRO A O 1
ATOM 4619 N N . ARG A 1 594 ? 53.950 -13.839 7.134 1.00 40.59 594 ARG A N 1
ATOM 4620 C CA . ARG A 1 594 ? 52.561 -13.893 7.617 1.00 40.59 594 ARG A CA 1
ATOM 4621 C C . ARG A 1 594 ? 51.819 -12.576 7.325 1.00 40.59 594 ARG A C 1
ATOM 4623 O O . ARG A 1 594 ? 52.337 -11.520 7.690 1.00 40.59 594 ARG A O 1
ATOM 4630 N N . PRO A 1 595 ? 50.592 -12.613 6.776 1.00 47.34 595 PRO A N 1
ATOM 4631 C CA . PRO A 1 595 ? 49.720 -11.445 6.726 1.00 47.34 595 PRO A CA 1
ATOM 4632 C C . PRO A 1 595 ? 49.099 -11.153 8.109 1.00 47.34 595 PRO A C 1
ATOM 4634 O O . PRO A 1 595 ? 48.946 -12.071 8.924 1.00 47.34 595 PRO A O 1
ATOM 4637 N N . PRO A 1 596 ? 48.730 -9.890 8.392 1.00 46.59 596 PRO A N 1
ATOM 4638 C CA . PRO A 1 596 ? 48.163 -9.489 9.674 1.00 46.59 596 PRO A CA 1
ATOM 4639 C C . PRO A 1 596 ? 46.792 -10.138 9.894 1.00 46.59 596 PRO A C 1
ATOM 4641 O O . PRO A 1 596 ? 45.948 -10.192 8.997 1.00 46.59 596 PRO A O 1
ATOM 4644 N N . GLY A 1 597 ? 46.597 -10.656 11.107 1.00 36.69 597 GLY A N 1
ATOM 4645 C CA . GLY A 1 597 ? 45.391 -11.359 11.524 1.00 36.69 597 GLY A CA 1
ATOM 4646 C C . GLY A 1 597 ? 44.131 -10.514 11.352 1.00 36.69 597 GLY A C 1
ATOM 4647 O O . GLY A 1 597 ? 44.065 -9.364 11.782 1.00 36.69 597 GLY A O 1
ATOM 4648 N N . LYS A 1 598 ? 43.112 -11.118 10.740 1.00 40.22 598 LYS A N 1
ATOM 4649 C CA . LYS A 1 598 ? 41.739 -10.609 10.760 1.00 40.22 598 LYS A CA 1
ATOM 4650 C C . LYS A 1 598 ? 41.219 -10.652 12.205 1.00 40.22 598 LYS A C 1
ATOM 4652 O O . LYS A 1 598 ? 41.421 -11.676 12.864 1.00 40.22 598 LYS A O 1
ATOM 4657 N N . PRO A 1 599 ? 40.544 -9.604 12.707 1.00 45.50 599 PRO A N 1
ATOM 4658 C CA . PRO A 1 599 ? 39.900 -9.675 14.006 1.00 45.50 599 PRO A CA 1
ATOM 4659 C C . PRO A 1 599 ? 38.752 -10.688 13.956 1.00 45.50 599 PRO A C 1
ATOM 4661 O O . PRO A 1 599 ? 38.015 -10.795 12.977 1.00 45.50 599 PRO A O 1
ATOM 4664 N N . PHE A 1 600 ? 38.669 -11.456 15.034 1.00 45.19 600 PHE A N 1
ATOM 4665 C CA . PHE A 1 600 ? 37.668 -12.472 15.321 1.00 45.19 600 PHE A CA 1
ATOM 4666 C C . PHE A 1 600 ? 36.243 -11.928 15.112 1.00 45.19 600 PHE A C 1
ATOM 4668 O O . PHE A 1 600 ? 35.885 -10.888 15.664 1.00 45.19 600 PHE A O 1
ATOM 4675 N N . ASN A 1 601 ? 35.417 -12.653 14.352 1.00 43.94 601 ASN A N 1
ATOM 4676 C CA . ASN A 1 601 ? 33.977 -12.413 14.284 1.00 43.94 601 ASN A CA 1
ATOM 4677 C C . ASN A 1 601 ? 33.365 -12.725 15.656 1.00 43.94 601 ASN A C 1
ATOM 4679 O O . ASN A 1 601 ? 33.179 -13.892 16.002 1.00 43.94 601 ASN A O 1
ATOM 4683 N N . GLY A 1 602 ? 33.048 -11.683 16.426 1.00 46.62 602 GLY A N 1
ATOM 4684 C CA . GLY A 1 602 ? 32.134 -11.799 17.558 1.00 46.62 602 GLY A CA 1
ATOM 4685 C C . GLY A 1 602 ? 30.800 -12.362 17.070 1.00 46.62 602 GLY A C 1
ATOM 4686 O O . GLY A 1 602 ? 30.296 -11.975 16.012 1.00 46.62 602 GLY A O 1
ATOM 4687 N N . THR A 1 603 ? 30.250 -13.323 17.804 1.00 59.03 603 THR A N 1
ATOM 4688 C CA . THR A 1 603 ? 28.974 -13.935 17.437 1.00 59.03 603 THR A CA 1
ATOM 4689 C C . THR A 1 603 ? 27.859 -12.887 17.497 1.00 59.03 603 THR A C 1
ATOM 4691 O O . THR A 1 603 ? 27.905 -11.957 18.299 1.00 59.03 603 THR A O 1
ATOM 4694 N N . SER A 1 604 ? 26.822 -13.026 16.665 1.00 57.69 604 SER A N 1
ATOM 4695 C CA . SER A 1 604 ? 25.654 -12.120 16.635 1.00 57.69 604 SER A CA 1
ATOM 4696 C C . SER A 1 604 ? 25.001 -11.897 18.012 1.00 57.69 604 SER A C 1
ATOM 4698 O O . SER A 1 604 ? 24.276 -10.921 18.199 1.00 57.69 604 SER A O 1
ATOM 4700 N N . LEU A 1 605 ? 25.248 -12.792 18.971 1.00 64.44 605 LEU A N 1
ATOM 4701 C CA . LEU A 1 605 ? 24.773 -12.698 20.346 1.00 64.44 605 LEU A CA 1
ATOM 4702 C C . LEU A 1 605 ? 25.543 -11.649 21.169 1.00 64.44 605 LEU A C 1
ATOM 4704 O O . LEU A 1 605 ? 24.952 -10.989 22.024 1.00 64.44 605 LEU A O 1
ATOM 4708 N N . ASP A 1 606 ? 26.831 -11.449 20.887 1.00 75.00 606 ASP A N 1
ATOM 4709 C CA . ASP A 1 606 ? 27.689 -10.502 21.606 1.00 75.00 606 ASP A CA 1
ATOM 4710 C C . ASP A 1 606 ? 27.372 -9.055 21.214 1.00 75.00 606 ASP A C 1
ATOM 4712 O O . ASP A 1 606 ? 27.262 -8.194 22.084 1.00 75.00 606 ASP A O 1
ATOM 4716 N N . LEU A 1 607 ? 27.096 -8.800 19.927 1.00 73.75 607 LEU A N 1
ATOM 4717 C CA . LEU A 1 607 ? 26.599 -7.498 19.457 1.00 73.75 607 LEU A CA 1
ATOM 4718 C C . LEU A 1 607 ? 25.230 -7.154 20.061 1.00 73.75 607 LEU A C 1
ATOM 4720 O O . LEU A 1 607 ? 24.985 -6.007 20.432 1.00 73.75 607 LEU A O 1
ATOM 4724 N N . TYR A 1 608 ? 24.353 -8.149 20.216 1.00 73.69 608 TYR A N 1
ATOM 4725 C CA . TYR A 1 608 ? 23.048 -7.954 20.846 1.00 73.69 608 TYR A CA 1
ATOM 4726 C C . TYR A 1 608 ? 23.169 -7.651 22.349 1.00 73.69 608 TYR A C 1
ATOM 4728 O O . TYR A 1 608 ? 22.484 -6.764 22.862 1.00 73.69 608 TYR A O 1
ATOM 4736 N N . ARG A 1 609 ? 24.080 -8.332 23.059 1.00 82.94 609 ARG A N 1
ATOM 4737 C CA . ARG A 1 609 ? 24.384 -8.034 24.469 1.00 82.94 609 ARG A CA 1
ATOM 4738 C C . ARG A 1 609 ? 24.989 -6.644 24.642 1.00 82.94 609 ARG A C 1
ATOM 4740 O O . ARG A 1 609 ? 24.552 -5.923 25.537 1.00 82.94 609 ARG A O 1
ATOM 4747 N N . LEU A 1 610 ? 25.918 -6.246 23.770 1.00 89.69 610 LEU A N 1
ATOM 4748 C CA . LEU A 1 610 ? 26.521 -4.911 23.797 1.00 89.69 610 LEU A CA 1
ATOM 4749 C C . LEU A 1 610 ? 25.452 -3.822 23.598 1.00 89.69 610 LEU A C 1
ATOM 4751 O O . LEU A 1 610 ? 25.384 -2.865 24.367 1.00 89.69 610 LEU A O 1
ATOM 4755 N N . GLN A 1 611 ? 24.539 -4.027 22.644 1.00 90.00 611 GLN A N 1
ATOM 4756 C CA . GLN A 1 611 ? 23.433 -3.106 22.381 1.00 90.00 611 GLN A CA 1
ATOM 4757 C C . GLN A 1 611 ? 22.442 -3.012 23.556 1.00 90.00 611 GLN A C 1
ATOM 4759 O O . GLN A 1 611 ? 21.966 -1.919 23.877 1.00 90.00 611 GLN A O 1
ATOM 4764 N N . GLN A 1 612 ? 22.132 -4.126 24.232 1.00 87.38 612 GLN A N 1
ATOM 4765 C CA . GLN A 1 612 ? 21.310 -4.083 25.447 1.00 87.38 612 GLN A CA 1
ATOM 4766 C C . GLN A 1 612 ? 22.013 -3.341 26.593 1.00 87.38 612 GLN A C 1
ATOM 4768 O O . GLN A 1 612 ? 21.365 -2.602 27.338 1.00 87.38 612 GLN A O 1
ATOM 4773 N N . GLN A 1 613 ? 23.330 -3.502 26.723 1.00 91.25 613 GLN A N 1
ATOM 4774 C CA . GLN A 1 613 ? 24.116 -2.856 27.771 1.00 91.25 613 GLN A CA 1
ATOM 4775 C C . GLN A 1 613 ? 24.188 -1.332 27.570 1.00 91.25 613 GLN A C 1
A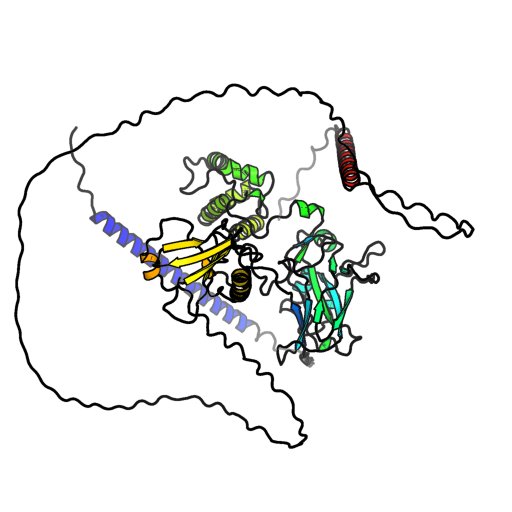TOM 4777 O O . GLN A 1 613 ? 23.991 -0.578 28.527 1.00 91.25 613 GLN A O 1
ATOM 4782 N N . GLU A 1 614 ? 24.356 -0.865 26.328 1.00 93.19 614 GLU A N 1
ATOM 4783 C CA . GLU A 1 614 ? 24.291 0.564 25.988 1.00 93.19 614 GLU A CA 1
ATOM 4784 C C . GLU A 1 614 ? 22.908 1.168 26.274 1.00 93.19 614 GLU A C 1
ATOM 4786 O O . GLU A 1 614 ? 22.811 2.265 26.833 1.00 93.19 614 GLU A O 1
ATOM 4791 N N . GLN A 1 615 ? 21.821 0.447 25.969 1.00 88.19 615 GLN A N 1
ATOM 4792 C CA . GLN A 1 615 ? 20.466 0.916 26.286 1.00 88.19 615 GLN A CA 1
ATOM 4793 C C . GLN A 1 615 ? 20.235 1.053 27.795 1.00 88.19 615 GLN A C 1
ATOM 4795 O O . GLN A 1 615 ? 19.615 2.026 28.236 1.00 88.19 615 GLN A O 1
ATOM 4800 N N . GLN A 1 616 ? 20.747 0.119 28.601 1.00 91.81 616 GLN A N 1
ATOM 4801 C CA . GLN A 1 616 ? 20.645 0.214 30.058 1.00 91.81 616 GLN A CA 1
ATOM 4802 C C . GLN A 1 616 ? 21.455 1.394 30.611 1.00 91.81 616 GLN A C 1
ATOM 4804 O O . GLN A 1 616 ? 20.950 2.123 31.468 1.00 91.81 616 GLN A O 1
ATOM 4809 N N . GLN A 1 617 ? 22.662 1.649 30.090 1.00 92.56 617 GLN A N 1
ATOM 4810 C CA . GLN A 1 617 ? 23.461 2.808 30.504 1.00 92.56 617 GLN A CA 1
ATOM 4811 C C . GLN A 1 617 ? 22.774 4.137 30.164 1.00 92.56 617 GLN A C 1
ATOM 4813 O O . GLN A 1 617 ? 22.718 5.027 31.014 1.00 92.56 617 GLN A O 1
ATOM 4818 N N . GLN A 1 618 ? 22.171 4.266 28.977 1.00 91.38 618 GLN A N 1
ATOM 4819 C CA . GLN A 1 618 ? 21.429 5.478 28.603 1.00 91.38 618 GLN A CA 1
ATOM 4820 C C . GLN A 1 618 ? 20.209 5.717 29.509 1.00 91.38 618 GLN A C 1
ATOM 4822 O O . GLN A 1 618 ? 19.940 6.855 29.902 1.00 91.38 618 GLN A O 1
ATOM 4827 N N . GLN A 1 619 ? 19.490 4.661 29.906 1.00 87.56 619 GLN A N 1
ATOM 4828 C CA . GLN A 1 619 ? 18.373 4.787 30.851 1.00 87.56 619 GLN A CA 1
ATOM 4829 C C . GLN A 1 619 ? 18.835 5.201 32.254 1.00 87.56 619 GLN A C 1
ATOM 4831 O O . GLN A 1 619 ? 18.170 6.013 32.902 1.00 87.56 619 GLN A O 1
ATOM 4836 N N . GLN A 1 620 ? 19.978 4.691 32.722 1.00 89.19 620 GLN A N 1
ATOM 4837 C CA . GLN A 1 620 ? 20.554 5.092 34.009 1.00 89.19 620 GLN A CA 1
ATOM 4838 C C . GLN A 1 620 ? 21.033 6.548 33.992 1.00 89.19 620 GLN A C 1
ATOM 4840 O O . GLN A 1 620 ? 20.772 7.285 34.943 1.00 89.19 620 GLN A O 1
ATOM 4845 N N . GLN A 1 621 ? 21.660 7.000 32.901 1.00 87.94 621 GLN A N 1
ATOM 4846 C CA . GLN A 1 621 ? 22.055 8.402 32.744 1.00 87.94 621 GLN A CA 1
ATOM 4847 C C . GLN A 1 621 ? 20.838 9.332 32.724 1.00 87.94 621 GLN A C 1
ATOM 4849 O O . GLN A 1 621 ? 20.839 10.347 33.418 1.00 87.94 621 GLN A O 1
ATOM 4854 N N . LYS A 1 622 ? 19.762 8.953 32.023 1.00 84.50 622 LYS A N 1
ATOM 4855 C CA . LYS A 1 622 ? 18.522 9.739 31.988 1.00 84.50 622 LYS A CA 1
ATOM 4856 C C . LYS A 1 622 ? 17.875 9.868 33.371 1.00 84.50 622 LYS A C 1
ATOM 4858 O O . LYS A 1 622 ? 17.550 10.978 33.782 1.00 84.50 622 LYS A O 1
ATOM 4863 N N . LYS A 1 623 ? 17.791 8.772 34.136 1.00 82.62 623 LYS A N 1
ATOM 4864 C CA . LYS A 1 623 ? 17.304 8.802 35.528 1.00 82.62 623 LYS A CA 1
ATOM 4865 C C . LYS A 1 623 ? 18.186 9.657 36.443 1.00 82.62 623 LYS A C 1
ATOM 4867 O O . LYS A 1 623 ? 17.671 10.324 37.334 1.00 82.62 623 LYS A O 1
ATOM 4872 N N . LYS A 1 624 ? 19.505 9.674 36.222 1.00 81.44 624 LYS A N 1
ATOM 4873 C CA . LYS A 1 624 ? 20.448 10.490 37.006 1.00 81.44 624 LYS A CA 1
ATOM 4874 C C . LYS A 1 624 ? 20.299 11.990 36.722 1.00 81.44 624 LYS A C 1
ATOM 4876 O O . LYS A 1 624 ? 20.446 12.795 37.638 1.00 81.44 624 LYS A O 1
ATOM 4881 N N . VAL A 1 625 ? 19.981 12.361 35.480 1.00 80.00 625 VAL A N 1
ATOM 4882 C CA . VAL A 1 625 ? 19.681 13.752 35.096 1.00 80.00 625 VAL A CA 1
ATOM 4883 C C . VAL A 1 625 ? 18.319 14.187 35.648 1.00 80.00 625 VAL A C 1
ATOM 4885 O O . VAL A 1 625 ? 18.220 15.257 36.240 1.00 80.00 625 VAL A O 1
ATOM 4888 N N . GLU A 1 626 ? 17.295 13.336 35.547 1.00 75.25 626 GLU A N 1
ATOM 4889 C CA . GLU A 1 626 ? 15.956 13.623 36.087 1.00 75.25 626 GLU A CA 1
ATOM 4890 C C . GLU A 1 626 ? 15.954 13.713 37.625 1.00 75.25 626 GLU A C 1
ATOM 4892 O O . GLU A 1 626 ? 15.317 14.606 38.181 1.00 75.25 626 GLU A O 1
ATOM 4897 N N . GLY A 1 627 ? 16.738 12.875 38.317 1.00 69.25 627 GLY A N 1
ATOM 4898 C CA . GLY A 1 627 ? 16.919 12.951 39.772 1.00 69.25 627 GLY A CA 1
ATOM 4899 C C . GLY A 1 627 ? 17.621 14.233 40.231 1.00 69.25 627 GLY A C 1
ATOM 4900 O O . GLY A 1 627 ? 17.188 14.859 41.194 1.00 69.25 627 GLY A O 1
ATOM 4901 N N . ARG A 1 628 ? 18.643 14.696 39.495 1.00 56.56 628 ARG A N 1
ATOM 4902 C CA . ARG A 1 628 ? 19.331 15.968 39.794 1.00 56.56 628 ARG A CA 1
ATOM 4903 C C . ARG A 1 628 ? 18.481 17.206 39.498 1.00 56.56 628 ARG A C 1
ATOM 4905 O O . ARG A 1 628 ? 18.654 18.224 40.160 1.00 56.56 628 ARG A O 1
ATOM 4912 N N . SER A 1 629 ? 17.551 17.135 38.545 1.00 51.72 629 SER A N 1
ATOM 4913 C CA . SER A 1 629 ? 16.586 18.219 38.306 1.00 51.72 629 SER A CA 1
ATOM 4914 C C . SER A 1 629 ? 15.489 18.306 39.372 1.00 51.72 629 SER A C 1
ATOM 4916 O O . SER A 1 629 ? 14.891 19.373 39.516 1.00 51.72 629 SER A O 1
ATOM 4918 N N . ALA A 1 630 ? 15.229 17.230 40.121 1.00 50.03 630 ALA A N 1
ATOM 4919 C CA . ALA A 1 630 ? 14.229 17.213 41.188 1.00 50.03 630 ALA A CA 1
ATOM 4920 C C . ALA A 1 630 ? 14.748 17.790 42.522 1.00 50.03 630 ALA A C 1
ATOM 4922 O O . ALA A 1 630 ? 13.960 18.346 43.279 1.00 50.03 630 ALA A O 1
ATOM 4923 N N . GLU A 1 631 ? 16.059 17.740 42.788 1.00 47.31 631 GLU A N 1
ATOM 4924 C CA . GLU A 1 631 ? 16.662 18.287 44.022 1.00 47.31 631 GLU A CA 1
ATOM 4925 C C . GLU A 1 631 ? 16.895 19.810 44.002 1.00 47.31 631 GLU A C 1
ATOM 4927 O O . GLU A 1 631 ? 17.185 20.399 45.038 1.00 47.31 631 GLU A O 1
ATOM 4932 N N . LEU A 1 632 ? 16.731 20.478 42.856 1.00 49.03 632 LEU A N 1
ATOM 4933 C CA . LEU A 1 632 ? 17.014 21.916 42.697 1.00 49.03 632 LEU A CA 1
ATOM 4934 C C . LEU A 1 632 ? 15.770 22.820 42.693 1.00 49.03 632 LEU A C 1
ATOM 4936 O O . LEU A 1 632 ? 15.862 23.993 42.331 1.00 49.03 632 LEU A O 1
ATOM 4940 N N . LYS A 1 633 ? 14.599 22.317 43.103 1.00 43.12 633 LYS A N 1
ATOM 4941 C CA . LYS A 1 633 ? 13.373 23.130 43.192 1.00 43.12 633 LYS A CA 1
ATOM 4942 C C . LYS A 1 633 ? 12.644 22.957 44.523 1.00 43.12 633 LYS A C 1
ATOM 4944 O O . LYS A 1 633 ? 11.749 22.126 44.612 1.00 43.12 633 LYS A O 1
ATOM 4949 N N . SER A 1 634 ? 12.994 23.792 45.509 1.00 35.34 634 SER A N 1
ATOM 4950 C CA . SER A 1 634 ? 12.094 24.495 46.459 1.00 35.34 634 SER A CA 1
ATOM 4951 C C . SER A 1 634 ? 12.922 25.144 47.595 1.00 35.34 634 SER A C 1
ATOM 4953 O O . SER A 1 634 ? 13.961 24.573 47.926 1.00 35.34 634 SER A O 1
ATOM 4955 N N . PRO A 1 635 ? 12.504 26.239 48.275 1.00 48.09 635 PRO A N 1
ATOM 4956 C CA . PRO A 1 635 ? 11.419 27.190 47.992 1.00 48.09 635 PRO A CA 1
ATOM 4957 C C . PRO A 1 635 ? 11.915 28.651 47.891 1.00 48.09 635 PRO A C 1
ATOM 4959 O O . PRO A 1 635 ? 12.792 29.076 48.640 1.00 48.09 635 PRO A O 1
ATOM 4962 N N . GLN A 1 636 ? 11.267 29.479 47.068 1.00 35.12 636 GLN A N 1
ATOM 4963 C CA . GLN A 1 636 ? 11.188 30.915 47.357 1.00 35.12 636 GLN A CA 1
ATOM 4964 C C . GLN A 1 636 ? 9.735 31.379 47.376 1.00 35.12 636 GLN A C 1
ATOM 4966 O O . GLN A 1 636 ? 8.940 31.107 46.478 1.00 35.12 636 GLN A O 1
ATOM 4971 N N . HIS A 1 637 ? 9.444 32.028 48.494 1.00 38.22 637 HIS A N 1
ATOM 4972 C CA . HIS A 1 637 ? 8.220 32.676 48.908 1.00 38.22 637 HIS A CA 1
ATOM 4973 C C . HIS A 1 637 ? 7.887 33.902 48.035 1.00 38.22 637 HIS A C 1
ATOM 4975 O O . HIS A 1 637 ? 8.766 34.675 47.673 1.00 38.22 637 HIS A O 1
ATOM 4981 N N . ASP A 1 638 ? 6.585 34.089 47.809 1.00 43.34 638 ASP A N 1
ATOM 4982 C CA . ASP A 1 638 ? 5.869 35.340 48.101 1.00 43.34 638 ASP A CA 1
ATOM 4983 C C . ASP A 1 638 ? 6.241 36.617 47.319 1.00 43.34 638 ASP A C 1
ATOM 4985 O O . ASP A 1 638 ? 6.833 37.538 47.865 1.00 43.34 638 ASP A O 1
ATOM 4989 N N . VAL A 1 639 ? 5.790 36.725 46.060 1.00 36.75 639 VAL A N 1
ATOM 4990 C CA . VAL A 1 639 ? 5.492 38.020 45.408 1.00 36.75 639 VAL A CA 1
ATOM 4991 C C . VAL A 1 639 ? 4.365 37.828 44.386 1.00 36.75 639 VAL A C 1
ATOM 4993 O O . VAL A 1 639 ? 4.628 37.584 43.214 1.00 36.75 639 VAL A O 1
ATOM 4996 N N . SER A 1 640 ? 3.094 37.901 44.797 1.00 33.34 640 SER A N 1
ATOM 4997 C CA . SER A 1 640 ? 1.949 38.118 43.878 1.00 33.34 640 SER A CA 1
ATOM 4998 C C . SER A 1 640 ? 0.693 38.591 44.624 1.00 33.34 640 SER A C 1
ATOM 5000 O O . SER A 1 640 ? -0.391 38.024 44.526 1.00 33.34 640 SER A O 1
ATOM 5002 N N . ARG A 1 641 ? 0.836 39.689 45.370 1.00 35.75 641 ARG A N 1
ATOM 5003 C CA . ARG A 1 641 ? -0.253 40.633 45.650 1.00 35.75 641 ARG A CA 1
ATOM 5004 C C . ARG A 1 641 ? 0.190 41.987 45.123 1.00 35.75 641 ARG A C 1
ATOM 5006 O O . ARG A 1 641 ? 0.709 42.768 45.892 1.00 35.75 641 ARG A O 1
ATOM 5013 N N . PHE A 1 642 ? 0.063 42.221 43.824 1.00 37.97 642 PHE A N 1
ATOM 5014 C CA . PHE A 1 642 ? -0.097 43.541 43.203 1.00 37.97 642 PHE A CA 1
ATOM 5015 C C . PHE A 1 642 ? -0.130 43.311 41.695 1.00 37.97 642 PHE A C 1
ATOM 5017 O O . PHE A 1 642 ? 0.886 42.960 41.110 1.00 37.97 642 PHE A O 1
ATOM 5024 N N . LEU A 1 643 ? -1.322 43.449 41.112 1.00 34.09 643 LEU A N 1
ATOM 5025 C CA . LEU A 1 643 ? -1.628 43.975 39.773 1.00 34.09 643 LEU A CA 1
ATOM 5026 C C . LEU A 1 643 ? -2.970 43.399 39.322 1.00 34.09 643 LEU A C 1
ATOM 5028 O O . LEU A 1 643 ? -3.080 42.486 38.511 1.00 34.09 643 LEU A O 1
ATOM 5032 N N . ASN A 1 644 ? -4.005 43.978 39.920 1.00 35.84 644 ASN A N 1
ATOM 5033 C CA . ASN A 1 644 ? -5.330 44.044 39.340 1.00 35.84 644 ASN A CA 1
ATOM 5034 C C . ASN A 1 644 ? -5.371 45.288 38.428 1.00 35.84 644 ASN A C 1
ATOM 5036 O O . ASN A 1 644 ? -4.675 46.266 38.698 1.00 35.84 644 ASN A O 1
ATOM 5040 N N . VAL A 1 645 ? -6.262 45.270 37.435 1.00 36.91 645 VAL A N 1
ATOM 5041 C CA . VAL A 1 645 ? -6.669 46.397 36.568 1.00 36.91 645 VAL A CA 1
ATOM 5042 C C . VAL A 1 645 ? -5.779 46.690 35.348 1.00 36.91 645 VAL A C 1
ATOM 5044 O O . VAL A 1 645 ? -4.969 47.611 35.347 1.00 36.91 645 VAL A O 1
ATOM 5047 N N . LYS A 1 646 ? -6.046 45.988 34.238 1.00 36.81 646 LYS A N 1
ATOM 5048 C CA . LYS A 1 646 ? -6.334 46.614 32.928 1.00 36.81 646 LYS A CA 1
ATOM 5049 C C . LYS A 1 646 ? -6.684 45.556 31.879 1.00 36.81 646 LYS A C 1
ATOM 5051 O O . LYS A 1 646 ? -5.816 44.791 31.480 1.00 36.81 646 LYS A O 1
ATOM 5056 N N . LYS A 1 647 ? -7.939 45.612 31.423 1.00 30.98 647 LYS A N 1
ATOM 5057 C CA . LYS A 1 647 ? -8.480 45.277 30.085 1.00 30.98 647 LYS A CA 1
ATOM 5058 C C . LYS A 1 647 ? -9.829 44.561 30.184 1.00 30.98 647 LYS A C 1
ATOM 5060 O O . LYS A 1 647 ? -9.982 43.394 29.855 1.00 30.98 647 LYS A O 1
ATOM 5065 N N . LEU A 1 648 ? -10.801 45.337 30.654 1.00 34.06 648 LEU A N 1
ATOM 5066 C CA . LEU A 1 648 ? -12.166 45.347 30.141 1.00 34.06 648 LEU A CA 1
ATOM 5067 C C . LEU A 1 648 ? -12.236 46.608 29.268 1.00 34.06 648 LEU A C 1
ATOM 5069 O O . LEU A 1 648 ? -12.276 47.712 29.807 1.00 34.06 648 LEU A O 1
ATOM 5073 N N . ASN A 1 649 ? -12.039 46.426 27.963 1.00 34.31 649 ASN A N 1
ATOM 5074 C CA . ASN A 1 649 ? -12.455 47.292 26.854 1.00 34.31 649 ASN A CA 1
ATOM 5075 C C . ASN A 1 649 ? -11.818 46.728 25.580 1.00 34.31 649 ASN A C 1
ATOM 5077 O O . ASN A 1 649 ? -10.688 47.084 25.251 1.00 34.31 649 ASN A O 1
ATOM 5081 N N . GLU A 1 650 ? -12.535 45.796 24.957 1.00 33.31 650 GLU A N 1
ATOM 5082 C CA . GLU A 1 650 ? -12.656 45.570 23.510 1.00 33.31 650 GLU A CA 1
ATOM 5083 C C . GLU A 1 650 ? -13.816 44.600 23.274 1.00 33.31 650 GLU A C 1
ATOM 5085 O O . GLU A 1 650 ? -13.855 43.556 23.971 1.00 33.31 650 GLU A O 1
#

Sequence (650 aa):
MPNSPDGGDWAQMAGLEKCVRLLFSRCHDHLVDRFEKAITTKQALSTLLKGSFEEVCTATFPASPMTMELDYEACEANYRLEFTHDCVATACAEEKCNLCENNPKRRCGNQCFKKKYFMQEIIVARCGAPMRVRLVDMQTNETARLDTKVEACILNGPDFAQFFTNGIPNCADENLEACQEKWAGDQGPALLQSAYAANNAKSGLVEFRLKGGEAELPKLKVMHSSEALLGGRRTPFRLLVGVTGTGPLEPSLVTPAITDDFVVATQRSKLAQKKEVPLKHDQVSTLEQMGGQRVETLSRLGDVLMKQLSLSKLPRGWPKQVDTVDDFLKLAHAVKLDSRLRKKVTSMLRMSDNQWNEACDHAMTAVPSDSRLRVWWYRNGGELGPMVGLLYSCTLGEVDLTKPQGLVEVVEHTYNSISYDTAFREEQERMDELHKQAKECWSRPRHPGWGIYPTTQDFTSQDFQRNPEMLPSPPPRCVTPVRRKRKNSDFVAVTTVTSPMVVYQPATDFSFPTVCTVQHAEDVAMADDQASPTRSMSGERSPKAVIVTQPPITQPSPIMKPDPEPLEQRSPSPVPQDAASPPPPQNTDMPAPRPPGKPFNGTSLDLYRLQQQEQQQQQQQKKKVEGRSAELKSPQHDVSRFLNVKKLNE

Secondary structure (DSSP, 8-state):
---------HHHHHHHHHHHHHHHHHHHHHHHHHHHHHHHHHHHHHHHHHHTTSSSSSSS-----------------SEEEEEEE-----B-S-TT-TTTTT-SSB--TT--B-SEEETT-B--BTTSPPEEEEEEETTT-SB----EEEEEEEEEHHHHHHH-TT-S-SS--HHHHHTB-----TTS--SEEESS-S---TTS-EEEEEBTTEEE---EEE-S-HHHHT-STTPPEEEEEEE-TTSSS-GGGEEPEEPPPBEEE-GGGGTTPPPSS-BTTSBGGGSTT--THHHHHHHTHHHHHHHHHT-SSPPTT--SS--BHHHHHHHHHHHHT-HHHHHHHHHHTT--HHHHHHHHHHHHT-B------EEEEE--SSTTS-EEEEEE-EETTEE-TTS--EEEEEETTEEEEE------HHHHHHHHHHHHHHHHHHHSTT-TTEEEPP-STT--THHHHH-TTTSPPPPP---------------------PPPP----PPP------------------------------------PPP-PPPPPPPPPP-PPPPPPPP-------------------------PPPPPPPP---HHHHHHHHHHHHHHHHHHHHHHHHHHHTT------------------

Radius of gyration: 39.55 Å; chains: 1; bounding box: 128×108×103 Å